Protein AF-0000000074164291 (afdb_homodimer)

Sequence (614 aa):
MLSLIGKTPIIKLKNIINNHNLYAKCEWLNPTGSIKDRVAKYILENLIKNKKIKPQQAIIEASSGNMGTSLAAIGKLYKHPVYITCPEKTGQIKREMIKSFGANLTICKNTSDHTDPDFYVNKAKQLTEDLDGILVNQYDNLLNTECHYKTTGQEIVDYFLTQNVDIDYFITVGGSGGTITGCAKKIKEFFPKTQVIMPDPYGSVYYDIFYYGAPIKENIHSYKVEGPGNPVFCKSMDFAYIDEIIQFSDNQAIQACHELASEQGIYAGHSSGANYFIAKKLLEKLPQHQSYNILIMVLDSGMKYAFMLSLIGKTPIIKLKNIINNHNLYAKCEWLNPTGSIKDRVAKYILENLIKNKKIKPQQAIIEASSGNMGTSLAAIGKLYKHPVYITCPEKTGQIKREMIKSFGANLTICKNTSDHTDPDFYVNKAKQLTEDLDGILVNQYDNLLNTECHYKTTGQEIVDYFLTQNVDIDYFITVGGSGGTITGCAKKIKEFFPKTQVIMPDPYGSVYYDIFYYGAPIKENIHSYKVEGPGNPVFCKSMDFAYIDEIIQFSDNQAIQACHELASEQGIYAGHSSGANYFIAKKLLEKLPQHQSYNILIMVLDSGMKYAF

Organism: Francisella tularensis subsp. tularensis (strain SCHU S4 / Schu 4) (NCBI:txid177416)

Solvent-accessible surface area (backbone atoms only — not comparable to full-atom values): 30270 Å² total; per-residue (Å²): 99,75,84,55,50,57,94,55,55,72,47,72,52,86,54,92,82,57,78,46,44,44,32,35,38,41,26,29,57,20,86,88,26,23,48,36,42,48,40,39,48,46,46,52,50,50,32,53,76,68,64,71,52,59,91,58,38,35,38,24,34,57,34,61,44,61,52,33,34,22,32,15,29,50,30,43,76,71,53,21,52,29,36,32,17,17,40,60,80,40,49,65,60,45,52,50,45,19,47,36,19,62,23,44,77,43,73,20,63,79,59,87,48,77,81,37,67,54,14,26,59,44,39,26,53,50,50,21,61,76,60,68,33,43,66,62,47,64,33,60,26,56,56,34,15,46,36,18,27,70,44,58,12,41,56,52,46,50,51,31,59,74,67,72,46,74,54,45,31,41,32,32,40,32,37,39,14,14,59,42,30,10,24,35,50,40,35,38,75,78,32,66,79,40,40,25,37,28,42,30,40,62,20,29,30,61,56,37,30,72,77,68,73,40,68,51,73,89,55,51,49,88,66,80,56,56,68,43,28,34,86,59,90,35,67,13,42,48,69,88,51,50,72,44,67,45,72,45,50,56,66,55,15,52,52,23,20,38,46,38,9,45,72,55,47,41,65,35,24,41,41,22,5,35,26,48,40,53,49,53,55,46,62,70,67,52,70,81,90,56,68,47,33,34,37,30,45,33,43,26,34,24,64,64,55,88,129,97,76,88,56,50,58,92,56,55,72,47,73,52,87,56,90,83,56,78,46,44,42,32,34,40,40,26,28,56,20,87,87,27,21,49,35,43,48,38,40,48,46,45,51,50,49,32,52,76,68,64,71,53,59,88,57,38,35,37,24,35,57,34,63,43,61,53,33,36,23,34,14,29,49,31,44,78,71,51,21,51,28,37,31,16,17,39,62,78,41,48,66,59,47,53,50,46,21,47,37,20,63,23,45,76,44,75,19,64,80,58,88,48,77,81,38,65,53,16,27,60,45,40,26,53,51,48,21,61,77,59,66,32,42,67,62,48,64,33,62,26,56,56,32,14,48,36,18,27,68,42,58,12,42,55,52,45,50,50,32,60,74,66,73,47,74,52,46,30,41,32,35,40,31,37,38,15,15,60,42,29,10,24,36,50,41,36,37,74,78,33,69,78,41,41,25,35,28,42,30,39,62,20,28,29,61,55,38,29,73,77,68,72,41,69,52,74,89,55,52,49,89,65,79,58,58,69,42,29,34,86,61,88,35,66,13,41,50,70,90,51,50,71,43,68,46,73,43,50,56,66,53,15,51,51,23,20,39,46,39,10,44,73,54,47,41,64,35,24,42,43,22,4,33,25,49,40,52,49,54,56,47,62,71,68,52,69,81,89,57,70,49,32,34,38,30,44,33,41,26,33,25,63,63,56,88,129

Nearest PDB structures (foldseek):
  4l28-assembly2_B  TM=9.194E-01  e=2.357E-31  Homo sapiens
  4l28-assembly1_C  TM=9.137E-01  e=4.966E-31  Homo sapiens
  5i7w-assembly2_B  TM=9.126E-01  e=8.115E-30  Brucella suis 1330
  5jis-assembly2_B  TM=9.090E-01  e=9.776E-30  Brucella abortus S19
  5jjc-assembly2_D  TM=9.017E-01  e=1.107E-29  Brucella abortus S19

Secondary structure (DSSP, 8-state):
-GGGSS---EEEEP--SSS-EEEEEEGGGSTTSBTHHHHHHHHHHHHHHTT-S-TT--EEEE-SSHHHHHHHHHHHHTT--EEEEEETTS-HHHHHHHHHTT-EEEEE---S-TTSTTSHHHHHHHHHHHTT-EE--TTT-HHHHHHIIIIIHHHHHHHHHHHT---SEEE---SSSHHHHHHHHHHHHH-TTPEEEEEEETT-SHHHHHHHSS--GGG----S-SSS--SS--TT--GGG--EEEEE-HHHHHHHHHHHHHHHS--B-HHHHHHHHHHHHHHHHS-TTS--EEEEEE-BBGGG---/-GGGSS---EEEEP--SSS-EEEEEEGGGSTTSBTHHHHHHHHHHHHHHTT-S-TTPPEEEE-SSHHHHHHHHHHHHTT--EEEEEETTS-HHHHHHHHHTT-EEEEE---S-TTSTTSHHHHHHHHHHHTT-EE--TTT-HHHHHHIIIIIHHHHHHHHHHHT---SEEE---SSSHHHHHHHHHHHHH-TTPEEEEEEETT-SHHHHHHHSS--GGG----S-SSS--SS--TT--GGG--EEEEE-HHHHHHHHHHHHHHHS--B-HHHHHHHHHHHHHHHHS-SSS--EEEEEE-BBGGG---

InterPro domains:
  IPR001216 Cysteine synthase/cystathionine beta-synthase, pyridoxal-phosphate attachment site [PS00901] (25-43)
  IPR001926 Tryptophan synthase beta chain-like, PALP domain [PF00291] (4-298)
  IPR036052 Tryptophan synthase beta chain-like, PALP domain superfamily [G3DSA:3.40.50.1100] (5-305)
  IPR036052 Tryptophan synthase beta chain-like, PALP domain superfamily [G3DSA:3.40.50.1100] (33-145)
  IPR036052 Tryptophan synthase beta chain-like, PALP domain superfamily [SSF53686] (2-305)
  IPR050214 Cysteine synthase/Cystathionine beta-synthase [PTHR10314] (2-306)

Foldseek 3Di:
DLVQQAPADKDWFDDPPAQAIEIERLRLSGPLRFNLLLLLQQLVCVCVVVVVFDQQFEEFEEDLDDNLLSNLQVVVVSNHAYEYEYEPPRDPLSVVSSVVSPHHYHYFHDDPDPVDCRPRHNVRVVVCVVRVHDYSPCLAHLSLQVSLQVGVLVSVQVVCVVVVHAAQEEEFADDSANNQNNNLVNNCVRRVNHAYEYEAEFQAQVQCCLPPVGGDPVRHDDADAPHGGDNDHGNSRDCVSHRYYDYDHQCQQVVQLVVCCVRGVANAGSRQSRRSSVVVVVVVVDDRVDYHYYYYYRGGGNVSDDD/DLVQQAPADKDWFDDPPAQAIEIERLRLSGPLRFNLLLLLQQLVVVCVVVVVFDQQFEEFEEDLDDNLLSNLQVVVVSNHAYEYEYEPPRDPLSVVSSVVSPHHYHYFHDDPDPVDCRPRHNVRVVVCVVRVHDYSPCLAHLSLQVSLQVGVLVSVQVVCVVVVHAAQEEEFADDSANNQNNNLVNNCVRRVNHAYEYEAEFQAQVQCCLPPVGGDPVRHDDADAPHHGDNDHGNSRDCVSHRYYDYDHQCQQVVQLVVCCVRGVANAGSRQSRRSSVVVVCVVVDDRVDYHYYYYYRGGGNVSDDD

Radius of gyration: 24.53 Å; Cα contacts (8 Å, |Δi|>4): 1464; chains: 2; bounding box: 60×71×59 Å

Structure (mmCIF, N/CA/C/O backbone):
data_AF-0000000074164291-model_v1
#
loop_
_entity.id
_entity.type
_entity.pdbx_description
1 polymer 'cysteine synthase'
#
loop_
_atom_site.group_PDB
_atom_site.id
_atom_site.type_symbol
_atom_site.label_atom_id
_atom_site.label_alt_id
_atom_site.label_comp_id
_atom_site.label_asym_id
_atom_site.label_entity_id
_atom_site.label_seq_id
_atom_site.pdbx_PDB_ins_code
_atom_site.Cartn_x
_atom_site.Cartn_y
_atom_site.Cartn_z
_atom_site.occupancy
_atom_site.B_iso_or_equiv
_atom_site.auth_seq_id
_atom_site.auth_comp_id
_atom_site.auth_asym_id
_atom_site.auth_atom_id
_atom_site.pdbx_PDB_model_num
ATOM 1 N N . MET A 1 1 ? -10.625 -5.035 8 1 92.75 1 MET A N 1
ATOM 2 C CA . MET A 1 1 ? -9.828 -3.959 7.41 1 92.75 1 MET A CA 1
ATOM 3 C C . MET A 1 1 ? -9.531 -2.879 8.445 1 92.75 1 MET A C 1
ATOM 5 O O . MET A 1 1 ? -8.414 -2.365 8.5 1 92.75 1 MET A O 1
ATOM 9 N N . LEU A 1 2 ? -10.484 -2.615 9.344 1 96.31 2 LEU A N 1
ATOM 10 C CA . LEU A 1 2 ? -10.305 -1.573 10.344 1 96.31 2 LEU A CA 1
ATOM 11 C C . LEU A 1 2 ? -9.164 -1.928 11.297 1 96.31 2 LEU A C 1
ATOM 13 O O . LEU A 1 2 ? -8.43 -1.046 11.75 1 96.31 2 LEU A O 1
ATOM 17 N N . SER A 1 3 ? -9.047 -3.252 11.547 1 95.69 3 SER A N 1
ATOM 18 C CA . SER A 1 3 ? -8.023 -3.711 12.484 1 95.69 3 SER A CA 1
ATOM 19 C C . SER A 1 3 ? -6.621 -3.527 11.906 1 95.69 3 SER A C 1
ATOM 21 O O . SER A 1 3 ? -5.629 -3.609 12.633 1 95.69 3 SER A O 1
ATOM 23 N N . LEU A 1 4 ? -6.504 -3.299 10.617 1 97.44 4 LEU A N 1
ATOM 24 C CA . LEU A 1 4 ? -5.215 -3.176 9.945 1 97.44 4 LEU A CA 1
ATOM 25 C C . LEU A 1 4 ? -4.676 -1.754 10.055 1 97.44 4 LEU A C 1
ATOM 27 O O . LEU A 1 4 ? -3.51 -1.5 9.75 1 97.44 4 LEU A O 1
ATOM 31 N N . ILE A 1 5 ? -5.492 -0.805 10.547 1 98.5 5 ILE A N 1
ATOM 32 C CA . ILE A 1 5 ? -5.145 0.611 10.523 1 98.5 5 ILE A CA 1
ATOM 33 C C . ILE A 1 5 ? -4.258 0.944 11.719 1 98.5 5 ILE A C 1
ATOM 35 O O . ILE A 1 5 ? -4.602 0.629 12.859 1 98.5 5 ILE A O 1
ATOM 39 N N . GLY A 1 6 ? -3.139 1.551 11.484 1 98.31 6 GLY A N 1
ATOM 40 C CA . GLY A 1 6 ? -2.215 1.948 12.531 1 98.31 6 GLY A CA 1
ATOM 41 C C . GLY A 1 6 ? -1.175 0.89 12.844 1 98.31 6 GLY A C 1
ATOM 42 O O . GLY A 1 6 ? -0.89 0.027 12.016 1 98.31 6 GLY A O 1
ATOM 43 N N . LYS A 1 7 ? -0.393 1.043 13.906 1 97.69 7 LYS A N 1
ATOM 44 C CA . LYS A 1 7 ? 0.718 0.184 14.305 1 97.69 7 LYS A CA 1
ATOM 45 C C . LYS A 1 7 ? 1.688 -0.034 13.141 1 97.69 7 LYS A C 1
ATOM 47 O O . LYS A 1 7 ? 2.117 -1.161 12.891 1 97.69 7 LYS A O 1
ATOM 52 N N . THR A 1 8 ? 1.857 1.022 12.43 1 98.56 8 THR A N 1
ATOM 53 C CA . THR A 1 8 ? 2.799 0.949 11.32 1 98.56 8 THR A CA 1
ATOM 54 C C . THR A 1 8 ? 4.238 0.922 11.828 1 98.56 8 THR A C 1
ATOM 56 O O . THR A 1 8 ? 4.531 1.458 12.898 1 98.56 8 THR A O 1
ATOM 59 N N . PRO A 1 9 ? 5.133 0.329 11.109 1 98.38 9 PRO A N 1
ATOM 60 C CA . PRO A 1 9 ? 6.508 0.165 11.586 1 98.38 9 PRO A CA 1
ATOM 61 C C . PRO A 1 9 ? 7.324 1.45 11.484 1 98.38 9 PRO A C 1
ATOM 63 O O . PRO A 1 9 ? 6.926 2.387 10.789 1 98.38 9 PRO A O 1
ATOM 66 N N . ILE A 1 10 ? 8.328 1.509 12.258 1 98.69 10 ILE A N 1
ATOM 67 C CA . ILE A 1 10 ? 9.43 2.453 12.102 1 98.69 10 ILE A CA 1
ATOM 68 C C . ILE A 1 10 ? 10.695 1.705 11.68 1 98.69 10 ILE A C 1
ATOM 70 O O . ILE A 1 10 ? 11.016 0.654 12.234 1 98.69 10 ILE A O 1
ATOM 74 N N . ILE A 1 11 ? 11.359 2.234 10.648 1 98 11 ILE A N 1
ATOM 75 C CA . ILE A 1 11 ? 12.578 1.578 10.195 1 98 11 ILE A CA 1
ATOM 76 C C . ILE A 1 11 ? 13.727 2.582 10.172 1 98 11 ILE A C 1
ATOM 78 O O . ILE A 1 11 ? 13.5 3.793 10.102 1 98 11 ILE A O 1
ATOM 82 N N . LYS A 1 12 ? 14.922 2.084 10.336 1 97.12 12 LYS A N 1
ATOM 83 C CA . LYS A 1 12 ? 16.125 2.891 10.133 1 97.12 12 LYS A CA 1
ATOM 84 C C . LYS A 1 12 ? 16.5 2.951 8.656 1 97.12 12 LYS A C 1
ATOM 86 O O . LYS A 1 12 ? 16.609 1.916 7.992 1 97.12 12 LYS A O 1
ATOM 91 N N . LEU A 1 13 ? 16.594 4.117 8.102 1 97.12 13 LEU A N 1
ATOM 92 C CA . LEU A 1 13 ? 17 4.32 6.711 1 97.12 13 LEU A CA 1
ATOM 93 C C . LEU A 1 13 ? 18.516 4.301 6.582 1 97.12 13 LEU A C 1
ATOM 95 O O . LEU A 1 13 ? 19.234 4.488 7.566 1 97.12 13 LEU A O 1
ATOM 99 N N . LYS A 1 14 ? 18.953 4.07 5.344 1 92.38 14 LYS A N 1
ATOM 100 C CA . LYS A 1 14 ? 20.391 4.086 5.07 1 92.38 14 LYS A CA 1
ATOM 101 C C . LYS A 1 14 ? 20.922 5.512 5.062 1 92.38 14 LYS A C 1
ATOM 103 O O . LYS A 1 14 ? 20.297 6.418 4.508 1 92.38 14 LYS A O 1
ATOM 108 N N . ASN A 1 15 ? 21.906 5.738 5.824 1 86.56 15 ASN A N 1
ATOM 109 C CA . ASN A 1 15 ? 22.672 6.977 5.797 1 86.56 15 ASN A CA 1
ATOM 110 C C . ASN A 1 15 ? 24.156 6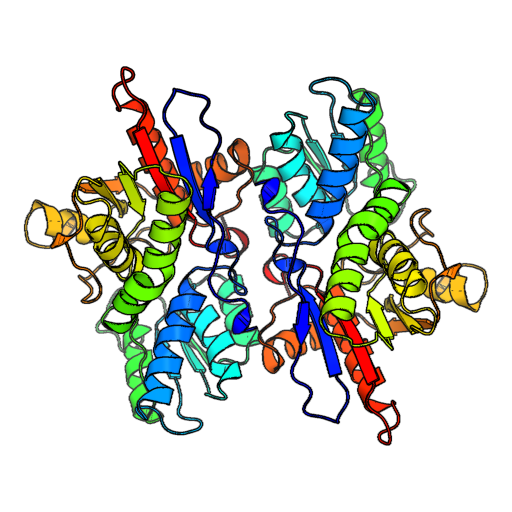.707 5.582 1 86.56 15 ASN A C 1
ATOM 112 O O . ASN A 1 15 ? 24.859 6.262 6.496 1 86.56 15 ASN A O 1
ATOM 116 N N . ILE A 1 16 ? 24.531 7.035 4.293 1 71.06 16 ILE A N 1
ATOM 117 C CA . ILE A 1 16 ? 25.922 6.691 4 1 71.06 16 ILE A CA 1
ATOM 118 C C . ILE A 1 16 ? 26.797 7.949 4.051 1 71.06 16 ILE A C 1
ATOM 120 O O . ILE A 1 16 ? 27.953 7.926 3.635 1 71.06 16 ILE A O 1
ATOM 124 N N . ILE A 1 17 ? 26.203 8.93 4.48 1 74.69 17 ILE A N 1
ATOM 125 C CA . ILE A 1 17 ? 26.875 10.219 4.422 1 74.69 17 ILE A CA 1
ATOM 126 C C . ILE A 1 17 ? 27.609 10.484 5.734 1 74.69 17 ILE A C 1
ATOM 128 O O . ILE A 1 17 ? 28.719 11.031 5.742 1 74.69 17 ILE A O 1
ATOM 132 N N . ASN A 1 18 ? 27 10.117 6.809 1 86.81 18 ASN A N 1
ATOM 133 C CA . ASN A 1 18 ? 27.531 10.461 8.117 1 86.81 18 ASN A CA 1
ATOM 134 C C . ASN A 1 18 ? 27.062 9.477 9.195 1 86.81 18 ASN A C 1
ATOM 136 O O . ASN A 1 18 ? 26.609 8.383 8.875 1 86.81 18 ASN A O 1
ATOM 140 N N . ASN A 1 19 ? 27.312 9.875 10.438 1 90.25 19 ASN A N 1
ATOM 141 C CA . ASN A 1 19 ? 27.078 8.93 11.523 1 90.25 19 ASN A CA 1
ATOM 142 C C . ASN A 1 19 ? 25.719 9.156 12.18 1 90.25 19 ASN A C 1
ATOM 144 O O . ASN A 1 19 ? 25.438 8.602 13.242 1 90.25 19 ASN A O 1
ATOM 148 N N . HIS A 1 20 ? 24.953 9.992 11.609 1 96.19 20 HIS A N 1
ATOM 149 C CA . HIS A 1 20 ? 23.625 10.242 12.164 1 96.19 20 HIS A CA 1
ATOM 150 C C . HIS A 1 20 ? 22.656 9.125 11.789 1 96.19 20 HIS A C 1
ATOM 152 O O . HIS A 1 20 ? 22.938 8.32 10.898 1 96.19 20 HIS A O 1
ATOM 158 N N . ASN A 1 21 ? 21.609 9.008 12.547 1 97.06 21 ASN A N 1
ATOM 159 C CA . ASN A 1 21 ? 20.578 8.008 12.289 1 97.06 21 ASN A CA 1
ATOM 160 C C . ASN A 1 21 ? 19.312 8.648 11.719 1 97.06 21 ASN A C 1
ATOM 162 O O . ASN A 1 21 ? 18.844 9.672 12.219 1 97.06 21 ASN A O 1
ATOM 166 N N . LEU A 1 22 ? 18.875 8.109 10.664 1 97.81 22 LEU A N 1
ATOM 167 C CA . LEU A 1 22 ? 17.625 8.523 10.039 1 97.81 22 LEU A CA 1
ATOM 168 C C . LEU A 1 22 ? 16.578 7.422 10.125 1 97.81 22 LEU A C 1
ATOM 170 O O . LEU A 1 22 ? 16.812 6.293 9.688 1 97.81 22 LEU A O 1
ATOM 174 N N . TYR A 1 23 ? 15.445 7.723 10.758 1 98.5 23 TYR A N 1
ATOM 175 C CA . TYR A 1 23 ? 14.336 6.785 10.914 1 98.5 23 TYR A CA 1
ATOM 176 C C . TYR A 1 23 ? 13.117 7.254 10.133 1 98.5 23 TYR A C 1
ATOM 178 O O . TYR A 1 23 ? 12.953 8.453 9.875 1 98.5 23 TYR A O 1
ATOM 186 N N . ALA A 1 24 ? 12.297 6.316 9.727 1 98.75 24 ALA A N 1
ATOM 187 C CA . ALA A 1 24 ? 11.062 6.625 9.008 1 98.75 24 ALA A CA 1
ATOM 188 C C . ALA A 1 24 ? 9.875 5.887 9.617 1 98.75 24 ALA A C 1
ATOM 190 O O . ALA A 1 24 ? 9.945 4.676 9.852 1 98.75 24 ALA A O 1
ATOM 191 N N . LYS A 1 25 ? 8.828 6.59 10.023 1 98.94 25 LYS A N 1
ATOM 192 C CA . LYS A 1 25 ? 7.535 6.008 10.359 1 98.94 25 LYS A CA 1
ATOM 193 C C . LYS A 1 25 ? 6.738 5.672 9.102 1 98.94 25 LYS A C 1
ATOM 195 O O . LYS A 1 25 ? 6.418 6.562 8.312 1 98.94 25 LYS A O 1
ATOM 200 N N . CYS A 1 26 ? 6.348 4.434 8.828 1 98.75 26 CYS A N 1
ATOM 201 C CA . CYS A 1 26 ? 5.93 3.906 7.531 1 98.75 26 CYS A CA 1
ATOM 202 C C . CYS A 1 26 ? 4.41 3.912 7.406 1 98.75 26 CYS A C 1
ATOM 204 O O . CYS A 1 26 ? 3.795 2.863 7.215 1 98.75 26 CYS A O 1
ATOM 206 N N . GLU A 1 27 ? 3.863 5.031 7.27 1 98.81 27 GLU A N 1
ATOM 207 C CA . GLU A 1 27 ? 2.412 5.195 7.293 1 98.81 27 GLU A CA 1
ATOM 208 C C . GLU A 1 27 ? 1.79 4.816 5.953 1 98.81 27 GLU A C 1
ATOM 210 O O . GLU A 1 27 ? 0.576 4.621 5.859 1 98.81 27 GLU A O 1
ATOM 215 N N . TRP A 1 28 ? 2.588 4.734 4.824 1 98.38 28 TRP A N 1
ATOM 216 C CA . TRP A 1 28 ? 2.033 4.32 3.541 1 98.38 28 TRP A CA 1
ATOM 217 C C . TRP A 1 28 ? 1.555 2.871 3.596 1 98.38 28 TRP A C 1
ATOM 219 O O . TRP A 1 28 ? 0.868 2.402 2.686 1 98.38 28 TRP A O 1
ATOM 229 N N . LEU A 1 29 ? 1.86 2.146 4.711 1 98.31 29 LEU A N 1
ATOM 230 C CA . LEU A 1 29 ? 1.494 0.744 4.867 1 98.31 29 LEU A CA 1
ATOM 231 C C . LEU A 1 29 ? 0.127 0.609 5.527 1 98.31 29 LEU A C 1
ATOM 233 O O . LEU A 1 29 ? -0.31 -0.5 5.84 1 98.31 29 LEU A O 1
ATOM 237 N N . ASN A 1 30 ? -0.579 1.724 5.777 1 98.62 30 ASN A N 1
ATOM 238 C CA . ASN A 1 30 ? -1.999 1.623 6.094 1 98.62 30 ASN A CA 1
ATOM 239 C C . ASN A 1 30 ? -2.801 1.077 4.918 1 98.62 30 ASN A C 1
ATOM 241 O O . ASN A 1 30 ? -2.371 1.179 3.768 1 98.62 30 ASN A O 1
ATOM 245 N N . PRO A 1 31 ? -3.945 0.53 5.117 1 97.62 31 PRO A N 1
ATOM 246 C CA . PRO A 1 31 ? -4.617 -0.306 4.121 1 97.62 31 PRO A CA 1
ATOM 247 C C . PRO A 1 31 ? -4.98 0.464 2.854 1 97.62 31 PRO A C 1
ATOM 249 O O . PRO A 1 31 ? -4.992 -0.11 1.762 1 97.62 31 PRO A O 1
ATOM 252 N N . THR A 1 32 ? -5.301 1.788 2.975 1 97.69 32 THR A N 1
ATOM 253 C CA . THR A 1 32 ? -5.637 2.521 1.759 1 97.69 32 THR A CA 1
ATOM 254 C C . THR A 1 32 ? -4.418 3.264 1.219 1 97.69 32 THR A C 1
ATOM 256 O O . THR A 1 32 ? -4.531 4.059 0.284 1 97.69 32 THR A O 1
ATOM 259 N N . GLY A 1 33 ? -3.27 3.074 1.906 1 97.69 33 GLY A N 1
ATOM 260 C CA . GLY A 1 33 ? -2.014 3.596 1.391 1 97.69 33 GLY A CA 1
ATOM 261 C C . GLY A 1 33 ? -1.647 4.949 1.967 1 97.69 33 GLY A C 1
ATOM 262 O O . GLY A 1 33 ? -0.871 5.695 1.367 1 97.69 33 GLY A O 1
ATOM 263 N N . SER A 1 34 ? -2.266 5.34 3.129 1 97.88 34 SER A N 1
ATOM 264 C CA . SER A 1 34 ? -1.902 6.648 3.666 1 97.88 34 SER A CA 1
ATOM 265 C C . SER A 1 34 ? -2.211 6.738 5.156 1 97.88 34 SER A C 1
ATOM 267 O O . SER A 1 34 ? -2.969 5.922 5.691 1 97.88 34 SER A O 1
ATOM 269 N N . ILE A 1 35 ? -1.701 7.727 5.801 1 98.5 35 ILE A N 1
ATOM 270 C CA . ILE A 1 35 ? -1.852 7.973 7.23 1 98.5 35 ILE A CA 1
ATOM 271 C C . ILE A 1 35 ? -3.289 8.391 7.531 1 98.5 35 ILE A C 1
ATOM 273 O O . ILE A 1 35 ? -3.734 8.312 8.68 1 98.5 35 ILE A O 1
ATOM 277 N N . LYS A 1 36 ? -4.027 8.836 6.492 1 98.44 36 LYS A N 1
ATOM 278 C CA . LYS A 1 36 ? -5.355 9.398 6.727 1 98.44 36 LYS A CA 1
ATOM 279 C C . LYS A 1 36 ? -6.34 8.312 7.152 1 98.44 36 LYS A C 1
ATOM 281 O O . LYS A 1 36 ? -7.406 8.617 7.691 1 98.44 36 LYS A O 1
ATOM 286 N N . ASP A 1 37 ? -5.969 7.051 6.957 1 98.69 37 ASP A N 1
ATOM 287 C CA . ASP A 1 37 ? -6.785 5.965 7.488 1 98.69 37 ASP A CA 1
ATOM 288 C C . ASP A 1 37 ? -6.996 6.125 8.992 1 98.69 37 ASP A C 1
ATOM 290 O O . ASP A 1 37 ? -8.086 5.859 9.5 1 98.69 37 ASP A O 1
ATOM 294 N N . ARG A 1 38 ? -5.949 6.574 9.664 1 98.69 38 ARG A N 1
ATOM 295 C CA . ARG A 1 38 ? -6.016 6.75 11.109 1 98.69 38 ARG A CA 1
ATOM 296 C C . ARG A 1 38 ? -7.062 7.793 11.484 1 98.69 38 ARG A C 1
ATOM 298 O O . ARG A 1 38 ? -7.883 7.559 12.375 1 98.69 38 ARG A O 1
ATOM 305 N N . VAL A 1 39 ? -6.988 8.883 10.789 1 98.5 39 VAL A N 1
ATOM 306 C CA . VAL A 1 39 ? -7.836 10.023 11.125 1 98.5 39 VAL A CA 1
ATOM 307 C C . VAL A 1 39 ? -9.289 9.695 10.812 1 98.5 39 VAL A C 1
ATOM 309 O O . VAL A 1 39 ? -10.18 9.961 11.617 1 98.5 39 VAL A O 1
ATOM 312 N N . ALA A 1 40 ? -9.516 9.164 9.609 1 98.56 40 ALA A N 1
ATOM 313 C CA . ALA A 1 40 ? -10.867 8.773 9.219 1 98.56 40 ALA A CA 1
ATOM 314 C C . ALA A 1 40 ? -11.484 7.824 10.242 1 98.56 40 ALA A C 1
ATOM 316 O O . ALA A 1 40 ? -12.602 8.055 10.719 1 98.56 40 ALA A O 1
ATOM 317 N N . LYS A 1 41 ? -10.75 6.809 10.633 1 98.75 41 LYS A N 1
ATOM 318 C CA . LYS A 1 41 ? -11.234 5.836 11.609 1 98.75 41 LYS A CA 1
ATOM 319 C C . LYS A 1 41 ? -11.492 6.496 12.961 1 98.75 41 LYS A C 1
ATOM 321 O O . LYS A 1 41 ? -12.547 6.293 13.562 1 98.75 41 LYS A O 1
ATOM 326 N N . TYR A 1 42 ? -10.539 7.273 13.414 1 98.81 42 TYR A N 1
ATOM 327 C CA . TYR A 1 42 ? -10.617 7.887 14.734 1 98.81 42 TYR A CA 1
ATOM 328 C C . TYR A 1 42 ? -11.82 8.812 14.836 1 98.81 42 TYR A C 1
ATOM 330 O O . TYR A 1 42 ? -12.578 8.742 15.812 1 98.81 42 TYR A O 1
ATOM 338 N N . ILE A 1 43 ? -12.008 9.672 13.852 1 98.62 43 ILE A N 1
ATOM 339 C CA . ILE A 1 43 ? -13.102 10.625 13.867 1 98.62 43 ILE A CA 1
ATOM 340 C C . ILE A 1 43 ? -14.438 9.883 13.844 1 98.62 43 ILE A C 1
ATOM 342 O O . ILE A 1 43 ? -15.328 10.172 14.641 1 98.62 43 ILE A O 1
ATOM 346 N N . LEU A 1 44 ? -14.602 8.922 12.953 1 98.44 44 LEU A N 1
ATOM 347 C CA . LEU A 1 44 ? -15.867 8.203 12.828 1 98.44 44 LEU A CA 1
ATOM 348 C C . LEU A 1 44 ? -16.172 7.418 14.102 1 98.44 44 LEU A C 1
ATOM 350 O O . LEU A 1 44 ? -17.312 7.418 14.57 1 98.44 44 LEU A O 1
ATOM 354 N N . GLU A 1 45 ? -15.156 6.762 14.68 1 98.56 45 GLU A N 1
ATOM 355 C CA . GLU A 1 45 ? -15.367 6.027 15.922 1 98.56 45 GLU A CA 1
ATOM 356 C C . GLU A 1 45 ? -15.781 6.961 17.047 1 98.56 45 GLU A C 1
ATOM 358 O O . GLU A 1 45 ? -16.625 6.605 17.875 1 98.56 45 GLU A O 1
ATOM 363 N N . ASN A 1 46 ? -15.133 8.102 17.125 1 98.5 46 ASN A N 1
ATOM 364 C CA . ASN A 1 46 ? -15.492 9.086 18.141 1 98.5 46 ASN A CA 1
ATOM 365 C C . ASN A 1 46 ? -16.938 9.539 17.984 1 98.5 46 ASN A C 1
ATOM 367 O O . ASN A 1 46 ? -17.688 9.594 18.969 1 98.5 46 ASN A O 1
ATOM 371 N N . LEU A 1 47 ? -17.328 9.898 16.734 1 98 47 LEU A N 1
ATOM 372 C CA . LEU A 1 47 ? -18.688 10.336 16.469 1 98 47 LEU A CA 1
ATOM 373 C C . LEU A 1 47 ? -19.703 9.258 16.859 1 98 47 LEU A C 1
ATOM 375 O O . LEU A 1 47 ? -20.719 9.555 17.469 1 98 47 LEU A O 1
ATOM 379 N N . ILE A 1 48 ? -19.406 8.039 16.562 1 97.88 48 ILE A N 1
ATOM 380 C CA . ILE A 1 48 ? -20.297 6.918 16.844 1 97.88 48 ILE A CA 1
ATOM 381 C C . ILE A 1 48 ? -20.375 6.672 18.344 1 97.88 48 ILE A C 1
ATOM 383 O O . ILE A 1 48 ? -21.469 6.602 18.922 1 97.88 48 ILE A O 1
ATOM 387 N N . LYS A 1 49 ? -19.234 6.598 18.984 1 97.81 49 LYS A N 1
ATOM 388 C CA . LYS A 1 49 ? -19.156 6.309 20.406 1 97.81 49 LYS A CA 1
ATOM 389 C C . LYS A 1 49 ? -19.875 7.375 21.219 1 97.81 49 LYS A C 1
ATOM 391 O O . LYS A 1 49 ? -20.516 7.062 22.234 1 97.81 49 LYS A O 1
ATOM 396 N N . ASN A 1 50 ? -19.781 8.602 20.781 1 97.94 50 ASN A N 1
ATOM 397 C CA . ASN A 1 50 ? -20.359 9.719 21.531 1 97.94 50 ASN A CA 1
ATOM 398 C C . ASN A 1 50 ? -21.75 10.086 21.031 1 97.94 50 ASN A C 1
ATOM 400 O O . ASN A 1 50 ? -22.297 11.117 21.422 1 97.94 50 ASN A O 1
ATOM 404 N N . LYS A 1 51 ? -22.281 9.273 20.094 1 97.62 51 LYS A N 1
ATOM 405 C CA . LYS A 1 51 ? -23.641 9.43 19.562 1 97.62 51 LYS A CA 1
ATOM 406 C C . LYS A 1 51 ? -23.812 10.789 18.891 1 97.62 51 LYS A C 1
ATOM 408 O O . LYS A 1 51 ? -24.828 11.453 19.094 1 97.62 51 LYS A O 1
ATOM 413 N N . LYS A 1 52 ? -22.828 11.211 18.219 1 97.69 52 LYS A N 1
ATOM 414 C CA . LYS A 1 52 ? -22.844 12.492 17.516 1 97.69 52 LYS A CA 1
ATOM 415 C C . LYS A 1 52 ? -23.141 12.289 16.031 1 97.69 52 LYS A C 1
ATOM 417 O O . LYS A 1 52 ? -23.062 13.234 15.25 1 97.69 52 LYS A O 1
ATOM 422 N N . ILE A 1 53 ? -23.453 11.055 15.664 1 97.62 53 ILE A N 1
ATOM 423 C CA . ILE A 1 53 ? -23.859 10.711 14.297 1 97.62 53 ILE A CA 1
ATOM 424 C C . ILE A 1 53 ? -24.984 9.68 14.328 1 97.62 53 ILE A C 1
ATOM 426 O O . ILE A 1 53 ? -24.938 8.727 15.109 1 97.62 53 ILE A O 1
ATOM 430 N N . LYS A 1 54 ? -25.984 9.93 13.562 1 97.5 54 LYS A N 1
ATOM 431 C CA . LYS A 1 54 ? -27.109 9.008 13.469 1 97.5 54 LYS A CA 1
ATOM 432 C C . LYS A 1 54 ? -26.766 7.816 12.578 1 97.5 54 LYS A C 1
ATOM 434 O O . LYS A 1 54 ? -25.859 7.895 11.742 1 97.5 54 LYS A O 1
ATOM 439 N N . PRO A 1 55 ? -27.484 6.707 12.875 1 96.12 55 PRO A 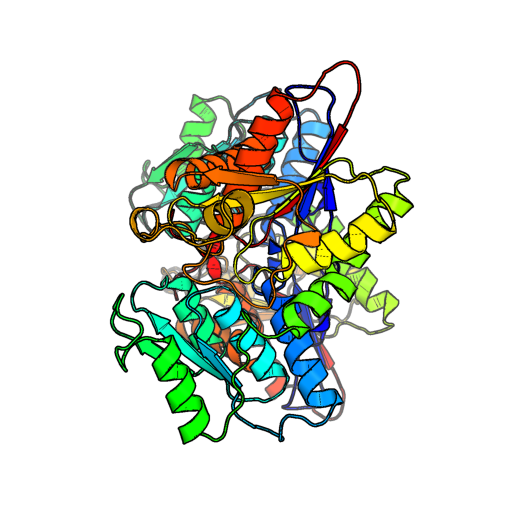N 1
ATOM 440 C CA . PRO A 1 55 ? -27.281 5.57 11.977 1 96.12 55 PRO A CA 1
ATOM 441 C C . PRO A 1 55 ? -27.5 5.934 10.508 1 96.12 55 PRO A C 1
ATOM 443 O O . PRO A 1 55 ? -28.469 6.609 10.172 1 96.12 55 PRO A O 1
ATOM 446 N N . GLN A 1 56 ? -26.531 5.625 9.672 1 96.94 56 GLN A N 1
ATOM 447 C CA . GLN A 1 56 ? -26.609 5.789 8.227 1 96.94 56 GLN A CA 1
ATOM 448 C C . GLN A 1 56 ? -26.609 7.266 7.836 1 96.94 56 GLN A C 1
ATOM 450 O O . GLN A 1 56 ? -26.984 7.617 6.719 1 96.94 56 GLN A O 1
ATOM 455 N N . GLN A 1 57 ? -26.234 8.086 8.797 1 98.25 57 GLN A N 1
ATOM 456 C CA . GLN A 1 57 ? -26.109 9.5 8.445 1 98.25 57 GLN A CA 1
ATOM 457 C C . GLN A 1 57 ? -24.953 9.734 7.492 1 98.25 57 GLN A C 1
ATOM 459 O O . GLN A 1 57 ? -23.891 9.133 7.648 1 98.25 57 GLN A O 1
ATOM 464 N N . ALA A 1 58 ? -25.125 10.656 6.582 1 98.44 58 ALA A N 1
ATOM 465 C CA . ALA A 1 58 ? -24.125 10.922 5.547 1 98.44 58 ALA A CA 1
ATOM 466 C C . ALA A 1 58 ? -22.891 11.602 6.141 1 98.44 58 ALA A C 1
ATOM 468 O O . ALA A 1 58 ? -23 12.469 7.008 1 98.44 58 ALA A O 1
ATOM 469 N N . ILE A 1 59 ? -21.75 11.141 5.699 1 98.44 59 ILE A N 1
ATOM 470 C CA . ILE A 1 59 ? -20.469 11.758 6.008 1 98.44 59 ILE A CA 1
ATOM 471 C C . ILE A 1 59 ? -19.969 12.531 4.793 1 98.44 59 ILE A C 1
ATOM 473 O O . ILE A 1 59 ? -19.906 11.992 3.686 1 98.44 59 ILE A O 1
ATOM 477 N N . ILE A 1 60 ? -19.609 13.797 4.957 1 98.38 60 ILE A N 1
ATOM 478 C CA . ILE A 1 60 ? -19.219 14.664 3.848 1 98.38 60 ILE A CA 1
ATOM 479 C C . ILE A 1 60 ? -17.828 15.219 4.094 1 98.38 60 ILE A C 1
ATOM 481 O O . ILE A 1 60 ? -17.469 15.555 5.23 1 98.38 60 ILE A O 1
ATOM 485 N N . GLU A 1 61 ? -17.062 15.281 3.107 1 97.88 61 GLU A N 1
ATOM 486 C CA . GLU A 1 61 ? -15.734 15.891 3.189 1 97.88 61 GLU A CA 1
ATOM 487 C C . GLU A 1 61 ? -15.32 16.5 1.852 1 97.88 61 GLU A C 1
ATOM 489 O O . GLU A 1 61 ? -15.602 15.93 0.794 1 97.88 61 GLU A O 1
ATOM 494 N N . ALA A 1 62 ? -14.758 17.688 1.918 1 92.94 62 ALA A N 1
ATOM 495 C CA . ALA A 1 62 ? -14.039 18.25 0.771 1 92.94 62 ALA A CA 1
ATOM 496 C C . ALA A 1 62 ? -12.586 17.797 0.767 1 92.94 62 ALA A C 1
ATOM 498 O O . ALA A 1 62 ? -11.812 18.172 1.65 1 92.94 62 ALA A O 1
ATOM 499 N N . SER A 1 63 ? -12.258 16.922 -0.166 1 85.69 63 SER A N 1
ATOM 500 C CA . SER A 1 63 ? -10.891 16.422 -0.177 1 85.69 63 SER A CA 1
ATOM 501 C C . SER A 1 63 ? -10.484 15.953 -1.567 1 85.69 63 SER A C 1
ATOM 503 O O . SER A 1 63 ? -11.211 15.172 -2.197 1 85.69 63 SER A O 1
ATOM 505 N N . SER A 1 64 ? -9.43 16.422 -1.967 1 70.31 64 SER A N 1
ATOM 506 C CA . SER A 1 64 ? -8.859 15.969 -3.229 1 70.31 64 SER A CA 1
ATOM 507 C C . SER A 1 64 ? -7.828 14.867 -3.004 1 70.31 64 SER A C 1
ATOM 509 O O . SER A 1 64 ? -7.09 14.5 -3.92 1 70.31 64 SER A O 1
ATOM 511 N N . GLY A 1 65 ? -7.902 14.336 -1.807 1 83.62 65 GLY A N 1
ATOM 512 C CA . GLY A 1 65 ? -6.719 13.516 -1.599 1 83.62 65 GLY A CA 1
ATOM 513 C C . GLY A 1 65 ? -6.984 12.289 -0.749 1 83.62 65 GLY A C 1
ATOM 514 O O . GLY A 1 65 ? -7.977 11.586 -0.96 1 83.62 65 GLY A O 1
ATOM 515 N N . ASN A 1 66 ? -5.984 12 0.157 1 92.62 66 ASN A N 1
ATOM 516 C CA . ASN A 1 66 ? -5.906 10.789 0.973 1 92.62 66 ASN A CA 1
ATOM 517 C C . ASN A 1 66 ? -7.078 10.695 1.945 1 92.62 66 ASN A C 1
ATOM 519 O O . ASN A 1 66 ? -7.59 9.609 2.207 1 92.62 66 ASN A O 1
ATOM 523 N N . MET A 1 67 ? -7.598 11.82 2.363 1 96.06 67 MET A N 1
ATOM 524 C CA . MET A 1 67 ? -8.711 11.789 3.301 1 96.06 67 MET A CA 1
ATOM 525 C C . MET A 1 67 ? -9.984 11.281 2.623 1 96.06 67 MET A C 1
ATOM 527 O O . MET A 1 67 ? -10.742 10.516 3.219 1 96.06 67 MET A O 1
ATOM 531 N N . GLY A 1 68 ? -10.195 11.75 1.424 1 96.5 68 GLY A N 1
ATOM 532 C CA . GLY A 1 68 ? -11.352 11.281 0.678 1 96.5 68 GLY A CA 1
ATOM 533 C C . GLY A 1 68 ? -11.367 9.773 0.485 1 96.5 68 GLY A C 1
ATOM 534 O O . GLY A 1 68 ? -12.391 9.125 0.707 1 96.5 68 GLY A O 1
ATOM 535 N N . THR A 1 69 ? -10.266 9.227 0.13 1 96.75 69 THR A N 1
ATOM 536 C CA . THR A 1 69 ? -10.164 7.789 -0.101 1 96.75 69 THR A CA 1
ATOM 537 C C . THR A 1 69 ? -10.344 7.02 1.204 1 96.75 69 THR A C 1
ATOM 539 O O . THR A 1 69 ? -11.031 6 1.24 1 96.75 69 THR A O 1
ATOM 542 N N . SER A 1 70 ? -9.719 7.527 2.25 1 98.38 70 SER A N 1
ATOM 543 C CA . SER A 1 70 ? -9.812 6.867 3.549 1 98.38 70 SER A CA 1
ATOM 544 C C . SER A 1 70 ? -11.242 6.875 4.074 1 98.38 70 SER A C 1
ATOM 546 O O . SER A 1 70 ? -11.742 5.852 4.543 1 98.38 70 SER A O 1
ATOM 548 N N . LEU A 1 71 ? -11.898 8.023 3.953 1 98.5 71 LEU A N 1
ATOM 549 C CA . LEU A 1 71 ? -13.273 8.125 4.43 1 98.5 71 LEU A CA 1
ATOM 550 C C . LEU A 1 71 ? -14.203 7.227 3.613 1 98.5 71 LEU A C 1
ATOM 552 O O . LEU A 1 71 ? -15.125 6.621 4.16 1 98.5 71 LEU A O 1
ATOM 556 N N . ALA A 1 72 ? -13.969 7.215 2.314 1 98.12 72 ALA A N 1
ATOM 557 C CA . ALA A 1 72 ? -14.766 6.348 1.455 1 98.12 72 ALA A CA 1
ATOM 558 C C . ALA A 1 72 ? -14.68 4.891 1.907 1 98.12 72 ALA A C 1
ATOM 560 O O . ALA A 1 72 ? -15.703 4.211 2.031 1 98.12 72 ALA A O 1
ATOM 561 N N . ALA A 1 73 ? -13.5 4.445 2.197 1 98 73 ALA A N 1
ATOM 562 C CA . ALA A 1 73 ? -13.273 3.059 2.592 1 98 73 ALA A CA 1
ATOM 563 C C . ALA A 1 73 ? -13.844 2.783 3.98 1 98 73 ALA A C 1
ATOM 565 O O . ALA A 1 73 ? -14.562 1.802 4.18 1 98 73 ALA A O 1
ATOM 566 N N . ILE A 1 74 ? -13.578 3.67 4.918 1 98.06 74 ILE A N 1
ATOM 567 C CA . ILE A 1 74 ? -13.859 3.41 6.324 1 98.06 74 ILE A CA 1
ATOM 568 C C . ILE A 1 74 ? -15.32 3.715 6.629 1 98.06 74 ILE A C 1
ATOM 570 O O . ILE A 1 74 ? -15.961 3.006 7.406 1 98.06 74 ILE A O 1
ATOM 574 N N . GLY A 1 75 ? -15.82 4.801 5.996 1 97.69 75 GLY A N 1
ATOM 575 C CA . GLY A 1 75 ? -17.219 5.121 6.203 1 97.69 75 GLY A CA 1
ATOM 576 C C . GLY A 1 75 ? -18.156 3.98 5.836 1 97.69 75 GLY A C 1
ATOM 577 O O . GLY A 1 75 ? -19.109 3.701 6.555 1 97.69 75 GLY A O 1
ATOM 578 N N . LYS A 1 76 ? -17.812 3.322 4.781 1 93.62 76 LYS A N 1
ATOM 579 C CA . LYS A 1 76 ? -18.609 2.182 4.324 1 93.62 76 LYS A CA 1
ATOM 580 C C . LYS A 1 76 ? -18.625 1.069 5.367 1 93.62 76 LYS A C 1
ATOM 582 O O . LYS A 1 76 ? -19.641 0.414 5.57 1 93.62 76 LYS A O 1
ATOM 587 N N . LEU A 1 77 ? -17.547 0.84 6.004 1 95.31 77 LEU A N 1
ATOM 588 C CA . LEU A 1 77 ? -17.422 -0.226 6.992 1 95.31 77 LEU A CA 1
ATOM 589 C C . LEU A 1 77 ? -18.281 0.068 8.219 1 95.31 77 LEU A C 1
ATOM 591 O O . LEU A 1 77 ? -18.703 -0.853 8.922 1 95.31 77 LEU A O 1
ATOM 595 N N . TYR A 1 78 ? -18.5 1.334 8.43 1 96.31 78 TYR A N 1
ATOM 596 C CA . TYR A 1 78 ? -19.375 1.731 9.531 1 96.31 78 TYR A CA 1
ATOM 597 C C . TYR A 1 78 ? -20.797 1.963 9.039 1 96.31 78 TYR A C 1
ATOM 599 O O . TYR A 1 78 ? -21.656 2.42 9.797 1 96.31 78 TYR A O 1
ATOM 607 N N . LYS A 1 79 ? -21.047 1.72 7.766 1 95.5 79 LYS A N 1
ATOM 608 C CA . LYS A 1 79 ? -22.375 1.76 7.145 1 95.5 79 LYS A CA 1
ATOM 609 C C . LYS A 1 79 ? -22.891 3.191 7.043 1 95.5 79 LYS A C 1
ATOM 611 O O . LYS A 1 79 ? -24.062 3.449 7.301 1 95.5 79 LYS A O 1
ATOM 616 N N . HIS A 1 80 ? -22.031 4.09 6.797 1 98.06 80 HIS A N 1
ATOM 617 C CA . HIS A 1 80 ? -22.406 5.473 6.512 1 98.06 80 HIS A CA 1
ATOM 618 C C . HIS A 1 80 ? -22.156 5.82 5.047 1 98.06 80 HIS A C 1
ATOM 620 O O . HIS A 1 80 ? -21.078 5.535 4.516 1 98.06 80 HIS A O 1
ATOM 626 N N . PRO A 1 81 ? -23.141 6.414 4.379 1 98.19 81 PRO A N 1
ATOM 627 C CA . PRO A 1 81 ? -22.844 6.938 3.045 1 98.19 81 PRO A CA 1
ATOM 628 C C . PRO A 1 81 ? -21.812 8.062 3.074 1 98.19 81 PRO A C 1
ATOM 630 O O . PRO A 1 81 ? -21.828 8.898 3.984 1 98.19 81 PRO A O 1
ATOM 633 N N . VAL A 1 82 ? -20.922 8.039 2.162 1 98.5 82 VAL A N 1
ATOM 634 C CA . VAL A 1 82 ? -19.844 9.023 2.129 1 98.5 82 VAL A CA 1
ATOM 635 C C . VAL A 1 82 ? -19.953 9.867 0.86 1 98.5 82 VAL A C 1
ATOM 637 O O . VAL A 1 82 ? -20.172 9.336 -0.232 1 98.5 82 VAL A O 1
ATOM 640 N N . TYR A 1 83 ? -19.859 11.141 1.035 1 98.31 83 TYR A N 1
ATOM 641 C CA . TYR A 1 83 ? -19.859 12.109 -0.051 1 98.31 83 TYR A CA 1
ATOM 642 C C . TYR A 1 83 ? -18.578 12.922 -0.056 1 98.31 83 TYR A C 1
ATOM 644 O O . TYR A 1 83 ? -18.266 13.602 0.923 1 98.31 83 TYR A O 1
ATOM 652 N N . ILE A 1 84 ? -17.906 12.828 -1.168 1 98 84 ILE A N 1
ATOM 653 C CA . ILE A 1 84 ? -16.641 13.547 -1.313 1 98 84 ILE A CA 1
ATOM 654 C C . ILE A 1 84 ? -16.766 14.562 -2.447 1 98 84 ILE A C 1
ATOM 656 O O . ILE A 1 84 ? -17.25 14.242 -3.533 1 98 84 ILE A O 1
ATOM 660 N N . THR A 1 85 ? -16.375 15.797 -2.188 1 95.88 85 THR A N 1
ATOM 661 C CA . THR A 1 85 ? -16.203 16.797 -3.232 1 95.88 85 THR A CA 1
ATOM 662 C C . THR A 1 85 ? -14.727 17.078 -3.48 1 95.88 85 THR A C 1
ATOM 664 O O . THR A 1 85 ? -13.93 17.109 -2.543 1 95.88 85 THR A O 1
ATOM 667 N N . CYS A 1 86 ? -14.359 17.125 -4.684 1 91.88 86 CYS A N 1
ATOM 668 C CA . CYS A 1 86 ? -12.969 17.406 -5.008 1 91.88 86 CYS A CA 1
ATOM 669 C C . CYS A 1 86 ? -12.859 18.234 -6.281 1 91.88 86 CYS A C 1
ATOM 671 O O . CYS A 1 86 ? -13.797 18.266 -7.082 1 91.88 86 CYS A O 1
ATOM 673 N N . PRO A 1 87 ? -11.781 18.969 -6.406 1 85.38 87 PRO A N 1
ATOM 674 C CA . PRO A 1 87 ? -11.586 19.688 -7.676 1 85.38 87 PRO A CA 1
ATOM 675 C C . PRO A 1 87 ? -11.297 18.734 -8.836 1 85.38 87 PRO A C 1
ATOM 677 O O . PRO A 1 87 ? -10.867 17.594 -8.617 1 85.38 87 PRO A O 1
ATOM 680 N N . GLU A 1 88 ? -11.453 19.156 -9.984 1 85.56 88 GLU A N 1
ATOM 681 C CA . GLU A 1 88 ? -11.289 18.328 -11.18 1 85.56 88 GLU A CA 1
ATOM 682 C C . GLU A 1 88 ? -9.828 17.938 -11.383 1 85.56 88 GLU A C 1
ATOM 684 O O . GLU A 1 88 ? -9.531 16.969 -12.086 1 85.56 88 GLU A O 1
ATOM 689 N N . LYS A 1 89 ? -8.953 18.625 -10.727 1 79.5 89 LYS A N 1
ATOM 690 C CA . LYS A 1 89 ? -7.531 18.344 -10.883 1 79.5 89 LYS A CA 1
ATOM 691 C C . LYS A 1 89 ? -7.113 17.141 -10.047 1 79.5 89 LYS A C 1
ATOM 693 O O . LYS A 1 89 ? -5.996 16.641 -10.18 1 79.5 89 LYS A O 1
ATOM 698 N N . THR A 1 90 ? -7.992 16.672 -9.219 1 81.94 90 THR A N 1
ATOM 699 C CA . THR A 1 90 ? -7.672 15.523 -8.391 1 81.94 90 THR A CA 1
ATOM 700 C C . THR A 1 90 ? -7.277 14.32 -9.25 1 81.94 90 THR A C 1
ATOM 702 O O . THR A 1 90 ? -7.914 14.047 -10.266 1 81.94 90 THR A O 1
ATOM 705 N N . GLY A 1 91 ? -6.227 13.641 -8.812 1 81.19 91 GLY A N 1
ATOM 706 C CA . GLY A 1 91 ? -5.691 12.516 -9.57 1 81.19 91 GLY A CA 1
ATOM 707 C C . GLY A 1 91 ? -6.711 11.414 -9.805 1 81.19 91 GLY A C 1
ATOM 708 O O . GLY A 1 91 ? -7.586 11.18 -8.977 1 81.19 91 GLY A O 1
ATOM 709 N N . GLN A 1 92 ? -6.535 10.758 -10.906 1 85.81 92 GLN A N 1
ATOM 710 C CA . GLN A 1 92 ? -7.469 9.734 -11.359 1 85.81 92 GLN A CA 1
ATOM 711 C C . GLN A 1 92 ? -7.539 8.578 -10.367 1 85.81 92 GLN A C 1
ATOM 713 O O . GLN A 1 92 ? -8.625 8.086 -10.062 1 85.81 92 GLN A O 1
ATOM 718 N N . ILE A 1 93 ? -6.398 8.172 -9.844 1 90.5 93 ILE A N 1
ATOM 719 C CA . ILE A 1 93 ? -6.355 7.008 -8.969 1 90.5 93 ILE A CA 1
ATOM 720 C C . ILE A 1 93 ? -7.188 7.266 -7.715 1 90.5 93 ILE A C 1
ATOM 722 O O . ILE A 1 93 ? -7.945 6.402 -7.277 1 90.5 93 ILE A O 1
ATOM 726 N N . LYS A 1 94 ? -7.09 8.422 -7.125 1 92.12 94 LYS A N 1
ATOM 727 C CA . LYS A 1 94 ? -7.832 8.75 -5.91 1 92.12 94 LYS A CA 1
ATOM 728 C C . LYS A 1 94 ? -9.336 8.789 -6.176 1 92.12 94 LYS A C 1
ATOM 730 O O . LYS A 1 94 ? -10.125 8.289 -5.379 1 92.12 94 LYS A O 1
ATOM 735 N N . ARG A 1 95 ? -9.664 9.336 -7.355 1 93.25 95 ARG A N 1
ATOM 736 C CA . ARG A 1 95 ? -11.078 9.375 -7.73 1 93.25 95 ARG A CA 1
ATOM 737 C C . ARG A 1 95 ? -11.633 7.969 -7.91 1 93.25 95 ARG A C 1
ATOM 739 O O . ARG A 1 95 ? -12.727 7.664 -7.438 1 93.25 95 ARG A O 1
ATOM 746 N N . GLU A 1 96 ? -10.859 7.156 -8.586 1 93.62 96 GLU A N 1
ATOM 747 C CA . GLU A 1 96 ? -11.281 5.777 -8.82 1 93.62 96 GLU A CA 1
ATOM 748 C C . GLU A 1 96 ? -11.43 5.016 -7.504 1 93.62 96 GLU A C 1
ATOM 750 O O . GLU A 1 96 ? -12.375 4.242 -7.336 1 93.62 96 GLU A O 1
ATOM 755 N N . MET A 1 97 ? -10.523 5.23 -6.629 1 96 97 MET A N 1
ATOM 756 C CA . MET A 1 97 ? -10.602 4.582 -5.32 1 96 97 MET A CA 1
ATOM 757 C C . MET A 1 97 ? -11.875 4.996 -4.59 1 96 97 MET A C 1
ATOM 759 O O . MET A 1 97 ? -12.609 4.145 -4.086 1 96 97 MET A O 1
ATOM 763 N N . ILE A 1 98 ? -12.117 6.312 -4.57 1 96.75 98 ILE A N 1
ATOM 764 C CA . ILE A 1 98 ? -13.281 6.84 -3.875 1 96.75 98 ILE A CA 1
ATOM 765 C C . ILE A 1 98 ? -14.555 6.199 -4.434 1 96.75 98 ILE A C 1
ATOM 767 O O . ILE A 1 98 ? -15.391 5.707 -3.68 1 96.75 98 ILE A O 1
ATOM 771 N N . LYS A 1 99 ? -14.648 6.102 -5.73 1 95.88 99 LYS A N 1
ATOM 772 C CA . LYS A 1 99 ? -15.812 5.516 -6.387 1 95.88 99 LYS A CA 1
ATOM 773 C C . LYS A 1 99 ? -15.898 4.016 -6.117 1 95.88 99 LYS A C 1
ATOM 775 O O . LYS A 1 99 ? -16.984 3.484 -5.859 1 95.88 99 LYS A O 1
ATOM 780 N N . SER A 1 100 ? -14.773 3.391 -6.184 1 96.44 100 SER A N 1
ATOM 781 C CA . SER A 1 100 ? -14.734 1.942 -6.004 1 96.44 100 SER A CA 1
ATOM 782 C C . SER A 1 100 ? -15.188 1.547 -4.602 1 96.44 100 SER A C 1
ATOM 784 O O . SER A 1 100 ? -15.797 0.491 -4.414 1 96.44 100 SER A O 1
ATOM 786 N N . PHE A 1 101 ? -14.922 2.371 -3.658 1 97.19 101 PHE A N 1
ATOM 787 C CA . PHE A 1 101 ? -15.328 2.102 -2.283 1 97.19 101 PHE A CA 1
ATOM 788 C C . PHE A 1 101 ? -16.812 2.369 -2.096 1 97.19 101 PHE A C 1
ATOM 790 O O . PHE A 1 101 ? -17.375 2.09 -1.031 1 97.19 101 PHE A O 1
ATOM 797 N N . GLY A 1 102 ? -17.438 2.957 -3.119 1 96.5 102 GLY A N 1
ATOM 798 C CA . GLY A 1 102 ? -18.875 3.154 -3.096 1 96.5 102 GLY A CA 1
ATOM 799 C C . GLY A 1 102 ? -19.281 4.539 -2.623 1 96.5 102 GLY A C 1
ATOM 800 O O . GLY A 1 102 ? -20.453 4.777 -2.312 1 96.5 102 GLY A O 1
ATOM 801 N N . ALA A 1 103 ? -18.328 5.434 -2.514 1 97.69 103 ALA A N 1
ATOM 802 C CA . ALA A 1 103 ? -18.641 6.793 -2.082 1 97.69 103 ALA A CA 1
ATOM 803 C C . ALA A 1 103 ? -19.188 7.625 -3.242 1 97.69 103 ALA A C 1
ATOM 805 O O . ALA A 1 103 ? -18.969 7.289 -4.41 1 97.69 103 ALA A O 1
ATOM 806 N N . ASN A 1 104 ? -19.922 8.641 -2.869 1 97.56 104 ASN A N 1
ATOM 807 C CA . ASN A 1 104 ? -20.422 9.617 -3.84 1 97.56 104 ASN A CA 1
ATOM 808 C C . ASN A 1 104 ? -19.391 10.711 -4.102 1 97.56 104 ASN A C 1
ATOM 810 O O . ASN A 1 104 ? -19.031 11.461 -3.189 1 97.56 104 ASN A O 1
ATOM 814 N N . LEU A 1 105 ? -18.984 10.773 -5.312 1 96.94 105 LEU A N 1
ATOM 815 C CA . LEU A 1 105 ? -17.953 11.742 -5.66 1 96.94 105 LEU A CA 1
ATOM 816 C C . LEU A 1 105 ? -18.516 12.852 -6.535 1 96.94 105 LEU A C 1
ATOM 818 O O . LEU A 1 105 ? -19.172 12.578 -7.551 1 96.94 105 LEU A O 1
ATOM 822 N N . THR A 1 106 ? -18.344 14.078 -6.109 1 95.31 106 THR A N 1
ATOM 823 C CA . THR A 1 106 ? -18.656 15.258 -6.902 1 95.31 106 THR A CA 1
ATOM 824 C C . THR A 1 106 ? -17.391 15.992 -7.32 1 95.31 106 THR A C 1
ATOM 826 O O . THR A 1 106 ? -16.625 16.453 -6.473 1 95.31 106 THR A O 1
ATOM 829 N N . ILE A 1 107 ? -17.203 16.047 -8.547 1 92.69 107 ILE A N 1
ATOM 830 C CA . ILE A 1 107 ? -16.062 16.75 -9.094 1 92.69 107 ILE A CA 1
ATOM 831 C C . ILE A 1 107 ? -16.438 18.203 -9.391 1 92.69 107 ILE A C 1
ATOM 833 O O . ILE A 1 107 ? -17.375 18.453 -10.148 1 92.69 107 ILE A O 1
ATOM 837 N N . CYS A 1 108 ? -15.734 19.094 -8.797 1 89.81 108 CYS A N 1
ATOM 838 C CA . CYS A 1 108 ? -16.031 20.5 -8.938 1 89.81 108 CYS A CA 1
ATOM 839 C C . CYS A 1 108 ? -15.023 21.188 -9.859 1 89.81 108 CYS A C 1
ATOM 841 O O . CYS A 1 108 ? -13.891 20.719 -10 1 89.81 108 CYS A O 1
ATOM 843 N N . LYS A 1 109 ? -15.53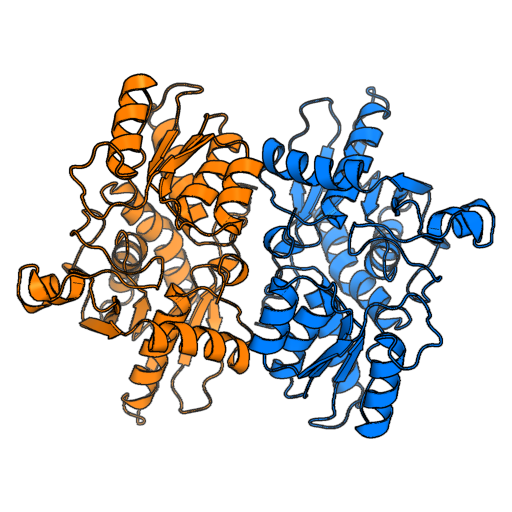1 22.281 -10.57 1 84.81 109 LYS A N 1
ATOM 844 C CA . LYS A 1 109 ? -14.641 23.062 -11.422 1 84.81 109 LYS A CA 1
ATOM 845 C C . LYS A 1 109 ? -13.461 23.609 -10.617 1 84.81 109 LYS A C 1
ATOM 847 O O . LYS A 1 109 ? -13.617 24 -9.461 1 84.81 109 LYS A O 1
ATOM 852 N N . ASN A 1 110 ? -12.328 23.531 -11.273 1 74.5 110 ASN A N 1
ATOM 853 C CA . ASN A 1 110 ? -11.148 24.094 -10.617 1 74.5 110 ASN A CA 1
ATOM 854 C C . ASN A 1 110 ? -11.258 25.609 -10.484 1 74.5 110 ASN A C 1
ATOM 856 O O . ASN A 1 110 ? -11.406 26.312 -11.484 1 74.5 110 ASN A O 1
ATOM 860 N N . THR A 1 111 ? -11.539 26.125 -9.375 1 68.56 111 THR A N 1
ATOM 861 C CA . THR A 1 111 ? -11.57 27.562 -9.141 1 68.56 111 THR A CA 1
ATOM 862 C C . THR A 1 111 ? -10.773 27.922 -7.895 1 68.56 111 THR A C 1
ATOM 864 O O . THR A 1 111 ? -10.719 27.156 -6.934 1 68.56 111 THR A O 1
ATOM 867 N N . SER A 1 112 ? -10.055 29 -8.039 1 61.78 112 SER A N 1
ATOM 868 C CA . SER A 1 112 ? -9.312 29.531 -6.902 1 61.78 112 SER A CA 1
ATOM 869 C C . SER A 1 112 ? -10.188 30.438 -6.035 1 61.78 112 SER A C 1
ATOM 871 O O . SER A 1 112 ? -9.82 30.766 -4.906 1 61.78 112 SER A O 1
ATOM 873 N N . ASP A 1 113 ? -11.266 30.703 -6.527 1 68.25 113 ASP A N 1
ATOM 874 C CA . ASP A 1 113 ? -12.164 31.594 -5.801 1 68.25 113 ASP A CA 1
ATOM 875 C C . ASP A 1 113 ? -12.984 30.844 -4.762 1 68.25 113 ASP A C 1
ATOM 877 O O . ASP A 1 113 ? -13.961 30.172 -5.102 1 68.25 113 ASP A O 1
ATOM 881 N N . HIS A 1 114 ? -12.617 31 -3.541 1 71.25 114 HIS A N 1
ATOM 882 C CA . HIS A 1 114 ? -13.234 30.281 -2.436 1 71.25 114 HIS A CA 1
ATOM 883 C C . HIS A 1 114 ? -14.672 30.719 -2.221 1 71.25 114 HIS A C 1
ATOM 885 O O . HIS A 1 114 ? -15.438 30.031 -1.526 1 71.25 114 HIS A O 1
ATOM 891 N N . THR A 1 115 ? -15.016 31.844 -2.832 1 76.62 115 THR A N 1
ATOM 892 C CA . THR A 1 115 ? -16.375 32.312 -2.66 1 76.62 115 THR A CA 1
ATOM 893 C C . THR A 1 115 ? -17.312 31.703 -3.701 1 76.62 115 THR A C 1
ATOM 895 O O . THR A 1 115 ? -18.531 31.781 -3.574 1 76.62 115 THR A O 1
ATOM 898 N N . ASP A 1 116 ? -16.656 31.109 -4.652 1 78.94 116 ASP A N 1
ATOM 899 C CA . ASP A 1 116 ? -17.422 30.438 -5.699 1 78.94 116 ASP A CA 1
ATOM 900 C C . ASP A 1 116 ? -18.203 29.25 -5.141 1 78.94 116 ASP A C 1
ATOM 902 O O . ASP A 1 116 ? -17.625 28.406 -4.441 1 78.94 116 ASP A O 1
ATOM 906 N N . PRO A 1 117 ? -19.453 29.312 -5.383 1 78.31 117 PRO A N 1
ATOM 907 C CA . PRO A 1 117 ? -20.25 28.172 -4.906 1 78.31 117 PRO A CA 1
ATOM 908 C C . PRO A 1 117 ? -19.734 26.844 -5.426 1 78.31 117 PRO A C 1
ATOM 910 O O . PRO A 1 117 ? -20 25.797 -4.812 1 78.31 117 PRO A O 1
ATOM 913 N N . ASP A 1 118 ? -19.031 26.875 -6.434 1 80.31 118 ASP A N 1
ATOM 914 C CA . ASP A 1 118 ? -18.562 25.641 -7.039 1 80.31 118 ASP A CA 1
ATOM 915 C C . ASP A 1 118 ? -17.203 25.234 -6.469 1 80.31 118 ASP A C 1
ATOM 917 O O . ASP A 1 118 ? -16.641 24.203 -6.848 1 80.31 118 ASP A O 1
ATOM 921 N N . PHE A 1 119 ? -16.797 26.062 -5.594 1 84.94 119 PHE A N 1
ATOM 922 C CA . PHE A 1 119 ? -15.617 25.656 -4.855 1 84.94 119 PHE A CA 1
ATOM 923 C C . PHE A 1 119 ? -15.883 24.391 -4.043 1 84.94 119 PHE A C 1
ATOM 925 O O . PHE A 1 119 ? -16.906 24.297 -3.363 1 84.94 119 PHE A O 1
ATOM 932 N N . TYR A 1 120 ? -15.039 23.422 -4.168 1 87.44 120 TYR A N 1
ATOM 933 C CA . TYR A 1 120 ? -15.336 22.078 -3.668 1 87.44 120 TYR A CA 1
ATOM 934 C C . TYR A 1 120 ? -15.617 22.109 -2.17 1 87.44 120 TYR A C 1
ATOM 936 O O . TYR A 1 120 ? -16.391 21.297 -1.663 1 87.44 120 TYR A O 1
ATOM 944 N N . VAL A 1 121 ? -15.094 23.062 -1.455 1 87.75 121 VAL A N 1
ATOM 945 C CA . VAL A 1 121 ? -15.352 23.203 -0.026 1 87.75 121 VAL A CA 1
ATOM 946 C C . VAL A 1 121 ? -16.781 23.688 0.197 1 87.75 121 VAL A C 1
ATOM 948 O O . VAL A 1 121 ? -17.484 23.203 1.095 1 87.75 121 VAL A O 1
ATOM 951 N N . ASN A 1 122 ? -17.172 24.656 -0.581 1 90.81 122 ASN A N 1
ATOM 952 C CA . ASN A 1 122 ? -18.531 25.172 -0.487 1 90.81 122 ASN A CA 1
ATOM 953 C C . ASN A 1 122 ? -19.547 24.109 -0.884 1 90.81 122 ASN A C 1
ATOM 955 O O . ASN A 1 122 ? -20.625 24.031 -0.285 1 90.81 122 ASN A O 1
ATOM 959 N N . LYS A 1 123 ? -19.172 23.406 -1.866 1 92.62 123 LYS A N 1
ATOM 960 C CA . LYS A 1 123 ? -20.062 22.328 -2.295 1 92.62 123 LYS A CA 1
ATOM 961 C C . LYS A 1 123 ? -20.266 21.297 -1.18 1 92.62 123 LYS A C 1
ATOM 963 O O . LYS A 1 123 ? -21.359 20.797 -0.988 1 92.62 123 LYS A O 1
ATOM 968 N N . ALA A 1 124 ? -19.25 20.953 -0.502 1 95.06 124 ALA A N 1
ATOM 969 C CA . ALA A 1 124 ? -19.344 20.016 0.619 1 95.06 124 ALA A CA 1
ATOM 970 C C . ALA A 1 124 ? -20.266 20.562 1.704 1 95.06 124 ALA A C 1
ATOM 972 O O . ALA A 1 124 ? -21.062 19.828 2.283 1 95.06 124 ALA A O 1
ATOM 973 N N . LYS A 1 125 ? -20.172 21.859 1.954 1 94.81 125 LYS A N 1
ATOM 974 C CA . LYS A 1 125 ? -21.047 22.484 2.945 1 94.81 125 LYS A CA 1
ATOM 975 C C . LYS A 1 125 ? -22.5 22.422 2.518 1 94.81 125 LYS A C 1
ATOM 977 O O . LYS A 1 125 ? -23.375 22.125 3.33 1 94.81 125 LYS A O 1
ATOM 982 N N . GLN A 1 126 ? -22.672 22.719 1.282 1 95.19 126 GLN A N 1
ATOM 983 C CA . GLN A 1 126 ? -24.031 22.641 0.736 1 95.19 126 GLN A CA 1
ATOM 984 C C . GLN A 1 126 ? -24.594 21.234 0.855 1 95.19 126 GLN A C 1
ATOM 986 O O . GLN A 1 126 ? -25.75 21.062 1.263 1 95.19 126 GLN A O 1
ATOM 991 N N . LEU A 1 127 ? -23.812 20.266 0.499 1 95.88 127 LEU A N 1
ATOM 992 C CA . LEU A 1 127 ? -24.234 18.859 0.573 1 95.88 127 LEU A CA 1
ATOM 993 C C . LEU A 1 127 ? -24.547 18.469 2.01 1 95.88 127 LEU A C 1
ATOM 995 O O . LEU A 1 127 ? -25.469 17.688 2.254 1 95.88 127 LEU A O 1
ATOM 999 N N . THR A 1 128 ? -23.75 18.953 2.896 1 97.44 128 THR A N 1
ATOM 1000 C CA . THR A 1 128 ? -23.969 18.672 4.312 1 97.44 128 THR A CA 1
ATOM 1001 C C . THR A 1 128 ? -25.359 19.141 4.742 1 97.44 128 THR A C 1
ATOM 1003 O O . THR A 1 128 ? -26.078 18.406 5.426 1 97.44 128 THR A O 1
ATOM 1006 N N . GLU A 1 129 ? -25.703 20.297 4.309 1 97.06 129 GLU A N 1
ATOM 1007 C CA . GLU A 1 129 ? -27.016 20.844 4.625 1 97.06 129 GLU A CA 1
ATOM 1008 C C . GLU A 1 129 ? -28.125 20.078 3.914 1 97.06 129 GLU A C 1
ATOM 1010 O O . GLU A 1 129 ? -29.125 19.688 4.535 1 97.06 129 GLU A O 1
ATOM 1015 N N . ASP A 1 130 ? -27.938 19.859 2.656 1 97.44 130 ASP A N 1
ATOM 1016 C CA . ASP A 1 130 ? -28.953 19.203 1.83 1 97.44 130 ASP A CA 1
ATOM 1017 C C . ASP A 1 130 ? -29.266 17.812 2.354 1 97.44 130 ASP A C 1
ATOM 1019 O O . ASP A 1 130 ? -30.406 17.359 2.279 1 97.44 130 ASP A O 1
ATOM 1023 N N . LEU A 1 131 ? -28.281 17.156 2.955 1 97.88 131 LEU A N 1
ATOM 1024 C CA . LEU A 1 131 ? -28.438 15.75 3.316 1 97.88 131 LEU A CA 1
ATOM 1025 C C . LEU A 1 131 ? -28.562 15.586 4.828 1 97.88 131 LEU A C 1
ATOM 1027 O O . LEU A 1 131 ? -28.656 14.469 5.332 1 97.88 131 LEU A O 1
ATOM 1031 N N . ASP A 1 132 ? -28.5 16.75 5.477 1 97.5 132 ASP A N 1
ATOM 1032 C CA . ASP A 1 132 ? -28.438 16.703 6.938 1 97.5 132 ASP A CA 1
ATOM 1033 C C . ASP A 1 132 ? -27.312 15.773 7.41 1 97.5 132 ASP A C 1
ATOM 1035 O O . ASP A 1 132 ? -27.547 14.859 8.203 1 97.5 132 ASP A O 1
ATOM 1039 N N . GLY A 1 133 ? -26.172 15.984 6.762 1 98.19 133 GLY A N 1
ATOM 1040 C CA . GLY A 1 133 ? -25.031 15.133 7.039 1 98.19 133 GLY A CA 1
ATOM 1041 C C . GLY A 1 133 ? -24.031 15.773 7.98 1 98.19 133 GLY A C 1
ATOM 1042 O O . GLY A 1 133 ? -24.312 16.812 8.578 1 98.19 133 GLY A O 1
ATOM 1043 N N . ILE A 1 134 ? -22.922 15.055 8.164 1 98 134 ILE A N 1
ATOM 1044 C CA . ILE A 1 134 ? -21.844 15.531 9.016 1 98 134 ILE A CA 1
ATOM 1045 C C . ILE A 1 134 ? -20.625 15.867 8.156 1 98 134 ILE A C 1
ATOM 1047 O O . ILE A 1 134 ? -20.125 15.016 7.41 1 98 134 ILE A O 1
ATOM 1051 N N . LEU A 1 135 ? -20.203 17.094 8.289 1 97.94 135 LEU A N 1
ATOM 1052 C CA . LEU A 1 135 ? -18.938 17.484 7.672 1 97.94 135 LEU A CA 1
ATOM 1053 C C . LEU A 1 135 ? -17.766 17.125 8.57 1 97.94 135 LEU A C 1
ATOM 1055 O O . LEU A 1 135 ? -17.672 17.609 9.695 1 97.94 135 LEU A O 1
ATOM 1059 N N . VAL A 1 136 ? -16.891 16.281 8.078 1 97.19 136 VAL A N 1
ATOM 1060 C CA . VAL A 1 136 ? -15.758 15.805 8.867 1 97.19 136 VAL A CA 1
ATOM 1061 C C . VAL A 1 136 ? -14.805 16.969 9.156 1 97.19 136 VAL A C 1
ATOM 1063 O O . VAL A 1 136 ? -14.406 17.172 10.305 1 97.19 136 VAL A O 1
ATOM 1066 N N . ASN A 1 137 ? -14.453 17.766 8.078 1 95.81 137 ASN A N 1
ATOM 1067 C CA . ASN A 1 137 ? -13.625 18.969 8.219 1 95.81 137 ASN A CA 1
ATOM 1068 C C . ASN A 1 137 ? -12.297 18.656 8.898 1 95.81 137 ASN A C 1
ATOM 1070 O O . ASN A 1 137 ? -11.984 19.203 9.953 1 95.81 137 ASN A O 1
ATOM 1074 N N . GLN A 1 138 ? -11.469 17.906 8.242 1 94.25 138 GLN A N 1
ATOM 1075 C CA . GLN A 1 138 ? -10.211 17.453 8.836 1 94.25 138 GLN A CA 1
ATOM 1076 C C . GLN A 1 138 ? -9.336 18.641 9.227 1 94.25 138 GLN A C 1
ATOM 1078 O O . GLN A 1 138 ? -8.453 18.5 10.078 1 94.25 138 GLN A O 1
ATOM 1083 N N . TYR A 1 139 ? -9.531 19.781 8.664 1 94.62 139 TYR A N 1
ATOM 1084 C CA . TYR A 1 139 ? -8.664 20.938 8.828 1 94.62 139 TYR A CA 1
ATOM 1085 C C . TYR A 1 139 ? -8.891 21.609 10.18 1 94.62 139 TYR A C 1
ATOM 1087 O O . TYR A 1 139 ? -7.941 22 10.852 1 94.62 139 TYR A O 1
ATOM 1095 N N . ASP A 1 140 ? -10.156 21.641 10.555 1 96.31 140 ASP A N 1
ATOM 1096 C CA . ASP A 1 140 ? -10.469 22.359 11.781 1 96.31 140 ASP A CA 1
ATOM 1097 C C . ASP A 1 140 ? -10.992 21.406 12.859 1 96.31 140 ASP A C 1
ATOM 1099 O O . ASP A 1 140 ? -11.328 21.844 13.961 1 96.31 140 ASP A O 1
ATOM 1103 N N . ASN A 1 141 ? -11.031 20.125 12.57 1 97.19 141 ASN A N 1
ATOM 1104 C CA . ASN A 1 141 ? -11.492 19.109 13.508 1 97.19 141 ASN A CA 1
ATOM 1105 C C . ASN A 1 141 ? -10.375 18.688 14.461 1 97.19 141 ASN A C 1
ATOM 1107 O O . ASN A 1 141 ? -9.422 18.016 14.055 1 97.19 141 ASN A O 1
ATOM 1111 N N . LEU A 1 142 ? -10.508 18.969 15.719 1 97.88 142 LEU A N 1
ATOM 1112 C CA . LEU A 1 142 ? -9.445 18.734 16.688 1 97.88 142 LEU A CA 1
ATOM 1113 C C . LEU A 1 142 ? -9.227 17.25 16.922 1 97.88 142 LEU A C 1
ATOM 1115 O O . LEU A 1 142 ? -8.195 16.844 17.469 1 97.88 142 LEU A O 1
ATOM 1119 N N . LEU A 1 143 ? -10.211 16.422 16.531 1 98.62 143 LEU A N 1
ATOM 1120 C CA . LEU A 1 143 ? -10.023 14.984 16.609 1 98.62 143 LEU A CA 1
ATOM 1121 C C . LEU A 1 143 ? -8.898 14.531 15.688 1 98.62 143 LEU A C 1
ATOM 1123 O O . LEU A 1 143 ? -8.297 13.477 15.914 1 98.62 143 LEU A O 1
ATOM 1127 N N . ASN A 1 144 ? -8.68 15.336 14.656 1 98.5 144 ASN A N 1
ATOM 1128 C CA . ASN A 1 144 ? -7.535 15.086 13.781 1 98.5 144 ASN A CA 1
ATOM 1129 C C . ASN A 1 144 ? -6.223 15.117 14.555 1 98.5 144 ASN A C 1
ATOM 1131 O O . ASN A 1 144 ? -5.441 14.164 14.5 1 98.5 144 ASN A O 1
ATOM 1135 N N . THR A 1 145 ? -6.016 16.156 15.336 1 98.81 145 THR A N 1
ATOM 1136 C CA . THR A 1 145 ? -4.82 16.297 16.156 1 98.81 145 THR A CA 1
ATOM 1137 C C . THR A 1 145 ? -4.785 15.258 17.266 1 98.81 145 THR A C 1
ATOM 1139 O O . THR A 1 145 ? -3.746 14.648 17.516 1 98.81 145 THR A O 1
ATOM 1142 N N . GLU A 1 146 ? -5.91 15.055 17.859 1 98.88 146 GLU A N 1
ATOM 1143 C CA . GLU A 1 146 ? -6 14.094 18.953 1 98.88 146 GLU A CA 1
ATOM 1144 C C . GLU A 1 146 ? -5.652 12.688 18.484 1 98.88 146 GLU A C 1
ATOM 1146 O O . GLU A 1 146 ? -4.988 11.938 19.203 1 98.88 146 GLU A O 1
ATOM 1151 N N . CYS A 1 147 ? -6.117 12.312 17.312 1 98.88 147 CYS A N 1
ATOM 1152 C CA . CYS A 1 147 ? -5.812 11.016 16.719 1 98.88 147 CYS A CA 1
ATOM 1153 C C . CYS A 1 147 ? -4.312 10.758 16.719 1 98.88 147 CYS A C 1
ATOM 1155 O O . CYS A 1 147 ? -3.855 9.711 17.188 1 98.88 147 CYS A O 1
ATOM 1157 N N . HIS A 1 148 ? -3.549 11.727 16.25 1 98.94 148 HIS A N 1
ATOM 1158 C CA . HIS A 1 148 ? -2.113 11.539 16.094 1 98.94 148 HIS A CA 1
ATOM 1159 C C . HIS A 1 148 ? -1.384 11.648 17.422 1 98.94 148 HIS A C 1
ATOM 1161 O O . HIS A 1 148 ? -0.36 10.992 17.625 1 98.94 148 HIS A O 1
ATOM 1167 N N . TYR A 1 149 ? -1.966 12.398 18.344 1 98.94 149 TYR A N 1
ATOM 1168 C CA . TYR A 1 149 ? -1.432 12.43 19.703 1 98.94 149 TYR A CA 1
ATOM 1169 C C . TYR A 1 149 ? -1.575 11.062 20.375 1 98.94 149 TYR A C 1
ATOM 1171 O O . TYR A 1 149 ? -0.614 10.539 20.938 1 98.94 149 TYR A O 1
ATOM 1179 N N . LYS A 1 150 ? -2.703 10.445 20.234 1 98.88 150 LYS A N 1
ATOM 1180 C CA . LYS A 1 150 ? -3.055 9.266 21.016 1 98.88 150 LYS A CA 1
ATOM 1181 C C . LYS A 1 150 ? -2.562 7.992 20.328 1 98.88 150 LYS A C 1
ATOM 1183 O O . LYS A 1 150 ? -2.379 6.965 20.984 1 98.88 150 LYS A O 1
ATOM 1188 N N . THR A 1 151 ? -2.369 8.062 19 1 98.81 151 THR A N 1
ATOM 1189 C CA . THR A 1 151 ? -2.039 6.824 18.297 1 98.81 151 THR A CA 1
ATOM 1190 C C . THR A 1 151 ? -0.67 6.922 17.641 1 98.81 151 THR A C 1
ATOM 1192 O O . THR A 1 151 ? 0.327 6.445 18.188 1 98.81 151 THR A O 1
ATOM 1195 N N . THR A 1 152 ? -0.58 7.816 16.609 1 98.88 152 THR A N 1
ATOM 1196 C CA . THR A 1 152 ? 0.661 7.93 15.844 1 98.88 152 THR A CA 1
ATOM 1197 C C . THR A 1 152 ? 1.816 8.336 16.75 1 98.88 152 THR A C 1
ATOM 1199 O O . THR A 1 152 ? 2.881 7.719 16.734 1 98.88 152 THR A O 1
ATOM 1202 N N . GLY A 1 153 ? 1.566 9.43 17.516 1 98.94 153 GLY A N 1
ATOM 1203 C CA . GLY A 1 153 ? 2.582 9.898 18.438 1 98.94 153 GLY A CA 1
ATOM 1204 C C . GLY A 1 153 ? 2.947 8.875 19.5 1 98.94 153 GLY A C 1
ATOM 1205 O O . GLY A 1 153 ? 4.121 8.703 19.828 1 98.94 153 GLY A O 1
ATOM 1206 N N . GLN A 1 154 ? 1.985 8.148 19.984 1 98.88 154 GLN A N 1
ATOM 1207 C CA . GLN A 1 154 ? 2.236 7.129 21 1 98.88 154 GLN A CA 1
ATOM 1208 C C . GLN A 1 154 ? 3.07 5.984 20.438 1 98.88 154 GLN A C 1
ATOM 1210 O O . GLN A 1 154 ? 3.986 5.488 21.094 1 98.88 154 GLN A O 1
ATOM 1215 N N . GLU A 1 155 ? 2.709 5.547 19.219 1 98.94 155 GLU A N 1
ATOM 1216 C CA . GLU A 1 155 ? 3.488 4.492 18.578 1 98.94 155 GLU A CA 1
ATOM 1217 C C . GLU A 1 155 ? 4.953 4.902 18.438 1 98.94 155 GLU A C 1
ATOM 1219 O O . GLU A 1 155 ? 5.852 4.086 18.641 1 98.94 155 GLU A O 1
ATOM 1224 N N . ILE A 1 156 ? 5.141 6.16 18.031 1 98.94 156 ILE A N 1
ATOM 1225 C CA . ILE A 1 156 ? 6.488 6.68 17.844 1 98.94 156 ILE A CA 1
ATOM 1226 C C . ILE A 1 156 ? 7.25 6.641 19.172 1 98.94 156 ILE A C 1
ATOM 1228 O O . ILE A 1 156 ? 8.359 6.098 19.234 1 98.94 156 ILE A O 1
ATOM 1232 N N . VAL A 1 157 ? 6.625 7.152 20.203 1 98.88 157 VAL A N 1
ATOM 1233 C CA . VAL A 1 157 ? 7.262 7.223 21.516 1 98.88 157 VAL A CA 1
ATOM 1234 C C . VAL A 1 157 ? 7.57 5.812 22.016 1 98.88 157 VAL A C 1
ATOM 1236 O O . VAL A 1 157 ? 8.664 5.555 22.516 1 98.88 157 VAL A O 1
ATOM 1239 N N . ASP A 1 158 ? 6.621 4.883 21.875 1 98.81 158 ASP A N 1
ATOM 1240 C CA . ASP A 1 158 ? 6.816 3.502 22.312 1 98.81 158 ASP A CA 1
ATOM 1241 C C . ASP A 1 158 ? 8.031 2.875 21.625 1 98.81 158 ASP A C 1
ATOM 1243 O O . ASP A 1 158 ? 8.828 2.188 22.266 1 98.81 158 ASP A O 1
ATOM 1247 N N . TYR A 1 159 ? 8.172 3.111 20.391 1 98.75 159 TYR A N 1
ATOM 1248 C CA . TYR A 1 159 ? 9.281 2.539 19.641 1 98.75 159 TYR A CA 1
ATOM 1249 C C . TYR A 1 159 ? 10.617 3.039 20.172 1 98.75 159 TYR A C 1
ATOM 1251 O O . TYR A 1 159 ? 11.516 2.242 20.453 1 98.75 159 TYR A O 1
ATOM 1259 N N . PHE A 1 160 ? 10.695 4.301 20.281 1 98.75 160 PHE A N 1
ATOM 1260 C CA . PHE A 1 160 ? 11.984 4.875 20.641 1 98.75 160 PHE A CA 1
ATOM 1261 C C . PHE A 1 160 ? 12.32 4.594 22.094 1 98.75 160 PHE A C 1
ATOM 1263 O O . PHE A 1 160 ? 13.484 4.398 22.453 1 98.75 160 PHE A O 1
ATOM 1270 N N . LEU A 1 161 ? 11.32 4.527 22.984 1 98.56 161 LEU A N 1
ATOM 1271 C CA . LEU A 1 161 ? 11.555 4.125 24.359 1 98.56 161 LEU A CA 1
ATOM 1272 C C . LEU A 1 161 ? 12.039 2.684 24.438 1 98.56 161 LEU A C 1
ATOM 1274 O O . LEU A 1 161 ? 12.969 2.375 25.188 1 98.56 161 LEU A O 1
ATOM 1278 N N . THR A 1 162 ? 11.406 1.813 23.672 1 98.19 162 THR A N 1
ATOM 1279 C CA . THR A 1 162 ? 11.781 0.403 23.656 1 98.19 162 THR A CA 1
ATOM 1280 C C . THR A 1 162 ? 13.219 0.228 23.172 1 98.19 162 THR A C 1
ATOM 1282 O O . THR A 1 162 ? 13.953 -0.63 23.672 1 98.19 162 THR A O 1
ATOM 1285 N N . GLN A 1 163 ? 13.617 1.058 22.234 1 97.19 163 GLN A N 1
ATOM 1286 C CA . GLN A 1 163 ? 14.961 0.979 21.672 1 97.19 163 GLN A CA 1
ATOM 1287 C C . GLN A 1 163 ? 15.977 1.719 22.547 1 97.19 163 GLN A C 1
ATOM 1289 O O . GLN A 1 163 ? 17.188 1.631 22.312 1 97.19 163 GLN A O 1
ATOM 1294 N N . ASN A 1 164 ? 15.531 2.438 23.516 1 97.44 164 ASN A N 1
ATOM 1295 C CA . ASN A 1 164 ? 16.359 3.271 24.375 1 97.44 164 ASN A CA 1
ATOM 1296 C C . ASN A 1 164 ? 17.172 4.277 23.562 1 97.44 164 ASN A C 1
ATOM 1298 O O . ASN A 1 164 ? 18.391 4.371 23.734 1 97.44 164 ASN A O 1
ATOM 1302 N N . VAL A 1 165 ? 16.5 4.891 22.609 1 96.56 165 VAL A N 1
ATOM 1303 C CA . VAL A 1 165 ? 17.062 5.918 21.75 1 96.56 165 VAL A CA 1
ATOM 1304 C C . VAL A 1 165 ? 16.234 7.191 21.828 1 96.56 165 VAL A C 1
ATOM 1306 O O . VAL A 1 165 ? 15 7.133 21.891 1 96.56 165 VAL A O 1
ATOM 1309 N N . ASP A 1 166 ? 16.844 8.32 21.875 1 97.56 166 ASP A N 1
ATOM 1310 C CA . ASP A 1 166 ? 16.141 9.602 21.891 1 97.56 166 ASP A CA 1
ATOM 1311 C C . ASP A 1 166 ? 15.773 10.047 20.469 1 97.56 166 ASP A C 1
ATOM 1313 O O . ASP A 1 166 ? 16.312 9.523 19.5 1 97.56 166 ASP A O 1
ATOM 1317 N N . ILE A 1 167 ? 14.875 10.945 20.391 1 98.75 167 ILE A N 1
ATOM 1318 C CA . ILE A 1 167 ? 14.562 11.633 19.141 1 98.75 167 ILE A CA 1
ATOM 1319 C C . ILE A 1 167 ? 15.109 13.062 19.188 1 98.75 167 ILE A C 1
ATOM 1321 O O . ILE A 1 167 ? 14.617 13.898 19.953 1 98.75 167 ILE A O 1
ATOM 1325 N N . ASP A 1 168 ? 16.094 13.289 18.391 1 98.62 168 ASP A N 1
ATOM 1326 C CA . ASP A 1 168 ? 16.672 14.633 18.359 1 98.62 168 ASP A CA 1
ATOM 1327 C C . ASP A 1 168 ? 15.867 15.555 17.438 1 98.62 168 ASP A C 1
ATOM 1329 O O . ASP A 1 168 ? 15.656 16.719 17.75 1 98.62 168 ASP A O 1
ATOM 1333 N N . TYR A 1 169 ? 15.43 15.008 16.312 1 98.88 169 TYR A N 1
ATOM 1334 C CA . TYR A 1 169 ? 14.664 15.773 15.336 1 98.88 169 TYR A CA 1
ATOM 1335 C C . TYR A 1 169 ? 13.445 14.984 14.859 1 98.88 169 TYR A C 1
ATOM 1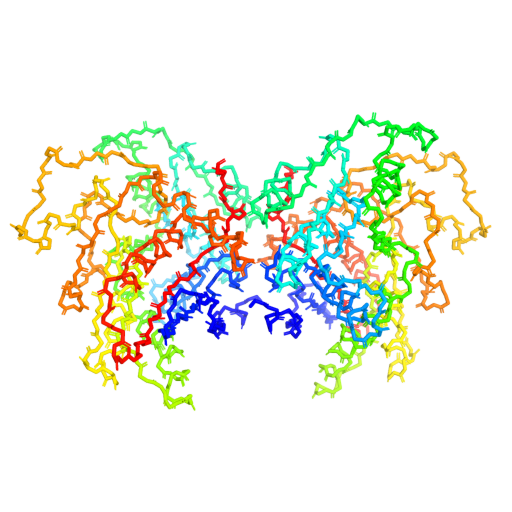337 O O . TYR A 1 169 ? 13.531 13.773 14.641 1 98.88 169 TYR A O 1
ATOM 1345 N N . PHE A 1 170 ? 12.359 15.609 14.836 1 98.94 170 PHE A N 1
ATOM 1346 C CA . PHE A 1 170 ? 11.148 15.102 14.211 1 98.94 170 PHE A CA 1
ATOM 1347 C C . PHE A 1 170 ? 10.727 15.984 13.047 1 98.94 170 PHE A C 1
ATOM 1349 O O . PHE A 1 170 ? 10.531 17.188 13.211 1 98.94 170 PHE A O 1
ATOM 1356 N N . ILE A 1 171 ? 10.609 15.367 11.805 1 98.94 171 ILE A N 1
ATOM 1357 C CA . ILE A 1 171 ? 10.344 16.141 10.594 1 98.94 171 ILE A CA 1
ATOM 1358 C C . ILE A 1 171 ? 9.102 15.602 9.898 1 98.94 171 ILE A C 1
ATOM 1360 O O . ILE A 1 171 ? 9.055 14.438 9.5 1 98.94 171 ILE A O 1
ATOM 1364 N N . THR A 1 172 ? 8.148 16.469 9.75 1 98.94 172 THR A N 1
ATOM 1365 C CA . THR A 1 172 ? 7.023 16.125 8.883 1 98.94 172 THR A CA 1
ATOM 1366 C C . THR A 1 172 ? 6.297 17.391 8.406 1 98.94 172 THR A C 1
ATOM 1368 O O . THR A 1 172 ? 6.227 18.375 9.141 1 98.94 172 THR A O 1
ATOM 1371 N N . VAL A 1 173 ? 5.754 17.281 7.258 1 98.75 173 VAL A N 1
ATOM 1372 C CA . VAL A 1 173 ? 5 18.391 6.68 1 98.75 173 VAL A CA 1
ATOM 1373 C C . VAL A 1 173 ? 3.711 18.609 7.473 1 98.75 173 VAL A C 1
ATOM 1375 O O . VAL A 1 173 ? 3.287 17.734 8.227 1 98.75 173 VAL A O 1
ATOM 1378 N N . GLY A 1 174 ? 3.166 19.812 7.258 1 97.56 174 GLY A N 1
ATOM 1379 C CA . GLY A 1 174 ? 1.836 20.141 7.75 1 97.56 174 GLY A CA 1
ATOM 1380 C C . GLY A 1 174 ? 0.854 20.469 6.641 1 97.56 174 GLY A C 1
ATOM 1381 O O . GLY A 1 174 ? 1.176 21.234 5.727 1 97.56 174 GLY A O 1
ATOM 1382 N N . GLY A 1 175 ? -0.154 19.844 6.621 1 94.25 175 GLY A N 1
ATOM 1383 C CA . GLY A 1 175 ? -1.336 20.188 5.848 1 94.25 175 GLY A CA 1
ATOM 1384 C C . GLY A 1 175 ? -2.475 20.719 6.699 1 94.25 175 GLY A C 1
ATOM 1385 O O . GLY A 1 175 ? -2.461 21.875 7.113 1 94.25 175 GLY A O 1
ATOM 1386 N N . SER A 1 176 ? -3.262 19.75 7.125 1 94.38 176 SER A N 1
ATOM 1387 C CA . SER A 1 176 ? -4.242 20.125 8.141 1 94.38 176 SER A CA 1
ATOM 1388 C C . SER A 1 176 ? -3.568 20.438 9.477 1 94.38 176 SER A C 1
ATOM 1390 O O . SER A 1 176 ? -4.145 21.109 10.328 1 94.38 176 SER A O 1
ATOM 1392 N N . GLY A 1 177 ? -2.402 19.938 9.672 1 97.5 177 GLY A N 1
ATOM 1393 C CA . GLY A 1 177 ? -1.615 20.219 10.867 1 97.5 177 GLY A CA 1
ATOM 1394 C C . GLY A 1 177 ? -1.797 19.172 11.953 1 97.5 177 GLY A C 1
ATOM 1395 O O . GLY A 1 177 ? -1.083 19.188 12.961 1 97.5 177 GLY A O 1
ATOM 1396 N N . GLY A 1 178 ? -2.682 18.203 11.711 1 98.31 178 GLY A N 1
ATOM 1397 C CA . GLY A 1 178 ? -2.98 17.203 12.727 1 98.31 178 GLY A CA 1
ATOM 1398 C C . GLY A 1 178 ? -1.804 16.312 13.039 1 98.31 178 GLY A C 1
ATOM 1399 O O . GLY A 1 178 ? -1.484 16.078 14.211 1 98.31 178 GLY A O 1
ATOM 1400 N N . THR A 1 179 ? -1.151 15.82 12.023 1 98.75 179 THR A N 1
ATOM 1401 C CA . THR A 1 179 ? -0.05 14.875 12.203 1 98.75 179 THR A CA 1
ATOM 1402 C C . THR A 1 179 ? 1.104 15.531 12.953 1 98.75 179 THR A C 1
ATOM 1404 O O . THR A 1 179 ? 1.543 15.031 13.992 1 98.75 179 THR A O 1
ATOM 1407 N N . ILE A 1 180 ? 1.545 16.703 12.477 1 98.88 180 ILE A N 1
ATOM 1408 C CA . ILE A 1 180 ? 2.742 17.297 13.055 1 98.88 180 ILE A CA 1
ATOM 1409 C C . ILE A 1 180 ? 2.445 17.766 14.477 1 98.88 180 ILE A C 1
ATOM 1411 O O . ILE A 1 180 ? 3.254 17.562 15.391 1 98.88 180 ILE A O 1
ATOM 1415 N N . THR A 1 181 ? 1.263 18.359 14.672 1 98.88 181 THR A N 1
ATOM 1416 C CA . THR A 1 181 ? 0.918 18.875 15.992 1 98.88 181 THR A CA 1
ATOM 1417 C C . THR A 1 181 ? 0.74 17.734 16.984 1 98.88 181 THR A C 1
ATOM 1419 O O . THR A 1 181 ? 1.323 17.75 18.078 1 98.88 181 THR A O 1
ATOM 1422 N N . GLY A 1 182 ? -0.051 16.719 16.594 1 98.94 182 GLY A N 1
ATOM 1423 C CA . GLY A 1 182 ? -0.325 15.609 17.5 1 98.94 182 GLY A CA 1
ATOM 1424 C C . GLY A 1 182 ? 0.915 14.812 17.859 1 98.94 182 GLY A C 1
ATOM 1425 O O . GLY A 1 182 ? 1.146 14.516 19.031 1 98.94 182 GLY A O 1
ATOM 1426 N N . CYS A 1 183 ? 1.686 14.469 16.875 1 98.94 183 CYS A N 1
ATOM 1427 C CA . CYS A 1 183 ? 2.898 13.695 17.109 1 98.94 183 CYS A CA 1
ATOM 1428 C C . CYS A 1 183 ? 3.91 14.5 17.922 1 98.94 183 CYS A C 1
ATOM 1430 O O . CYS A 1 183 ? 4.508 13.984 18.875 1 98.94 183 CYS A O 1
ATOM 1432 N N . ALA A 1 184 ? 4.094 15.766 17.531 1 98.94 184 ALA A N 1
ATOM 1433 C CA . ALA A 1 184 ? 5.07 16.594 18.234 1 98.94 184 ALA A CA 1
ATOM 1434 C C . ALA A 1 184 ? 4.723 16.734 19.703 1 98.94 184 ALA A C 1
ATOM 1436 O O . ALA A 1 184 ? 5.598 16.656 20.562 1 98.94 184 ALA A O 1
ATOM 1437 N N . LYS A 1 185 ? 3.465 17 19.922 1 98.88 185 LYS A N 1
ATOM 1438 C CA . LYS A 1 185 ? 3.016 17.141 21.312 1 98.88 185 LYS A CA 1
ATOM 1439 C C . LYS A 1 185 ? 3.359 15.891 22.125 1 98.88 185 LYS A C 1
ATOM 1441 O O . LYS A 1 185 ? 3.93 15.984 23.203 1 98.88 185 LYS A O 1
ATOM 1446 N N . LYS A 1 186 ? 3.045 14.703 21.625 1 98.94 186 LYS A N 1
ATOM 1447 C CA . LYS A 1 186 ? 3.32 13.453 22.312 1 98.94 186 LYS A CA 1
ATOM 1448 C C . LYS A 1 186 ? 4.82 13.227 22.469 1 98.94 186 LYS A C 1
ATOM 1450 O O . LYS A 1 186 ? 5.297 12.859 23.547 1 98.94 186 LYS A O 1
ATOM 1455 N N . ILE A 1 187 ? 5.562 13.438 21.406 1 98.94 187 ILE A N 1
ATOM 1456 C CA . ILE A 1 187 ? 7.004 13.211 21.406 1 98.94 187 ILE A CA 1
ATOM 1457 C C . ILE A 1 187 ? 7.672 14.086 22.453 1 98.94 187 ILE A C 1
ATOM 1459 O O . ILE A 1 187 ? 8.5 13.609 23.234 1 98.94 187 ILE A O 1
ATOM 1463 N N . LYS A 1 188 ? 7.301 15.336 22.578 1 98.81 188 LYS A N 1
ATOM 1464 C CA . LYS A 1 188 ? 7.953 16.281 23.469 1 98.81 188 LYS A CA 1
ATOM 1465 C C . LYS A 1 188 ? 7.645 15.953 24.938 1 98.81 188 LYS A C 1
ATOM 1467 O O . LYS A 1 188 ? 8.375 16.375 25.828 1 98.81 188 LYS A O 1
ATOM 1472 N N . GLU A 1 189 ? 6.559 15.258 25.172 1 98.81 189 GLU A N 1
ATOM 1473 C CA . GLU A 1 189 ? 6.254 14.812 26.516 1 98.81 189 GLU A CA 1
ATOM 1474 C C . GLU A 1 189 ? 7.312 13.836 27.031 1 98.81 189 GLU A C 1
ATOM 1476 O O . GLU A 1 189 ? 7.578 13.781 28.234 1 98.81 189 GLU A O 1
ATOM 1481 N N . PHE A 1 190 ? 7.941 13.102 26.188 1 98.69 190 PHE A N 1
ATOM 1482 C CA . PHE A 1 190 ? 8.883 12.062 26.578 1 98.69 190 PHE A CA 1
ATOM 1483 C C . PHE A 1 190 ? 10.305 12.438 26.188 1 98.69 190 PHE A C 1
ATOM 1485 O O . PHE A 1 190 ? 11.273 12.008 26.812 1 98.69 190 PHE A O 1
ATOM 1492 N N . PHE A 1 191 ? 10.367 13.219 25.141 1 98.62 191 PHE A N 1
ATOM 1493 C CA . PHE A 1 191 ? 11.633 13.727 24.625 1 98.62 191 PHE A CA 1
ATOM 1494 C C . PHE A 1 191 ? 11.578 15.242 24.469 1 98.62 191 PHE A C 1
ATOM 1496 O O . PHE A 1 191 ? 11.594 15.758 23.344 1 98.62 191 PHE A O 1
ATOM 1503 N N . PRO A 1 192 ? 11.648 15.938 25.516 1 98.44 192 PRO A N 1
ATOM 1504 C CA . PRO A 1 192 ? 11.352 17.375 25.531 1 98.44 192 PRO A CA 1
ATOM 1505 C C . PRO A 1 192 ? 12.352 18.188 24.703 1 98.44 192 PRO A C 1
ATOM 1507 O O . PRO A 1 192 ? 12.055 19.312 24.312 1 98.44 192 PRO A O 1
ATOM 1510 N N . LYS A 1 193 ? 13.523 17.719 24.406 1 98.31 193 LYS A N 1
ATOM 1511 C CA . LYS A 1 193 ? 14.547 18.453 23.672 1 98.31 193 LYS A CA 1
ATOM 1512 C C . LYS A 1 193 ? 14.414 18.25 22.172 1 98.31 193 LYS A C 1
ATOM 1514 O O . LYS A 1 193 ? 15.156 18.859 21.391 1 98.31 193 LYS A O 1
ATOM 1519 N N . THR A 1 194 ? 13.469 17.406 21.781 1 98.88 194 THR A N 1
ATOM 1520 C CA . THR A 1 194 ? 13.281 17.141 20.359 1 98.88 194 THR A CA 1
ATOM 1521 C C . THR A 1 194 ? 13 18.438 19.594 1 98.88 194 THR A C 1
ATOM 1523 O O . THR A 1 194 ? 12.148 19.234 20.016 1 98.88 194 THR A O 1
ATOM 1526 N N . GLN A 1 195 ? 13.727 18.656 18.547 1 98.88 195 GLN A N 1
ATOM 1527 C CA . GLN A 1 195 ? 13.453 19.75 17.625 1 98.88 195 GLN A CA 1
ATOM 1528 C C . GLN A 1 195 ? 12.492 19.312 16.531 1 98.88 195 GLN A C 1
ATOM 1530 O O . GLN A 1 195 ? 12.781 18.375 15.789 1 98.88 195 GLN A O 1
ATOM 1535 N N . VAL A 1 196 ? 11.398 20 16.406 1 98.94 196 VAL A N 1
ATOM 1536 C CA . VAL A 1 196 ? 10.383 19.688 15.406 1 98.94 196 VAL A CA 1
ATOM 1537 C C . VAL A 1 196 ? 10.516 20.641 14.219 1 98.94 196 VAL A C 1
ATOM 1539 O O . VAL A 1 196 ? 10.43 21.859 14.375 1 98.94 196 VAL A O 1
ATOM 1542 N N . ILE A 1 197 ? 10.734 20.078 13.047 1 98.94 197 ILE A N 1
ATOM 1543 C CA . ILE A 1 197 ? 10.898 20.859 11.82 1 98.94 197 ILE A CA 1
ATOM 1544 C C . ILE A 1 197 ? 9.75 20.547 10.859 1 98.94 197 ILE A C 1
ATOM 1546 O O . ILE A 1 197 ? 9.477 19.375 10.57 1 98.94 197 ILE A O 1
ATOM 1550 N N . MET A 1 198 ? 9.117 21.594 10.352 1 98.94 198 MET A N 1
ATOM 1551 C CA . MET A 1 198 ? 8.008 21.422 9.414 1 98.94 198 MET A CA 1
ATOM 1552 C C . MET A 1 198 ? 8.383 21.922 8.023 1 98.94 198 MET A C 1
ATOM 1554 O O . MET A 1 198 ? 8.516 23.125 7.816 1 98.94 198 MET A O 1
ATOM 1558 N N . PRO A 1 199 ? 8.547 21.016 7.098 1 98.94 199 PRO A N 1
ATOM 1559 C CA . PRO A 1 199 ? 8.625 21.469 5.711 1 98.94 199 PRO A CA 1
ATOM 1560 C C . PRO A 1 199 ? 7.336 22.125 5.23 1 98.94 199 PRO A C 1
ATOM 1562 O O . PRO A 1 199 ? 6.242 21.625 5.523 1 98.94 199 PRO A O 1
ATOM 1565 N N . ASP A 1 200 ? 7.441 23.203 4.535 1 98.81 200 ASP A N 1
ATOM 1566 C CA . ASP A 1 200 ? 6.297 23.938 4.016 1 98.81 200 ASP A CA 1
ATOM 1567 C C . ASP A 1 200 ? 6.547 24.406 2.58 1 98.81 200 ASP A C 1
ATOM 1569 O O . ASP A 1 200 ? 7.578 25.016 2.287 1 98.81 200 ASP A O 1
ATOM 1573 N N . PRO A 1 201 ? 5.598 24.094 1.688 1 98.5 201 PRO A N 1
ATOM 1574 C CA . PRO A 1 201 ? 5.844 24.516 0.308 1 98.5 201 PRO A CA 1
ATOM 1575 C C . PRO A 1 201 ? 5.754 26.031 0.131 1 98.5 201 PRO A C 1
ATOM 1577 O O . PRO A 1 201 ? 4.961 26.688 0.807 1 98.5 201 PRO A O 1
ATOM 1580 N N . TYR A 1 202 ? 6.609 26.531 -0.803 1 98.12 202 TYR A N 1
ATOM 1581 C CA . TYR A 1 202 ? 6.352 27.891 -1.231 1 98.12 202 TYR A CA 1
ATOM 1582 C C . TYR A 1 202 ? 4.914 28.062 -1.703 1 98.12 202 TYR A C 1
ATOM 1584 O O . TYR A 1 202 ? 4.41 27.25 -2.48 1 98.12 202 TYR A O 1
ATOM 1592 N N . GLY A 1 203 ? 4.246 29.078 -1.224 1 96.94 203 GLY A N 1
ATOM 1593 C CA . GLY A 1 203 ? 2.846 29.297 -1.547 1 96.94 203 GLY A CA 1
ATOM 1594 C C . GLY A 1 203 ? 1.92 29.078 -0.367 1 96.94 203 GLY A C 1
ATOM 1595 O O . GLY A 1 203 ? 0.788 29.562 -0.357 1 96.94 203 GLY A O 1
ATOM 1596 N N . SER A 1 204 ? 2.375 28.266 0.581 1 96.44 204 SER A N 1
ATOM 1597 C CA . SER A 1 204 ? 1.622 28 1.8 1 96.44 204 SER A CA 1
ATOM 1598 C C . SER A 1 204 ? 1.732 29.156 2.789 1 96.44 204 SER A C 1
ATOM 1600 O O . SER A 1 204 ? 2.732 29.875 2.801 1 96.44 204 SER A O 1
ATOM 1602 N N . VAL A 1 205 ? 0.816 29.281 3.711 1 97.25 205 VAL A N 1
ATOM 1603 C CA . VAL A 1 205 ? 0.772 30.438 4.609 1 97.25 205 VAL A CA 1
ATOM 1604 C C . VAL A 1 205 ? 1.555 30.125 5.883 1 97.25 205 VAL A C 1
ATOM 1606 O O . VAL A 1 205 ? 1.845 31.031 6.676 1 97.25 205 VAL A O 1
ATOM 1609 N N . TYR A 1 206 ? 1.878 28.859 6.113 1 98.31 206 TYR A N 1
ATOM 1610 C CA . TYR A 1 206 ? 2.389 28.453 7.418 1 98.31 206 TYR A CA 1
ATOM 1611 C C . TYR A 1 206 ? 3.73 29.109 7.711 1 98.31 206 TYR A C 1
ATOM 1613 O O . TYR A 1 206 ? 3.965 29.594 8.82 1 98.31 206 TYR A O 1
ATOM 1621 N N . TYR A 1 207 ? 4.582 29.172 6.75 1 98.69 207 TYR A N 1
ATOM 1622 C CA . TYR A 1 207 ? 5.895 29.781 6.938 1 98.69 207 TYR A CA 1
ATOM 1623 C C . TYR A 1 207 ? 5.766 31.234 7.359 1 98.69 207 TYR A C 1
ATOM 1625 O O . TYR A 1 207 ? 6.348 31.656 8.367 1 98.69 207 TYR A O 1
ATOM 1633 N N . ASP A 1 208 ? 4.973 32 6.625 1 98.5 208 ASP A N 1
ATOM 1634 C CA . ASP A 1 208 ? 4.801 33.438 6.887 1 98.5 208 ASP A CA 1
ATOM 1635 C C . ASP A 1 208 ? 4.172 33.656 8.258 1 98.5 208 ASP A C 1
ATOM 1637 O O . ASP A 1 208 ? 4.586 34.562 8.992 1 98.5 208 ASP A O 1
ATOM 1641 N N . ILE A 1 209 ? 3.162 32.875 8.562 1 98.56 209 ILE A N 1
ATOM 1642 C CA . ILE A 1 209 ? 2.496 33.031 9.852 1 98.56 209 ILE A CA 1
ATOM 1643 C C . ILE A 1 209 ? 3.471 32.75 10.984 1 98.56 209 ILE A C 1
ATOM 1645 O O . ILE A 1 209 ? 3.516 33.469 11.984 1 98.56 209 ILE A O 1
ATOM 1649 N N . PHE A 1 210 ? 4.215 31.703 10.828 1 98.69 210 PHE A N 1
ATOM 1650 C CA . PHE A 1 210 ? 5.137 31.25 11.867 1 98.69 210 PHE A CA 1
ATOM 1651 C C . PHE A 1 210 ? 6.215 32.312 12.117 1 98.69 210 PHE A C 1
ATOM 1653 O O . PHE A 1 210 ? 6.539 32.594 13.266 1 98.69 210 PHE A O 1
ATOM 1660 N N . TYR A 1 211 ? 6.73 32.938 11.141 1 98.5 211 TYR A N 1
ATOM 1661 C CA . TYR A 1 211 ? 7.898 33.812 11.305 1 98.5 211 TYR A CA 1
ATOM 1662 C C . TYR A 1 211 ? 7.488 35.281 11.344 1 98.5 211 TYR A C 1
ATOM 1664 O O . TYR A 1 211 ? 8.18 36.094 11.945 1 98.5 211 TYR A O 1
ATOM 1672 N N . TYR A 1 212 ? 6.359 35.594 10.711 1 98.06 212 TYR A N 1
ATOM 1673 C CA . TYR A 1 212 ? 6.023 37 10.594 1 98.06 212 TYR A CA 1
ATOM 1674 C C . TYR A 1 212 ? 4.68 37.312 11.25 1 98.06 212 TYR A C 1
ATOM 1676 O O . TYR A 1 212 ? 4.23 38.438 11.258 1 98.06 212 TYR A O 1
ATOM 1684 N N . GLY A 1 213 ? 3.945 36.281 11.742 1 97.5 213 GLY A N 1
ATOM 1685 C CA . GLY A 1 213 ? 2.746 36.469 12.539 1 97.5 213 GLY A CA 1
ATOM 1686 C C . GLY A 1 213 ? 1.48 36.562 11.711 1 97.5 213 GLY A C 1
ATOM 1687 O O . GLY A 1 213 ? 0.374 36.594 12.25 1 97.5 213 GLY A O 1
ATOM 1688 N N . ALA A 1 214 ? 1.639 36.688 10.352 1 97.12 214 ALA A N 1
ATOM 1689 C CA . ALA A 1 214 ? 0.492 36.781 9.453 1 97.12 214 ALA A CA 1
ATOM 1690 C C . ALA A 1 214 ? 0.841 36.281 8.055 1 97.12 214 ALA A C 1
ATOM 1692 O O . ALA A 1 214 ? 2.016 36.219 7.688 1 97.12 214 ALA A O 1
ATOM 1693 N N . PRO A 1 215 ? -0.243 35.875 7.312 1 96.38 215 PRO A N 1
ATOM 1694 C CA . PRO A 1 215 ? 0.036 35.531 5.914 1 96.38 215 PRO A CA 1
ATOM 1695 C C . PRO A 1 215 ? 0.507 36.75 5.098 1 96.38 215 PRO A C 1
ATOM 1697 O O . PRO A 1 215 ? 0.121 37.875 5.391 1 96.38 215 PRO A O 1
ATOM 1700 N N . ILE A 1 216 ? 1.319 36.5 4.141 1 96.81 216 ILE A N 1
ATOM 1701 C CA . ILE A 1 216 ? 1.724 37.5 3.166 1 96.81 216 ILE A CA 1
ATOM 1702 C C . ILE A 1 216 ? 1.102 37.188 1.807 1 96.81 216 ILE A C 1
ATOM 1704 O O . ILE A 1 216 ? 1.471 36.188 1.162 1 96.81 216 ILE A O 1
ATOM 1708 N N . LYS A 1 217 ? 0.181 38.031 1.35 1 95.06 217 LYS A N 1
ATOM 1709 C CA . LYS A 1 217 ? -0.672 37.781 0.19 1 95.06 217 LYS A CA 1
ATOM 1710 C C . LYS A 1 217 ? 0.161 37.5 -1.057 1 95.06 217 LYS A C 1
ATOM 1712 O O . LYS A 1 217 ? -0.167 36.594 -1.837 1 95.06 217 LYS A O 1
ATOM 1717 N N . GLU A 1 218 ? 1.219 38.188 -1.202 1 95.69 218 GLU A N 1
ATOM 1718 C CA . GLU A 1 218 ? 2.061 38.062 -2.391 1 95.69 218 GLU A CA 1
ATOM 1719 C C . GLU A 1 218 ? 2.736 36.719 -2.459 1 95.69 218 GLU A C 1
ATOM 1721 O O . GLU A 1 218 ? 3.168 36.281 -3.529 1 95.69 218 GLU A O 1
ATOM 1726 N N . ASN A 1 219 ? 2.873 36.031 -1.286 1 96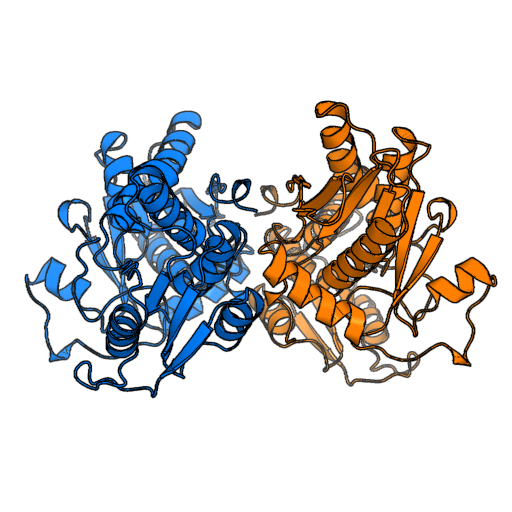.69 219 ASN A N 1
ATOM 1727 C CA . ASN A 1 219 ? 3.561 34.75 -1.212 1 96.69 219 ASN A CA 1
ATOM 1728 C C . ASN A 1 219 ? 2.602 33.594 -1.448 1 96.69 219 ASN A C 1
ATOM 1730 O O . ASN A 1 219 ? 3.033 32.438 -1.615 1 96.69 219 ASN A O 1
ATOM 1734 N N . ILE A 1 220 ? 1.354 33.938 -1.432 1 94.88 220 ILE A N 1
ATOM 1735 C CA . ILE A 1 220 ? 0.354 32.875 -1.536 1 94.88 220 ILE A CA 1
ATOM 1736 C C . ILE A 1 220 ? 0.099 32.531 -3.006 1 94.88 220 ILE A C 1
ATOM 1738 O O . ILE A 1 220 ? -0.267 33.438 -3.789 1 94.88 220 ILE A O 1
ATOM 1742 N N . HIS A 1 221 ? 0.367 31.344 -3.391 1 91.94 221 HIS A N 1
ATOM 1743 C CA . HIS A 1 221 ? 0.113 30.875 -4.746 1 91.94 221 HIS A CA 1
ATOM 1744 C C . HIS A 1 221 ? -0.033 29.359 -4.785 1 91.94 221 HIS A C 1
ATOM 1746 O O . HIS A 1 221 ? 0.282 28.672 -3.809 1 91.94 221 HIS A O 1
ATOM 1752 N N . SER A 1 222 ? -0.531 28.828 -5.859 1 88.62 222 SER A N 1
ATOM 1753 C CA . SER A 1 222 ? -0.723 27.391 -6.02 1 88.62 222 SER A CA 1
ATOM 1754 C C . SER A 1 222 ? 0.609 26.672 -6.199 1 88.62 222 SER A C 1
ATOM 1756 O O . SER A 1 222 ? 1.562 27.25 -6.73 1 88.62 222 SER A O 1
ATOM 1758 N N . TYR A 1 223 ? 0.739 25.516 -5.73 1 91.19 223 TYR A N 1
ATOM 1759 C CA . TYR A 1 223 ? 1.877 24.625 -5.922 1 91.19 223 TYR A CA 1
ATOM 1760 C C . TYR A 1 223 ? 1.413 23.219 -6.289 1 91.19 223 TYR A C 1
ATOM 1762 O O . TYR A 1 223 ? 0.224 22.906 -6.191 1 91.19 223 TYR A O 1
ATOM 1770 N N . LYS A 1 224 ? 2.344 22.375 -6.695 1 89.19 224 LYS A N 1
ATOM 1771 C CA . LYS A 1 224 ? 2.004 21.094 -7.309 1 89.19 224 LYS A CA 1
ATOM 1772 C C . LYS A 1 224 ? 1.916 19.984 -6.262 1 89.19 224 LYS A C 1
ATOM 1774 O O . LYS A 1 224 ? 1.139 19.047 -6.41 1 89.19 224 LYS A O 1
ATOM 1779 N N . VAL A 1 225 ? 2.736 20.078 -5.211 1 92.69 225 VAL A N 1
ATOM 1780 C CA . VAL A 1 225 ? 2.777 19.016 -4.219 1 92.69 225 VAL A CA 1
ATOM 1781 C C . VAL A 1 225 ? 1.431 18.922 -3.504 1 92.69 225 VAL A C 1
ATOM 1783 O O . VAL A 1 225 ? 0.792 19.938 -3.236 1 92.69 225 VAL A O 1
ATOM 1786 N N . GLU A 1 226 ? 1.034 17.766 -3.229 1 88.12 226 GLU A N 1
ATOM 1787 C CA . GLU A 1 226 ? -0.229 17.5 -2.543 1 88.12 226 GLU A CA 1
ATOM 1788 C C . GLU A 1 226 ? 0.003 17.094 -1.092 1 88.12 226 GLU A C 1
ATOM 1790 O O . GLU A 1 226 ? 0.937 16.344 -0.794 1 88.12 226 GLU A O 1
ATOM 1795 N N . GLY A 1 227 ? -0.825 17.562 -0.184 1 88.12 227 GLY A N 1
ATOM 1796 C CA . GLY A 1 227 ? -0.736 17.188 1.215 1 88.12 227 GLY A CA 1
ATOM 1797 C C . GLY A 1 227 ? -0.17 18.266 2.102 1 88.12 227 GLY A C 1
ATOM 1798 O O . GLY A 1 227 ? -0.813 18.688 3.066 1 88.12 227 GLY A O 1
ATOM 1799 N N . PRO A 1 228 ? 1.021 18.734 1.676 1 94.25 228 PRO A N 1
ATOM 1800 C CA . PRO A 1 228 ? 1.634 19.781 2.498 1 94.25 228 PRO A CA 1
ATOM 1801 C C . PRO A 1 228 ? 1.051 21.172 2.225 1 94.25 228 PRO A C 1
ATOM 1803 O O . PRO A 1 228 ? 0.659 21.469 1.092 1 94.25 228 PRO A O 1
ATOM 1806 N N . GLY A 1 229 ? 1.104 21.984 3.238 1 93.69 229 GLY A N 1
ATOM 1807 C CA . GLY A 1 229 ? 0.761 23.391 3.074 1 93.69 229 GLY A CA 1
ATOM 1808 C C . GLY A 1 229 ? -0.735 23.625 3.025 1 93.69 229 GLY A C 1
ATOM 1809 O O . GLY A 1 229 ? -1.524 22.688 2.971 1 93.69 229 GLY A O 1
ATOM 1810 N N . ASN A 1 230 ? -1.063 24.859 3.105 1 92.06 230 ASN A N 1
ATOM 1811 C CA . ASN A 1 230 ? -2.443 25.328 3.07 1 92.06 230 ASN A CA 1
ATOM 1812 C C . ASN A 1 230 ? -2.514 26.828 2.803 1 92.06 230 ASN A C 1
ATOM 1814 O O . ASN A 1 230 ? -1.608 27.578 3.182 1 92.06 230 ASN A O 1
ATOM 1818 N N . PRO A 1 231 ? -3.582 27.234 2.137 1 89.5 231 PRO A N 1
ATOM 1819 C CA . PRO A 1 231 ? -3.746 28.672 1.926 1 89.5 231 PRO A CA 1
ATOM 1820 C C . PRO A 1 231 ? -4.324 29.391 3.148 1 89.5 231 PRO A C 1
ATOM 1822 O O . PRO A 1 231 ? -4.375 30.625 3.18 1 89.5 231 PRO A O 1
ATOM 1825 N N . VAL A 1 232 ? -4.797 28.656 4.102 1 91.06 232 VAL A N 1
ATOM 1826 C CA . VAL A 1 232 ? -5.348 29.203 5.336 1 91.06 232 VAL A CA 1
ATOM 1827 C C . VAL A 1 232 ? -4.785 28.453 6.535 1 91.06 232 VAL A C 1
ATOM 1829 O O . VAL A 1 232 ? -4.285 27.328 6.395 1 91.06 232 VAL A O 1
ATOM 1832 N N . PHE A 1 233 ? -4.801 29.094 7.672 1 95.69 233 PHE A N 1
ATOM 1833 C CA . PHE A 1 233 ? -4.363 28.438 8.898 1 95.69 233 PHE A CA 1
ATOM 1834 C C . PHE A 1 233 ? -5.445 27.484 9.414 1 95.69 233 PHE A C 1
ATOM 1836 O O . PHE A 1 233 ? -6.594 27.906 9.602 1 95.69 233 PHE A O 1
ATOM 1843 N N . CYS A 1 234 ? -5.105 26.281 9.664 1 95.81 234 CYS A N 1
ATOM 1844 C CA . CYS A 1 234 ? -6.051 25.281 10.117 1 95.81 234 CYS A CA 1
ATOM 1845 C C . CYS A 1 234 ? -6.047 25.172 11.641 1 95.81 234 CYS A C 1
ATOM 1847 O O . CYS A 1 234 ? -4.984 25.234 12.266 1 95.81 234 CYS A O 1
ATOM 1849 N N . LYS A 1 235 ? -7.16 24.875 12.227 1 97.25 235 LYS A N 1
ATOM 1850 C CA . LYS A 1 235 ? -7.277 24.812 13.68 1 97.25 235 LYS A CA 1
ATOM 1851 C C . LYS A 1 235 ? -6.586 23.562 14.227 1 97.25 235 LYS A C 1
ATOM 1853 O O . LYS A 1 235 ? -6.266 23.5 15.414 1 97.25 235 LYS A O 1
ATOM 1858 N N . SER A 1 236 ? -6.332 22.609 13.383 1 97.81 236 SER A N 1
ATOM 1859 C CA . SER A 1 236 ? -5.656 21.391 13.805 1 97.81 236 SER A CA 1
ATOM 1860 C C . SER A 1 236 ? -4.16 21.625 13.984 1 97.81 236 SER A C 1
ATOM 1862 O O . SER A 1 236 ? -3.463 20.781 14.547 1 97.81 236 SER A O 1
ATOM 1864 N N . MET A 1 237 ? -3.686 22.781 13.602 1 98.12 237 MET A N 1
ATOM 1865 C CA . MET A 1 237 ? -2.279 23.156 13.695 1 98.12 237 MET A CA 1
ATOM 1866 C C . MET A 1 237 ? -2.014 23.938 14.977 1 98.12 237 MET A C 1
ATOM 1868 O O . MET A 1 237 ? -2.811 24.797 15.359 1 98.12 237 MET A O 1
ATOM 1872 N N . ASP A 1 238 ? -0.948 23.578 15.672 1 98.56 238 ASP A N 1
ATOM 1873 C CA . ASP A 1 238 ? -0.482 24.359 16.812 1 98.56 238 ASP A CA 1
ATOM 1874 C C . ASP A 1 238 ? 1.021 24.609 16.734 1 98.56 238 ASP A C 1
ATOM 1876 O O . ASP A 1 238 ? 1.822 23.703 17 1 98.56 238 ASP A O 1
ATOM 1880 N N . PHE A 1 239 ? 1.425 25.844 16.469 1 98.5 239 PHE A N 1
ATOM 1881 C CA . PHE A 1 239 ? 2.812 26.219 16.234 1 98.5 239 PHE A CA 1
ATOM 1882 C C . PHE A 1 239 ? 3.627 26.125 17.516 1 98.5 239 PHE A C 1
ATOM 1884 O O . PHE A 1 239 ? 4.859 26.172 17.484 1 98.5 239 PHE A O 1
ATOM 1891 N N . ALA A 1 240 ? 2.936 25.984 18.656 1 98.44 240 ALA A N 1
ATOM 1892 C CA . ALA A 1 240 ? 3.646 25.906 19.922 1 98.44 240 ALA A CA 1
ATOM 1893 C C . ALA A 1 240 ? 4.555 24.688 19.984 1 98.44 240 ALA A C 1
ATOM 1895 O O . ALA A 1 240 ? 5.516 24.656 20.75 1 98.44 240 ALA A O 1
ATOM 1896 N N . TYR A 1 241 ? 4.27 23.719 19.094 1 98.62 241 TYR A N 1
ATOM 1897 C CA . TYR A 1 241 ? 5.023 22.484 19.141 1 98.62 241 TYR A CA 1
ATOM 1898 C C . TYR A 1 241 ? 6.027 22.406 18 1 98.62 241 TYR A C 1
ATOM 1900 O O . TYR A 1 241 ? 6.707 21.391 17.828 1 98.62 241 TYR A O 1
ATOM 1908 N N . ILE A 1 242 ? 6.109 23.422 17.219 1 98.81 242 ILE A N 1
ATOM 1909 C CA . ILE A 1 242 ? 6.996 23.469 16.062 1 98.81 242 ILE A CA 1
ATOM 1910 C C . ILE A 1 242 ? 8.188 24.375 16.359 1 98.81 242 ILE A C 1
ATOM 1912 O O . ILE A 1 242 ? 8.016 25.484 16.875 1 98.81 242 ILE A O 1
ATOM 1916 N N . ASP A 1 243 ? 9.367 23.922 16.031 1 98.88 243 ASP A N 1
ATOM 1917 C CA . ASP A 1 243 ? 10.562 24.703 16.344 1 98.88 243 ASP A CA 1
ATOM 1918 C C . ASP A 1 243 ? 11.055 25.453 15.117 1 98.88 243 ASP A C 1
ATOM 1920 O O . ASP A 1 243 ? 11.68 26.516 15.242 1 98.88 243 ASP A O 1
ATOM 1924 N N . GLU A 1 244 ? 10.828 24.922 13.977 1 98.81 244 GLU A N 1
ATOM 1925 C CA . GLU A 1 244 ? 11.312 25.531 12.742 1 98.81 244 GLU A CA 1
ATOM 1926 C C . GLU A 1 244 ? 10.438 25.141 11.555 1 98.81 244 GLU A C 1
ATOM 1928 O O . GLU A 1 244 ? 9.93 24.031 11.484 1 98.81 244 GLU A O 1
ATOM 1933 N N . ILE A 1 245 ? 10.195 26.062 10.672 1 98.88 245 ILE A N 1
ATOM 1934 C CA . ILE A 1 245 ? 9.539 25.812 9.391 1 98.88 245 ILE A CA 1
ATOM 1935 C C . ILE A 1 245 ? 10.508 26.125 8.25 1 98.88 245 ILE A C 1
ATOM 1937 O O . ILE A 1 245 ? 11.109 27.203 8.211 1 98.88 245 ILE A O 1
ATOM 1941 N N . ILE A 1 246 ? 10.75 25.188 7.379 1 98.81 246 ILE A N 1
ATOM 1942 C CA . ILE A 1 246 ? 11.641 25.344 6.234 1 98.81 246 ILE A CA 1
ATOM 1943 C C . ILE A 1 246 ? 10.852 25.172 4.938 1 98.81 246 ILE A C 1
ATOM 1945 O O . ILE A 1 246 ? 10.109 24.203 4.781 1 98.81 246 ILE A O 1
ATOM 1949 N N . GLN A 1 247 ? 11 26.078 4.012 1 98.69 247 GLN A N 1
ATOM 1950 C CA . GLN A 1 247 ? 10.234 26.031 2.77 1 98.69 247 GLN A CA 1
ATOM 1951 C C . GLN A 1 247 ? 10.945 25.172 1.718 1 98.69 247 GLN A C 1
ATOM 1953 O O . GLN A 1 247 ? 12.164 25.016 1.765 1 98.69 247 GLN A O 1
ATOM 1958 N N . PHE A 1 248 ? 10.188 24.625 0.833 1 98.75 248 PHE A N 1
ATOM 1959 C CA . PHE A 1 248 ? 10.711 23.844 -0.281 1 98.75 248 PHE A CA 1
ATOM 1960 C C . PHE A 1 248 ? 9.906 24.109 -1.55 1 98.75 248 PHE A C 1
ATOM 1962 O O . PHE A 1 248 ? 8.781 24.609 -1.485 1 98.75 248 PHE A O 1
ATOM 1969 N N . SER A 1 249 ? 10.445 23.812 -2.711 1 98.5 249 SER A N 1
ATOM 1970 C CA . SER A 1 249 ? 9.773 23.922 -4.004 1 98.5 249 SER A CA 1
ATOM 1971 C C . SER A 1 249 ? 9.195 22.578 -4.434 1 98.5 249 SER A C 1
ATOM 1973 O O . SER A 1 249 ? 9.586 21.531 -3.908 1 98.5 249 SER A O 1
ATOM 1975 N N . ASP A 1 250 ? 8.297 22.672 -5.406 1 97.25 250 ASP A N 1
ATOM 1976 C CA . ASP A 1 250 ? 7.73 21.453 -5.992 1 97.25 250 ASP A CA 1
ATOM 1977 C C . ASP A 1 250 ? 8.828 20.531 -6.504 1 97.25 250 ASP A C 1
ATOM 1979 O O . ASP A 1 250 ? 8.812 19.328 -6.223 1 97.25 250 ASP A O 1
ATOM 1983 N N . ASN A 1 251 ? 9.789 21.078 -7.184 1 97.94 251 ASN A N 1
ATOM 1984 C CA . ASN A 1 251 ? 10.867 20.297 -7.781 1 97.94 251 ASN A CA 1
ATOM 1985 C C . ASN A 1 251 ? 11.703 19.594 -6.715 1 97.94 251 ASN A C 1
ATOM 1987 O O . ASN A 1 251 ? 12.102 18.438 -6.895 1 97.94 251 ASN A O 1
ATOM 1991 N N . GLN A 1 252 ? 11.953 20.281 -5.633 1 98.56 252 GLN A N 1
ATOM 1992 C CA . GLN A 1 252 ? 12.75 19.719 -4.547 1 98.56 252 GLN A CA 1
ATOM 1993 C C . GLN A 1 252 ? 12.039 18.516 -3.926 1 98.56 252 GLN A C 1
ATOM 1995 O O . GLN A 1 252 ? 12.664 17.469 -3.686 1 98.56 252 GLN A O 1
ATOM 2000 N N . ALA A 1 253 ? 10.773 18.641 -3.684 1 98.25 253 ALA A N 1
ATOM 2001 C CA . ALA A 1 253 ? 10 17.547 -3.092 1 98.25 253 ALA A CA 1
ATOM 2002 C C . ALA A 1 253 ? 9.906 16.359 -4.047 1 98.25 253 ALA A C 1
ATOM 2004 O O . ALA A 1 253 ? 10.094 15.219 -3.637 1 98.25 253 ALA A O 1
ATOM 2005 N N . ILE A 1 254 ? 9.602 16.625 -5.32 1 97.19 254 ILE A N 1
ATOM 2006 C CA . ILE A 1 254 ? 9.414 15.57 -6.312 1 97.19 254 ILE A CA 1
ATOM 2007 C C . ILE A 1 254 ? 10.742 14.844 -6.551 1 97.19 254 ILE A C 1
ATOM 2009 O O . ILE A 1 254 ? 10.773 13.617 -6.605 1 97.19 254 ILE A O 1
ATOM 2013 N N . GLN A 1 255 ? 11.797 15.602 -6.656 1 97.69 255 GLN A N 1
ATOM 2014 C CA . GLN A 1 255 ? 13.117 14.992 -6.797 1 97.69 255 GLN A CA 1
ATOM 2015 C C . GLN A 1 255 ? 13.445 14.117 -5.594 1 97.69 255 GLN A C 1
ATOM 2017 O O . GLN A 1 255 ? 14.023 13.039 -5.746 1 97.69 255 GLN A O 1
ATOM 2022 N N . ALA A 1 256 ? 13.07 14.562 -4.469 1 98.25 256 ALA A N 1
ATOM 2023 C CA . ALA A 1 256 ? 13.367 13.805 -3.256 1 98.25 256 ALA A CA 1
ATOM 2024 C C . ALA A 1 256 ? 12.516 12.539 -3.172 1 98.25 256 ALA A C 1
ATOM 2026 O O . ALA A 1 256 ? 12.906 11.555 -2.545 1 98.25 256 ALA A O 1
ATOM 2027 N N . CYS A 1 257 ? 11.328 12.562 -3.783 1 97.88 257 CYS A N 1
ATOM 2028 C CA . CYS A 1 257 ? 10.578 11.312 -3.916 1 97.88 257 CYS A CA 1
ATOM 2029 C C . CYS A 1 257 ? 11.383 10.273 -4.68 1 97.88 257 CYS A C 1
ATOM 2031 O O . CYS A 1 257 ? 11.461 9.117 -4.262 1 97.88 257 CYS A O 1
ATOM 2033 N N . HIS A 1 258 ? 11.977 10.703 -5.75 1 96.94 258 HIS A N 1
ATOM 2034 C CA . HIS A 1 258 ? 12.797 9.805 -6.562 1 96.94 258 HIS A CA 1
ATOM 2035 C C . HIS A 1 258 ? 14.023 9.336 -5.797 1 96.94 258 HIS A C 1
ATOM 2037 O O . HIS A 1 258 ? 14.422 8.172 -5.902 1 96.94 258 HIS A O 1
ATOM 2043 N N . GLU A 1 259 ? 14.586 10.219 -5.062 1 97 259 GLU A N 1
ATOM 2044 C CA . GLU A 1 259 ? 15.75 9.859 -4.262 1 97 259 GLU A CA 1
ATOM 2045 C C . GLU A 1 259 ? 15.383 8.852 -3.176 1 97 259 GLU A C 1
ATOM 2047 O O . GLU A 1 259 ? 16.109 7.891 -2.936 1 97 259 GLU A O 1
ATOM 2052 N N . LEU A 1 260 ? 14.266 9.117 -2.521 1 97.62 260 LEU A N 1
ATOM 2053 C CA . LEU A 1 260 ? 13.773 8.188 -1.508 1 97.62 260 LEU A CA 1
ATOM 2054 C C . LEU A 1 260 ? 13.57 6.797 -2.098 1 97.62 260 LEU A C 1
ATOM 2056 O O . LEU A 1 260 ? 13.922 5.797 -1.471 1 97.62 260 LEU A O 1
ATOM 2060 N N . ALA A 1 261 ? 13.062 6.727 -3.289 1 97.31 261 ALA A N 1
ATOM 2061 C CA . ALA A 1 261 ? 12.859 5.457 -3.982 1 97.31 261 ALA A CA 1
ATOM 2062 C C . ALA A 1 261 ? 14.188 4.812 -4.359 1 97.31 261 ALA A C 1
ATOM 2064 O O . ALA A 1 261 ? 14.445 3.654 -4.016 1 97.31 261 ALA A O 1
ATOM 2065 N N . SER A 1 262 ? 15.07 5.566 -4.965 1 95.81 262 SER A N 1
ATOM 2066 C CA . SER A 1 262 ? 16.297 5.02 -5.516 1 95.81 262 SER A CA 1
ATOM 2067 C C . SER A 1 262 ? 17.312 4.703 -4.414 1 95.81 262 SER A C 1
ATOM 2069 O O . SER A 1 262 ? 18.109 3.775 -4.547 1 95.81 262 SER A O 1
ATOM 2071 N N . GLU A 1 263 ? 17.203 5.422 -3.318 1 95.75 263 GLU A N 1
ATOM 2072 C CA . GLU A 1 263 ? 18.219 5.254 -2.279 1 95.75 263 GLU A CA 1
ATOM 2073 C C . GLU A 1 263 ? 17.75 4.289 -1.195 1 95.75 263 GLU A C 1
ATOM 2075 O O . GLU A 1 263 ? 18.547 3.576 -0.593 1 95.75 263 GLU A O 1
ATOM 2080 N N . GLN A 1 264 ? 16.422 4.324 -0.918 1 96.81 264 GLN A N 1
ATOM 2081 C CA . GLN A 1 264 ? 15.93 3.615 0.258 1 96.81 264 GLN A CA 1
ATOM 2082 C C . GLN A 1 264 ? 14.953 2.508 -0.135 1 96.81 264 GLN A C 1
ATOM 2084 O O . GLN A 1 264 ? 14.547 1.704 0.707 1 96.81 264 GLN A O 1
ATOM 2089 N N . GLY A 1 265 ? 14.555 2.445 -1.467 1 96.81 265 GLY A N 1
ATOM 2090 C CA . GLY A 1 265 ? 13.57 1.464 -1.898 1 96.81 265 GLY A CA 1
ATOM 2091 C C . GLY A 1 265 ? 12.156 1.794 -1.447 1 96.81 265 GLY A C 1
ATOM 2092 O O . GLY A 1 265 ? 11.328 0.896 -1.277 1 96.81 265 GLY A O 1
ATOM 2093 N N . ILE A 1 266 ? 11.906 3.064 -1.206 1 97.88 266 ILE A N 1
ATOM 2094 C CA . ILE A 1 266 ? 10.594 3.48 -0.722 1 97.88 266 ILE A CA 1
ATOM 2095 C C . ILE A 1 266 ? 9.922 4.379 -1.758 1 97.88 266 ILE A C 1
ATOM 2097 O O . ILE A 1 266 ? 10.391 5.488 -2.025 1 97.88 266 ILE A O 1
ATOM 2101 N N . TYR A 1 267 ? 8.891 3.914 -2.408 1 97.75 267 TYR A N 1
ATOM 2102 C CA . TYR A 1 267 ? 8.086 4.672 -3.363 1 97.75 267 TYR A CA 1
ATOM 2103 C C . TYR A 1 267 ? 6.957 5.414 -2.66 1 97.75 267 TYR A C 1
ATOM 2105 O O . TYR A 1 267 ? 5.883 4.852 -2.434 1 97.75 267 TYR A O 1
ATOM 2113 N N . ALA A 1 268 ? 7.176 6.695 -2.359 1 97.75 268 ALA A N 1
ATOM 2114 C CA . ALA A 1 268 ? 6.27 7.445 -1.497 1 97.75 268 ALA A CA 1
ATOM 2115 C C . ALA A 1 268 ? 5.812 8.734 -2.172 1 97.75 268 ALA A C 1
ATOM 2117 O O . ALA A 1 268 ? 6.285 9.078 -3.26 1 97.75 268 ALA A O 1
ATOM 2118 N N . GLY A 1 269 ? 4.84 9.398 -1.556 1 96.75 269 GLY A N 1
ATOM 2119 C CA . GLY A 1 269 ? 4.223 10.586 -2.117 1 96.75 269 GLY A CA 1
ATOM 2120 C C . GLY A 1 269 ? 5.012 11.852 -1.849 1 96.75 269 GLY A C 1
ATOM 2121 O O . GLY A 1 269 ? 6.082 11.812 -1.233 1 96.75 269 GLY A O 1
ATOM 2122 N N . HIS A 1 270 ? 4.426 12.969 -2.26 1 96.06 270 HIS A N 1
ATOM 2123 C CA . HIS A 1 270 ? 5.098 14.266 -2.275 1 96.06 270 HIS A CA 1
ATOM 2124 C C . HIS A 1 270 ? 5.465 14.711 -0.866 1 96.06 270 HIS A C 1
ATOM 2126 O O . HIS A 1 270 ? 6.543 15.273 -0.646 1 96.06 270 HIS A O 1
ATOM 2132 N N . SER A 1 271 ? 4.535 14.484 0.051 1 97.12 271 SER A N 1
ATOM 2133 C CA . SER A 1 271 ? 4.789 14.883 1.433 1 97.12 271 SER A CA 1
ATOM 2134 C C . SER A 1 271 ? 6.02 14.172 1.994 1 97.12 271 SER A C 1
ATOM 2136 O O . SER A 1 271 ? 6.824 14.789 2.695 1 97.12 271 SER A O 1
ATOM 2138 N N . SER A 1 272 ? 6.156 12.938 1.66 1 98.62 272 SER A N 1
ATOM 2139 C CA . SER A 1 272 ? 7.289 12.141 2.119 1 98.62 272 SER A CA 1
ATOM 2140 C C . SER A 1 272 ? 8.586 12.602 1.466 1 98.62 272 SER A C 1
ATOM 2142 O O . SER A 1 272 ? 9.641 12.625 2.109 1 98.62 272 SER A O 1
ATOM 2144 N N . GLY A 1 273 ? 8.461 12.953 0.143 1 98.44 273 GLY A N 1
ATOM 2145 C CA . GLY A 1 273 ? 9.609 13.547 -0.526 1 98.44 273 GLY A CA 1
ATOM 2146 C C . GLY A 1 273 ? 10.102 14.82 0.132 1 98.44 273 GLY A C 1
ATOM 2147 O O . GLY A 1 273 ? 11.305 15.008 0.33 1 98.44 273 GLY A O 1
ATOM 2148 N N . ALA A 1 274 ? 9.164 15.656 0.494 1 98.81 274 ALA A N 1
ATOM 2149 C CA . ALA A 1 274 ? 9.508 16.906 1.17 1 98.81 274 ALA A CA 1
ATOM 2150 C C . ALA A 1 274 ? 10.211 16.641 2.498 1 98.81 274 ALA A C 1
ATOM 2152 O O . ALA A 1 274 ? 11.211 17.281 2.822 1 98.81 274 ALA A O 1
ATOM 2153 N N . ASN A 1 275 ? 9.68 15.68 3.26 1 98.88 275 ASN A N 1
ATOM 2154 C CA . ASN A 1 275 ? 10.305 15.312 4.527 1 98.88 275 ASN A CA 1
ATOM 2155 C C . ASN A 1 275 ? 11.734 14.805 4.324 1 98.88 275 ASN A C 1
ATOM 2157 O O . ASN A 1 275 ? 12.641 15.195 5.062 1 98.88 275 ASN A O 1
ATOM 2161 N N . TYR A 1 276 ? 11.914 13.961 3.324 1 98.75 276 TYR A N 1
ATOM 2162 C CA . TYR A 1 276 ? 13.227 13.391 3.037 1 98.75 276 TYR A CA 1
ATOM 2163 C C . TYR A 1 276 ? 14.203 14.469 2.57 1 98.75 276 TYR A C 1
ATOM 2165 O O . TYR A 1 276 ? 15.375 14.453 2.936 1 98.75 276 TYR A O 1
ATOM 2173 N N . PHE A 1 277 ? 13.703 15.406 1.754 1 98.75 277 PHE A N 1
ATOM 2174 C CA . PHE A 1 277 ? 14.516 16.516 1.276 1 98.75 277 PHE A CA 1
ATOM 2175 C C . PHE A 1 277 ? 15.078 17.328 2.445 1 98.75 277 PHE A C 1
ATOM 2177 O O . PHE A 1 277 ? 16.281 17.562 2.512 1 98.75 277 PHE A O 1
ATOM 2184 N N . ILE A 1 278 ? 14.227 17.688 3.354 1 98.69 278 ILE A N 1
ATOM 2185 C CA . ILE A 1 278 ? 14.633 18.5 4.492 1 98.69 278 ILE A CA 1
ATOM 2186 C C . ILE A 1 278 ? 15.547 17.688 5.406 1 98.69 278 ILE A C 1
ATOM 2188 O O . ILE A 1 278 ? 16.516 18.219 5.961 1 98.69 278 ILE A O 1
ATOM 2192 N N . ALA A 1 279 ? 15.25 16.391 5.582 1 98.31 279 ALA A N 1
ATOM 2193 C CA . ALA A 1 279 ? 16.109 15.539 6.395 1 98.31 279 ALA A CA 1
ATOM 2194 C C . ALA A 1 279 ? 17.516 15.477 5.832 1 98.31 279 ALA A C 1
ATOM 2196 O O . ALA A 1 279 ? 18.5 15.562 6.582 1 98.31 279 ALA A O 1
ATOM 2197 N N . LYS A 1 280 ? 17.656 15.336 4.543 1 96.75 280 LYS A N 1
ATOM 2198 C CA . LYS A 1 280 ? 18.969 15.273 3.912 1 96.75 280 LYS A CA 1
ATOM 2199 C C . LYS A 1 280 ? 19.734 16.578 4.109 1 96.75 280 LYS A C 1
ATOM 2201 O O . LYS A 1 280 ? 20.938 16.562 4.391 1 96.75 280 LYS A O 1
ATOM 2206 N N . LYS A 1 281 ? 19.031 17.688 3.932 1 96.44 281 LYS A N 1
ATOM 2207 C CA . LYS A 1 281 ? 19.656 18.984 4.164 1 96.44 281 LYS A CA 1
ATOM 2208 C C . LYS A 1 281 ? 20.141 19.109 5.605 1 96.44 281 LYS A C 1
ATOM 2210 O O . LYS A 1 281 ? 21.234 19.609 5.852 1 96.44 281 LYS A O 1
ATOM 2215 N N . LEU A 1 282 ? 19.312 18.688 6.5 1 96.44 282 LEU A N 1
ATOM 2216 C CA . LEU A 1 282 ? 19.672 18.719 7.918 1 96.44 282 LEU A CA 1
ATOM 2217 C C . LEU A 1 282 ? 20.875 17.844 8.203 1 96.44 282 LEU A C 1
ATOM 2219 O O . LEU A 1 282 ? 21.797 18.266 8.922 1 96.44 282 LEU A O 1
ATOM 2223 N N . LEU A 1 283 ? 20.922 16.656 7.66 1 95.06 283 LEU A N 1
ATOM 2224 C CA . LEU A 1 283 ? 22 15.703 7.859 1 95.06 283 LEU A CA 1
ATOM 2225 C C . LEU A 1 283 ? 23.344 16.312 7.434 1 95.06 283 LEU A C 1
ATOM 2227 O O . LEU A 1 283 ? 24.375 16.062 8.07 1 95.06 283 LEU A O 1
ATOM 2231 N N . GLU A 1 284 ? 23.266 17.109 6.398 1 92.19 284 GLU A N 1
ATOM 2232 C CA . GLU A 1 284 ? 24.469 17.734 5.867 1 92.19 284 GLU A CA 1
ATOM 2233 C C . GLU A 1 284 ? 24.969 18.828 6.793 1 92.19 284 GLU A C 1
ATOM 2235 O O . GLU A 1 284 ? 26.172 19.125 6.836 1 92.19 284 GLU A O 1
ATOM 2240 N N . LYS A 1 285 ? 24.109 19.406 7.551 1 93.5 285 LYS A N 1
ATOM 2241 C CA . LYS A 1 285 ? 24.453 20.594 8.328 1 93.5 285 LYS A CA 1
ATOM 2242 C C . LYS A 1 285 ? 24.797 20.234 9.773 1 93.5 285 LYS A C 1
ATOM 2244 O O . LYS A 1 285 ? 25.469 20.984 10.469 1 93.5 285 LYS A O 1
ATOM 2249 N N . LEU A 1 286 ? 24.375 19.078 10.203 1 95 286 LEU A N 1
ATOM 2250 C CA . LEU A 1 286 ? 24.547 18.688 11.594 1 95 286 LEU A CA 1
ATOM 2251 C C . LEU A 1 286 ? 26.016 18.422 11.922 1 95 286 LEU A C 1
ATOM 2253 O O . LEU A 1 286 ? 26.75 17.906 11.078 1 95 286 LEU A O 1
ATOM 2257 N N . PRO A 1 287 ? 26.406 18.766 13.188 1 92.19 287 PRO A N 1
ATOM 2258 C CA . PRO A 1 287 ? 27.781 18.484 13.594 1 92.19 287 PRO A CA 1
ATOM 2259 C C . PRO A 1 287 ? 28.109 16.984 13.562 1 92.19 287 PRO A C 1
ATOM 2261 O O . PRO A 1 287 ? 27.25 16.156 13.891 1 92.19 287 PRO A O 1
ATOM 2264 N N . GLN A 1 288 ? 29.344 16.703 13.352 1 90.56 288 GLN A N 1
ATOM 2265 C CA . GLN A 1 288 ? 29.734 15.312 13.141 1 90.56 288 GLN A CA 1
ATOM 2266 C C . GLN A 1 288 ? 30.375 14.727 14.391 1 90.56 288 GLN A C 1
ATOM 2268 O O . GLN A 1 288 ? 30.641 13.523 14.453 1 90.56 288 GLN A O 1
ATOM 2273 N N . HIS A 1 289 ? 30.484 15.562 15.344 1 89.19 289 HIS A N 1
ATOM 2274 C CA . HIS A 1 289 ? 31.156 15.086 16.547 1 89.19 289 HIS A CA 1
ATOM 2275 C C . HIS A 1 289 ? 30.203 14.297 17.438 1 89.19 289 HIS A C 1
ATOM 2277 O O . HIS A 1 289 ? 30.625 13.719 18.438 1 89.19 289 HIS A O 1
ATOM 2283 N N . GLN A 1 290 ? 28.938 14.328 17.141 1 90.88 290 GLN A N 1
ATOM 2284 C CA . GLN A 1 290 ? 27.938 13.508 17.828 1 90.88 290 GLN A CA 1
ATOM 2285 C C . GLN A 1 290 ? 26.922 12.938 16.828 1 90.88 290 GLN A C 1
ATOM 2287 O O . GLN A 1 290 ? 26.844 13.398 15.688 1 90.88 290 GLN A O 1
ATOM 2292 N N . SER A 1 291 ? 26.219 11.906 17.266 1 94.56 291 SER A N 1
ATOM 2293 C CA . SER A 1 291 ? 25.203 11.281 16.422 1 94.56 291 SER A CA 1
ATOM 2294 C C . SER A 1 291 ? 23.797 11.734 16.812 1 94.56 291 SER A C 1
ATOM 2296 O O . SER A 1 291 ? 23.438 11.719 18 1 94.56 291 SER A O 1
ATOM 2298 N N . TYR A 1 292 ? 23.141 12.172 15.844 1 96.94 292 TYR A N 1
ATOM 2299 C CA . TYR A 1 292 ? 21.766 12.609 16.062 1 96.94 292 TYR A CA 1
ATOM 2300 C C . TYR A 1 292 ? 20.766 11.609 15.477 1 96.94 292 TYR A C 1
ATOM 2302 O O . TYR A 1 292 ? 21.062 10.945 14.484 1 96.94 292 TYR A O 1
ATOM 2310 N N . ASN A 1 293 ? 19.609 11.445 16.156 1 98.12 293 ASN A N 1
ATOM 2311 C CA . ASN A 1 293 ? 18.5 10.625 15.68 1 98.12 293 ASN A CA 1
ATOM 2312 C C . ASN A 1 293 ? 17.406 11.484 15.07 1 98.12 293 ASN A C 1
ATOM 2314 O O . ASN A 1 293 ? 16.797 12.305 15.766 1 98.12 293 ASN A O 1
ATOM 2318 N N . ILE A 1 294 ? 17.188 11.273 13.789 1 98.5 294 ILE A N 1
ATOM 2319 C CA . ILE A 1 294 ? 16.188 12.031 13.039 1 98.5 294 ILE A CA 1
ATOM 2320 C C . ILE A 1 294 ? 15.039 11.102 12.625 1 98.5 294 ILE A C 1
ATOM 2322 O O . ILE A 1 294 ? 15.273 10.039 12.047 1 98.5 294 ILE A O 1
ATOM 2326 N N . LEU A 1 295 ? 13.828 11.469 12.945 1 98.94 295 LEU A N 1
ATOM 2327 C CA . LEU A 1 295 ? 12.648 10.727 12.516 1 98.94 295 LEU A CA 1
ATOM 2328 C C . LEU A 1 295 ? 11.852 11.523 11.484 1 98.94 295 LEU A C 1
ATOM 2330 O O . LEU A 1 295 ? 11.523 12.688 11.719 1 98.94 295 LEU A O 1
ATOM 2334 N N . ILE A 1 296 ? 11.578 10.883 10.336 1 98.94 296 ILE A N 1
ATOM 2335 C CA . ILE A 1 296 ? 10.672 11.492 9.367 1 98.94 296 ILE A CA 1
ATOM 2336 C C . ILE A 1 296 ? 9.43 10.609 9.203 1 98.94 296 ILE A C 1
ATOM 2338 O O . ILE A 1 296 ? 9.453 9.43 9.555 1 98.94 296 ILE A O 1
ATOM 2342 N N . MET A 1 297 ? 8.406 11.219 8.703 1 98.94 297 MET A N 1
ATOM 2343 C CA . MET A 1 297 ? 7.191 10.477 8.375 1 98.94 297 MET A CA 1
ATOM 2344 C C . MET A 1 297 ? 7.152 10.133 6.891 1 98.94 297 MET A C 1
ATOM 2346 O O . MET A 1 297 ? 7.41 10.992 6.043 1 98.94 297 MET A O 1
ATOM 2350 N N . VAL A 1 298 ? 6.871 8.922 6.52 1 98.81 298 VAL A N 1
ATOM 2351 C CA . VAL A 1 298 ? 6.484 8.523 5.176 1 98.81 298 VAL A CA 1
ATOM 2352 C C . VAL A 1 298 ? 4.973 8.312 5.109 1 98.81 298 VAL A C 1
ATOM 2354 O O . VAL A 1 298 ? 4.457 7.289 5.566 1 98.81 298 VAL A O 1
ATOM 2357 N N . LEU A 1 299 ? 4.316 9.195 4.562 1 98.5 299 LEU A N 1
ATOM 2358 C CA . LEU A 1 299 ? 2.924 9.445 4.918 1 98.5 299 LEU A CA 1
ATOM 2359 C C . LEU A 1 299 ? 1.979 8.656 4.023 1 98.5 299 LEU A C 1
ATOM 2361 O O . LEU A 1 299 ? 0.854 8.344 4.418 1 98.5 299 LEU A O 1
ATOM 2365 N N . ASP A 1 300 ? 2.371 8.453 2.73 1 97.62 300 ASP A N 1
ATOM 2366 C CA . ASP A 1 300 ? 1.487 7.77 1.79 1 97.62 300 ASP A CA 1
ATOM 2367 C C . ASP A 1 300 ? 2.283 7.141 0.647 1 97.62 300 ASP A C 1
ATOM 2369 O O . ASP A 1 300 ? 3.48 7.395 0.507 1 97.62 300 ASP A O 1
ATOM 2373 N N . SER A 1 301 ? 1.603 6.328 -0.075 1 97.5 301 SER A N 1
ATOM 2374 C CA . SER A 1 301 ? 2.219 5.621 -1.193 1 97.5 301 SER A CA 1
ATOM 2375 C C . SER A 1 301 ? 2.35 6.527 -2.414 1 97.5 301 SER A C 1
ATOM 2377 O O . SER A 1 301 ? 1.438 7.297 -2.723 1 97.5 301 SER A O 1
ATOM 2379 N N . GLY A 1 302 ? 3.451 6.387 -3.096 1 96.75 302 GLY A N 1
ATOM 2380 C CA . GLY A 1 302 ? 3.633 7.094 -4.352 1 96.75 302 GLY A CA 1
ATOM 2381 C C . GLY A 1 302 ? 2.697 6.617 -5.445 1 96.75 302 GLY A C 1
ATOM 2382 O O . GLY A 1 302 ? 2.508 7.301 -6.453 1 96.75 302 GLY A O 1
ATOM 2383 N N . MET A 1 303 ? 2.088 5.484 -5.289 1 95.5 303 MET A N 1
ATOM 2384 C CA . MET A 1 303 ? 1.2 4.898 -6.289 1 95.5 303 MET A CA 1
ATOM 2385 C C . MET A 1 303 ? -0.055 5.75 -6.465 1 95.5 303 MET A C 1
ATOM 2387 O O . MET A 1 303 ? -0.787 5.59 -7.441 1 95.5 303 MET A O 1
ATOM 2391 N N . LYS A 1 304 ? -0.25 6.621 -5.543 1 93.94 304 LYS A N 1
ATOM 2392 C CA . LYS A 1 304 ? -1.442 7.465 -5.574 1 93.94 304 LYS A CA 1
ATOM 2393 C C . LYS A 1 304 ? -1.191 8.742 -6.371 1 93.94 304 LYS A C 1
ATOM 2395 O O . LYS A 1 304 ? -2.066 9.609 -6.461 1 93.94 304 LYS A O 1
ATOM 2400 N N . TYR A 1 305 ? 0.058 8.805 -6.949 1 89.56 305 TYR A N 1
ATOM 2401 C CA . TYR A 1 305 ? 0.449 10.039 -7.617 1 89.56 305 TYR A CA 1
ATOM 2402 C C . TYR A 1 305 ? 0.99 9.75 -9.016 1 89.56 305 TYR A C 1
ATOM 2404 O O . TYR A 1 305 ? 1.412 8.633 -9.305 1 89.56 305 TYR A O 1
ATOM 2412 N N . ALA A 1 306 ? 0.783 10.82 -9.898 1 73.81 306 ALA A N 1
ATOM 2413 C CA . ALA A 1 306 ? 1.492 10.82 -11.172 1 73.81 306 ALA A CA 1
ATOM 2414 C C . ALA A 1 306 ? 2.695 11.758 -11.125 1 73.81 306 ALA A C 1
ATOM 2416 O O . ALA A 1 306 ? 2.539 12.977 -11 1 73.81 306 ALA A O 1
ATOM 2417 N N . PHE A 1 307 ? 3.834 11.203 -11 1 68.75 307 PHE A N 1
ATOM 2418 C CA . PHE A 1 307 ? 5.035 12.031 -10.906 1 68.75 307 PHE A CA 1
ATOM 2419 C C . PHE A 1 307 ? 5.461 12.523 -12.289 1 68.75 307 PHE A C 1
ATOM 2421 O O . PHE A 1 307 ? 5.227 11.852 -13.297 1 68.75 307 PHE A O 1
ATOM 2428 N N . MET B 1 1 ? 13.82 -1.385 4.746 1 92.75 1 MET B N 1
ATOM 2429 C CA . MET B 1 1 ? 12.719 -1.752 3.861 1 92.75 1 MET B CA 1
ATOM 2430 C C . MET B 1 1 ? 12.602 -3.268 3.74 1 92.75 1 MET B C 1
ATOM 2432 O O . MET B 1 1 ? 11.492 -3.812 3.75 1 92.75 1 MET B O 1
ATOM 2436 N N . LEU B 1 2 ? 13.734 -3.963 3.74 1 96.25 2 LEU B N 1
ATOM 2437 C CA . LEU B 1 2 ? 13.734 -5.414 3.59 1 96.25 2 LEU B CA 1
ATOM 2438 C C . LEU B 1 2 ? 13.031 -6.078 4.77 1 96.25 2 LEU B C 1
ATOM 2440 O O . LEU B 1 2 ? 12.352 -7.094 4.598 1 96.25 2 LEU B O 1
ATOM 2444 N N . SER B 1 3 ? 13.211 -5.449 5.949 1 95.62 3 SER B N 1
ATOM 2445 C CA . SER B 1 3 ? 12.625 -6.02 7.16 1 95.62 3 SER B CA 1
ATOM 2446 C C . SER B 1 3 ? 11.102 -5.918 7.141 1 95.62 3 SER B C 1
ATOM 2448 O O . SER B 1 3 ? 10.422 -6.566 7.941 1 95.62 3 SER B O 1
ATOM 2450 N N . LEU B 1 4 ? 10.531 -5.113 6.266 1 97.44 4 LEU B N 1
ATOM 2451 C CA . LEU B 1 4 ? 9.094 -4.883 6.203 1 97.44 4 LEU B CA 1
ATOM 2452 C C . LEU B 1 4 ? 8.406 -5.957 5.367 1 97.44 4 LEU B C 1
ATOM 2454 O O . LEU B 1 4 ? 7.18 -6.062 5.371 1 97.44 4 LEU B O 1
ATOM 2458 N N . ILE B 1 5 ? 9.18 -6.797 4.672 1 98.5 5 ILE B N 1
ATOM 2459 C CA . ILE B 1 5 ? 8.625 -7.734 3.699 1 98.5 5 ILE B CA 1
ATOM 2460 C C . ILE B 1 5 ? 8.125 -8.992 4.418 1 98.5 5 ILE B C 1
ATOM 2462 O O . ILE B 1 5 ? 8.867 -9.602 5.195 1 98.5 5 ILE B O 1
ATOM 2466 N N . GLY B 1 6 ? 6.914 -9.367 4.18 1 98.25 6 GLY B N 1
ATOM 2467 C CA . GLY B 1 6 ? 6.324 -10.555 4.77 1 98.25 6 GLY B CA 1
ATOM 2468 C C . GLY B 1 6 ? 5.617 -10.281 6.086 1 98.25 6 GLY B C 1
ATOM 2469 O O . GLY B 1 6 ? 5.223 -9.148 6.359 1 98.25 6 GLY B O 1
ATOM 2470 N N . LYS B 1 7 ? 5.199 -11.305 6.824 1 97.69 7 LYS B N 1
ATOM 2471 C CA . LYS B 1 7 ? 4.422 -11.234 8.055 1 97.69 7 LYS B CA 1
ATOM 2472 C C . LYS B 1 7 ? 3.176 -10.367 7.875 1 97.69 7 LYS B C 1
ATOM 2474 O O . LYS B 1 7 ? 2.867 -9.531 8.727 1 97.69 7 LYS B O 1
ATOM 2479 N N . THR B 1 8 ? 2.625 -10.531 6.723 1 98.56 8 THR B N 1
ATOM 2480 C CA . THR B 1 8 ? 1.4 -9.789 6.449 1 98.56 8 THR B CA 1
ATOM 2481 C C . THR B 1 8 ? 0.225 -10.383 7.223 1 98.56 8 THR B C 1
ATOM 2483 O O . THR B 1 8 ? 0.212 -11.578 7.527 1 98.56 8 THR B O 1
ATOM 2486 N N . PRO B 1 9 ? -0.754 -9.594 7.547 1 98.38 9 PRO B N 1
ATOM 2487 C CA . PRO B 1 9 ? -1.859 -10.062 8.383 1 98.38 9 PRO B CA 1
ATOM 2488 C C . PRO B 1 9 ? -2.855 -10.93 7.621 1 98.38 9 PRO B C 1
ATOM 2490 O O . PRO B 1 9 ? -2.848 -10.938 6.387 1 98.38 9 PRO B O 1
ATOM 2493 N N . ILE B 1 10 ? -3.561 -11.711 8.344 1 98.69 10 ILE B N 1
ATOM 2494 C CA . ILE B 1 10 ? -4.785 -12.367 7.895 1 98.69 10 ILE B CA 1
ATOM 2495 C C . ILE B 1 10 ? -5.988 -11.766 8.625 1 98.69 10 ILE B C 1
ATOM 2497 O O . ILE B 1 10 ? -5.949 -11.57 9.836 1 98.69 10 ILE B O 1
ATOM 2501 N N . ILE B 1 11 ? -7.02 -11.422 7.836 1 98.06 11 ILE B N 1
ATOM 2502 C CA . ILE B 1 11 ? -8.203 -10.852 8.469 1 98.06 11 ILE B CA 1
ATOM 2503 C C . ILE B 1 11 ? -9.438 -11.656 8.062 1 98.06 11 ILE B C 1
ATOM 2505 O O . ILE B 1 11 ? -9.438 -12.336 7.039 1 98.06 11 ILE B O 1
ATOM 2509 N N . LYS B 1 12 ? -10.43 -11.641 8.922 1 97.25 12 LYS B N 1
ATOM 2510 C CA . LYS B 1 12 ? -11.742 -12.188 8.578 1 97.25 12 LYS B CA 1
ATOM 2511 C C . LYS B 1 12 ? -12.57 -11.172 7.809 1 97.25 12 LYS B C 1
ATOM 2513 O O . LYS B 1 12 ? -12.719 -10.023 8.234 1 97.25 12 LYS B O 1
ATOM 2518 N N . LEU B 1 13 ? -13.016 -11.516 6.641 1 97.31 13 LEU B N 1
ATOM 2519 C CA . LEU B 1 13 ? -13.867 -10.656 5.82 1 97.31 13 LEU B CA 1
ATOM 2520 C C . LEU B 1 13 ? -15.328 -10.781 6.238 1 97.31 13 LEU B C 1
ATOM 2522 O O . LEU B 1 13 ? -15.711 -11.758 6.887 1 97.31 13 LEU B O 1
ATOM 2526 N N . LYS B 1 14 ? -16.094 -9.766 5.844 1 93.06 14 LYS B N 1
ATOM 2527 C CA . LYS B 1 14 ? -17.531 -9.797 6.117 1 93.06 14 LYS B CA 1
ATOM 2528 C C . LYS B 1 14 ? -18.234 -10.789 5.203 1 93.06 14 LYS B C 1
ATOM 2530 O O . LYS B 1 14 ? -17.953 -10.852 4.004 1 93.06 14 LYS B O 1
ATOM 2535 N N . ASN B 1 15 ? -18.969 -11.664 5.773 1 88 15 ASN B N 1
ATOM 2536 C CA . ASN B 1 15 ? -19.859 -12.555 5.051 1 88 15 ASN B CA 1
ATOM 2537 C C . ASN B 1 15 ? -21.297 -12.43 5.547 1 88 15 ASN B C 1
ATOM 2539 O O . ASN B 1 15 ? -21.641 -12.914 6.629 1 88 15 ASN B O 1
ATOM 2543 N N . ILE B 1 16 ? -22.078 -11.75 4.633 1 74 16 ILE B N 1
ATOM 2544 C CA . ILE B 1 16 ? -23.438 -11.508 5.102 1 74 16 ILE B CA 1
ATOM 2545 C C . ILE B 1 16 ? -24.391 -12.5 4.445 1 74 16 ILE B C 1
ATOM 2547 O O . ILE B 1 16 ? -25.609 -12.359 4.543 1 74 16 ILE B O 1
ATOM 2551 N N . ILE B 1 17 ? -23.844 -13.383 3.801 1 76.62 17 ILE B N 1
ATOM 2552 C CA . ILE B 1 17 ? -24.656 -14.297 3.004 1 76.62 17 ILE B CA 1
ATOM 2553 C C . ILE B 1 17 ? -25 -15.531 3.828 1 76.62 17 ILE B C 1
ATOM 2555 O O . ILE B 1 17 ? -26.109 -16.047 3.746 1 76.62 17 ILE B O 1
ATOM 2559 N N . ASN B 1 18 ? -24.047 -16 4.578 1 88.06 18 ASN B N 1
ATOM 2560 C CA . ASN B 1 18 ? -24.219 -17.266 5.289 1 88.06 18 ASN B CA 1
ATOM 2561 C C . ASN B 1 18 ? -23.297 -17.359 6.504 1 88.06 18 ASN B C 1
ATOM 2563 O O . ASN B 1 18 ? -22.797 -16.328 6.988 1 88.06 18 ASN B O 1
ATOM 2567 N N . ASN B 1 19 ? -23.188 -18.594 7.023 1 90.88 19 ASN B N 1
ATOM 2568 C CA . ASN B 1 19 ? -22.469 -18.75 8.289 1 90.88 19 ASN B CA 1
ATOM 2569 C C . ASN B 1 19 ? -21.031 -19.188 8.078 1 90.88 19 ASN B C 1
ATOM 2571 O O . ASN B 1 19 ? -20.344 -19.562 9.031 1 90.88 19 ASN B O 1
ATOM 2575 N N . HIS B 1 20 ? -20.609 -19.203 6.883 1 96.5 20 HIS B N 1
ATOM 2576 C CA . HIS B 1 20 ? -19.234 -19.578 6.598 1 96.5 20 HIS B CA 1
ATOM 2577 C C . HIS B 1 20 ? -18.281 -18.422 6.914 1 96.5 20 HIS B C 1
ATOM 2579 O O . HIS B 1 20 ? -18.703 -17.281 7.098 1 96.5 20 HIS B O 1
ATOM 2585 N N . ASN B 1 21 ? -17.031 -18.766 7.105 1 97.25 21 ASN B N 1
ATOM 2586 C CA . ASN B 1 21 ? -16 -17.781 7.383 1 97.25 21 ASN B CA 1
ATOM 2587 C C . ASN B 1 21 ? -15.102 -17.547 6.172 1 97.25 21 ASN B C 1
ATOM 2589 O O . ASN B 1 21 ? -14.656 -18.516 5.535 1 97.25 21 ASN B O 1
ATOM 2593 N N . LEU B 1 22 ? -14.938 -16.344 5.832 1 98 22 LEU B N 1
ATOM 2594 C CA . LEU B 1 22 ? -14.039 -15.945 4.758 1 98 22 LEU B CA 1
ATOM 2595 C C . LEU B 1 22 ? -12.859 -15.148 5.305 1 98 22 LEU B C 1
ATOM 2597 O O . LEU B 1 22 ? -13.055 -14.141 5.992 1 98 22 LEU B O 1
ATOM 2601 N N . TYR B 1 23 ? -11.648 -15.633 5.074 1 98.56 23 TYR B N 1
ATOM 2602 C CA . TYR B 1 23 ? -10.422 -14.984 5.512 1 98.56 23 TYR B CA 1
ATOM 2603 C C . TYR B 1 23 ? -9.602 -14.5 4.32 1 98.56 23 TYR B C 1
ATOM 2605 O O . TYR B 1 23 ? -9.719 -15.047 3.219 1 98.56 23 TYR B O 1
ATOM 2613 N N . ALA B 1 24 ? -8.812 -13.477 4.531 1 98.81 24 ALA B N 1
ATOM 2614 C CA . ALA B 1 24 ? -7.938 -12.945 3.494 1 98.81 24 ALA B CA 1
ATOM 2615 C C . ALA B 1 24 ? -6.52 -12.75 4.02 1 98.81 24 ALA B C 1
ATOM 2617 O O . ALA B 1 24 ? -6.32 -12.164 5.09 1 98.81 24 ALA B O 1
ATOM 2618 N N . LYS B 1 25 ? -5.516 -13.344 3.389 1 98.94 25 LYS B N 1
ATOM 2619 C CA . LYS B 1 25 ? -4.105 -13.023 3.604 1 98.94 25 LYS B CA 1
ATOM 2620 C C . LYS B 1 25 ? -3.719 -11.742 2.881 1 98.94 25 LYS B C 1
ATOM 2622 O O . LYS B 1 25 ? -3.805 -11.664 1.652 1 98.94 25 LYS B O 1
ATOM 2627 N N . CYS B 1 26 ? -3.256 -10.672 3.533 1 98.75 26 CYS B N 1
ATOM 2628 C CA . CYS B 1 26 ? -3.201 -9.297 3.055 1 98.75 26 CYS B CA 1
ATOM 2629 C C . CYS B 1 26 ? -1.824 -8.969 2.49 1 98.75 26 CYS B C 1
ATOM 2631 O O . CYS B 1 26 ? -1.148 -8.062 2.979 1 98.75 26 CYS B O 1
ATOM 2633 N N . GLU B 1 27 ? -1.523 -9.492 1.397 1 98.81 27 GLU B N 1
ATOM 2634 C CA . GLU B 1 27 ? -0.185 -9.391 0.823 1 98.81 27 GLU B CA 1
ATOM 2635 C C . GLU B 1 27 ? 0.024 -8.047 0.142 1 98.81 27 GLU B C 1
ATOM 2637 O O . GLU B 1 27 ? 1.157 -7.66 -0.155 1 98.81 27 GLU B O 1
ATOM 2642 N N . TRP B 1 28 ? -1.073 -7.262 -0.189 1 98.38 28 TRP B N 1
ATOM 2643 C CA . TRP B 1 28 ? -0.906 -5.941 -0.789 1 98.38 28 TRP B CA 1
ATOM 2644 C C . TRP B 1 28 ? -0.22 -4.984 0.181 1 98.38 28 TRP B C 1
ATOM 2646 O O . TRP B 1 28 ? 0.201 -3.893 -0.207 1 98.38 28 TRP B O 1
ATOM 2656 N N . LEU B 1 29 ? -0.031 -5.414 1.46 1 98.31 29 LEU B N 1
ATOM 2657 C CA . LEU B 1 29 ? 0.577 -4.582 2.492 1 98.31 29 LEU B CA 1
ATOM 2658 C C . LEU B 1 29 ? 2.088 -4.785 2.533 1 98.31 29 LEU B C 1
ATOM 2660 O O . LEU B 1 29 ? 2.768 -4.254 3.414 1 98.31 29 LEU B O 1
ATOM 2664 N N . ASN B 1 30 ? 2.654 -5.566 1.607 1 98.62 30 ASN B N 1
ATOM 2665 C CA . ASN B 1 30 ? 4.098 -5.527 1.408 1 98.62 30 ASN B CA 1
ATOM 2666 C C . ASN B 1 30 ? 4.559 -4.168 0.892 1 98.62 30 ASN B C 1
ATOM 2668 O O . ASN B 1 30 ? 3.77 -3.426 0.302 1 98.62 30 ASN B O 1
ATOM 2672 N N . PRO B 1 31 ? 5.773 -3.807 1.054 1 97.62 31 PRO B N 1
ATOM 2673 C CA . PRO B 1 31 ? 6.223 -2.42 0.892 1 97.62 31 PRO B CA 1
ATOM 2674 C C . PRO B 1 31 ? 6.023 -1.898 -0.53 1 97.62 31 PRO B C 1
ATOM 2676 O O . PRO B 1 31 ? 5.762 -0.709 -0.724 1 97.62 31 PRO B O 1
ATOM 2679 N N . THR B 1 32 ? 6.164 -2.779 -1.559 1 97.62 32 THR B N 1
ATOM 2680 C CA . THR B 1 32 ? 5.977 -2.281 -2.916 1 97.62 32 THR B CA 1
ATOM 2681 C C . THR B 1 32 ? 4.547 -2.529 -3.389 1 97.62 32 THR B C 1
ATOM 2683 O O . THR B 1 32 ? 4.227 -2.312 -4.559 1 97.62 32 THR B O 1
ATOM 2686 N N . GLY B 1 33 ? 3.723 -3.105 -2.488 1 97.69 33 GLY B N 1
ATOM 2687 C CA . GLY B 1 33 ? 2.301 -3.242 -2.77 1 97.69 33 GLY B CA 1
ATOM 2688 C C . GLY B 1 33 ? 1.935 -4.598 -3.346 1 97.69 33 GLY B C 1
ATOM 2689 O O . GLY B 1 33 ? 0.901 -4.738 -4 1 97.69 33 GLY B O 1
ATOM 2690 N N . SER B 1 34 ? 2.826 -5.625 -3.176 1 97.88 34 SER B N 1
ATOM 2691 C CA . SER B 1 34 ? 2.457 -6.926 -3.734 1 97.88 34 SER B CA 1
ATOM 2692 C C . SER B 1 34 ? 3.211 -8.055 -3.045 1 97.88 34 SER B C 1
ATOM 2694 O O . SER B 1 34 ? 4.219 -7.82 -2.371 1 97.88 34 SER B O 1
ATOM 2696 N N . ILE B 1 35 ? 2.795 -9.25 -3.262 1 98.5 35 ILE B N 1
ATOM 2697 C CA . ILE B 1 35 ? 3.357 -10.469 -2.678 1 98.5 35 ILE B CA 1
ATOM 2698 C C . ILE B 1 35 ? 4.734 -10.734 -3.283 1 98.5 35 ILE B C 1
ATOM 2700 O O . ILE B 1 35 ? 5.531 -11.484 -2.715 1 98.5 35 ILE B O 1
ATOM 2704 N N . LYS B 1 36 ? 5.016 -10.125 -4.445 1 98.44 36 LYS B N 1
ATOM 2705 C CA . LYS B 1 36 ? 6.242 -10.453 -5.16 1 98.44 36 LYS B CA 1
ATOM 2706 C C . LYS B 1 36 ? 7.473 -9.93 -4.418 1 98.44 36 LYS B C 1
ATOM 2708 O O . LYS B 1 36 ? 8.594 -10.367 -4.688 1 98.44 36 LYS B O 1
ATOM 2713 N N . ASP B 1 37 ? 7.262 -9.031 -3.469 1 98.69 37 ASP B N 1
ATOM 2714 C CA . ASP B 1 37 ? 8.367 -8.617 -2.611 1 98.69 37 ASP B CA 1
ATOM 2715 C C . ASP B 1 37 ? 9.023 -9.82 -1.938 1 98.69 37 ASP B C 1
ATOM 2717 O O . ASP B 1 37 ? 10.25 -9.867 -1.8 1 98.69 37 ASP B O 1
ATOM 2721 N N . ARG B 1 38 ? 8.188 -10.773 -1.555 1 98.69 38 ARG B N 1
ATOM 2722 C CA . ARG B 1 38 ? 8.688 -11.969 -0.88 1 98.69 38 ARG B CA 1
ATOM 2723 C C . ARG B 1 38 ? 9.625 -12.75 -1.787 1 98.69 38 ARG B C 1
ATOM 2725 O O . ARG B 1 38 ? 10.711 -13.156 -1.366 1 98.69 38 ARG B O 1
ATOM 2732 N N . VAL B 1 39 ? 9.164 -12.93 -2.982 1 98.5 39 VAL B N 1
ATOM 2733 C CA . VAL B 1 39 ? 9.883 -13.781 -3.924 1 98.5 39 VAL B CA 1
ATOM 2734 C C . VAL B 1 39 ? 11.195 -13.117 -4.328 1 98.5 39 VAL B C 1
ATOM 2736 O O . VAL B 1 39 ? 12.25 -13.758 -4.355 1 98.5 39 VAL B O 1
ATOM 2739 N N . ALA B 1 40 ? 11.102 -11.828 -4.684 1 98.56 40 ALA B N 1
ATOM 2740 C CA . ALA B 1 40 ? 12.297 -11.078 -5.047 1 98.56 40 ALA B CA 1
ATOM 2741 C C . ALA B 1 40 ? 13.352 -11.156 -3.943 1 98.56 40 ALA B C 1
ATOM 2743 O O . ALA B 1 40 ? 14.508 -11.492 -4.203 1 98.56 40 ALA B O 1
ATOM 2744 N N . LYS B 1 41 ? 12.953 -10.922 -2.721 1 98.75 41 LYS B N 1
ATOM 2745 C CA . LYS B 1 41 ? 13.867 -10.961 -1.583 1 98.75 41 LYS B CA 1
ATOM 2746 C C . LYS B 1 41 ? 14.438 -12.367 -1.39 1 98.75 41 LYS B C 1
ATOM 2748 O O . LYS B 1 41 ? 15.648 -12.531 -1.23 1 98.75 41 LYS B O 1
ATOM 2753 N N . TYR B 1 42 ? 13.57 -13.344 -1.409 1 98.81 42 TYR B N 1
ATOM 2754 C CA . TYR B 1 42 ? 13.969 -14.719 -1.141 1 98.81 42 TYR B CA 1
ATOM 2755 C C . TYR B 1 42 ? 14.984 -15.203 -2.166 1 98.81 42 TYR B C 1
ATOM 2757 O O . TYR B 1 42 ? 16.016 -15.781 -1.804 1 98.81 42 TYR B O 1
ATOM 2765 N N . ILE B 1 43 ? 14.711 -14.984 -3.443 1 98.62 43 ILE B N 1
ATOM 2766 C CA . ILE B 1 43 ? 15.594 -15.438 -4.508 1 98.62 43 ILE B CA 1
ATOM 2767 C C . ILE B 1 43 ? 16.953 -14.734 -4.387 1 98.62 43 ILE B C 1
ATOM 2769 O O . ILE B 1 43 ? 18 -15.391 -4.438 1 98.62 43 ILE B O 1
ATOM 2773 N N . LEU B 1 44 ? 16.969 -13.43 -4.223 1 98.44 44 LEU B N 1
ATOM 2774 C CA . LEU B 1 44 ? 18.219 -12.68 -4.156 1 98.44 44 LEU B CA 1
ATOM 2775 C C . LEU B 1 44 ? 19.031 -13.094 -2.938 1 98.44 44 LEU B C 1
ATOM 2777 O O . LEU B 1 44 ? 20.25 -13.273 -3.033 1 98.44 44 LEU B O 1
ATOM 2781 N N . GLU B 1 45 ? 18.359 -13.266 -1.788 1 98.56 45 GLU B N 1
ATOM 2782 C CA . GLU B 1 45 ? 19.078 -13.703 -0.589 1 98.56 45 GLU B CA 1
ATOM 2783 C C . GLU B 1 45 ? 19.688 -15.086 -0.78 1 98.56 45 GLU B C 1
ATOM 2785 O O . GLU B 1 45 ? 20.797 -15.359 -0.311 1 98.56 45 GLU B O 1
ATOM 2790 N N . ASN B 1 46 ? 18.922 -15.977 -1.393 1 98.5 46 ASN B N 1
ATOM 2791 C CA . ASN B 1 46 ? 19.438 -17.312 -1.675 1 98.5 46 ASN B CA 1
ATOM 2792 C C . ASN B 1 46 ? 20.672 -17.266 -2.566 1 98.5 46 ASN B C 1
ATOM 2794 O O . ASN B 1 46 ? 21.672 -17.922 -2.279 1 98.5 46 ASN B O 1
ATOM 2798 N N . LEU B 1 47 ? 20.578 -16.484 -3.674 1 98 47 LEU B N 1
ATOM 2799 C CA . LEU B 1 47 ? 21.688 -16.359 -4.598 1 98 47 LEU B CA 1
ATOM 2800 C C . LEU B 1 47 ? 22.922 -15.812 -3.883 1 98 47 LEU B C 1
ATOM 2802 O O . LEU B 1 47 ? 24.031 -16.312 -4.086 1 98 47 LEU B O 1
ATOM 2806 N N . ILE B 1 48 ? 22.75 -14.844 -3.039 1 97.88 48 ILE B N 1
ATOM 2807 C CA . ILE B 1 48 ? 23.844 -14.203 -2.322 1 97.88 48 ILE B CA 1
ATOM 2808 C C . ILE B 1 48 ? 24.438 -15.18 -1.3 1 97.88 48 ILE B C 1
ATOM 2810 O O . ILE B 1 48 ? 25.656 -15.398 -1.268 1 97.88 48 ILE B O 1
ATOM 2814 N N . LYS B 1 49 ? 23.578 -15.789 -0.514 1 97.81 49 LYS B N 1
ATOM 2815 C CA . LYS B 1 49 ? 24.016 -16.703 0.545 1 97.81 49 LYS B CA 1
ATOM 2816 C C . LYS B 1 49 ? 24.781 -17.875 -0.026 1 97.81 49 LYS B C 1
ATOM 2818 O O . LYS B 1 49 ? 25.75 -18.344 0.58 1 97.81 49 LYS B O 1
ATOM 2823 N N . ASN B 1 50 ? 24.359 -18.344 -1.184 1 97.94 50 ASN B N 1
ATOM 2824 C CA . ASN B 1 50 ? 24.953 -19.531 -1.776 1 97.94 50 ASN B CA 1
ATOM 2825 C C . ASN B 1 50 ? 26.031 -19.172 -2.793 1 97.94 50 ASN B C 1
ATOM 2827 O O . ASN B 1 50 ? 26.516 -20.031 -3.529 1 97.94 50 ASN B O 1
ATOM 2831 N N . LYS B 1 51 ? 26.375 -17.875 -2.883 1 97.62 51 LYS B N 1
ATOM 2832 C CA . LYS B 1 51 ? 27.438 -17.359 -3.736 1 97.62 51 LYS B CA 1
ATOM 2833 C C . LYS B 1 51 ? 27.172 -17.703 -5.203 1 97.62 51 LYS B C 1
ATOM 2835 O O . LYS B 1 51 ? 28.094 -18.109 -5.922 1 97.62 51 LYS B O 1
ATOM 2840 N N . LYS B 1 52 ? 25.969 -17.609 -5.582 1 97.69 52 LYS B N 1
ATOM 2841 C CA . LYS B 1 52 ? 25.562 -17.875 -6.961 1 97.69 52 LYS B CA 1
ATOM 2842 C C . LYS B 1 52 ? 25.406 -16.578 -7.75 1 97.69 52 LYS B C 1
ATOM 2844 O O . LYS B 1 52 ? 24.922 -16.609 -8.891 1 97.69 52 LYS B O 1
ATOM 2849 N N . ILE B 1 53 ? 25.781 -15.477 -7.133 1 97.62 53 ILE B N 1
ATOM 2850 C CA . ILE B 1 53 ? 25.75 -14.164 -7.781 1 97.62 53 ILE B CA 1
ATOM 2851 C C . ILE B 1 53 ? 26.984 -13.359 -7.348 1 97.62 53 ILE B C 1
ATOM 2853 O O . ILE B 1 53 ? 27.328 -13.344 -6.164 1 97.62 53 ILE B O 1
ATOM 2857 N N . LYS B 1 54 ? 27.641 -12.773 -8.297 1 97.5 54 LYS B N 1
ATOM 2858 C CA . LYS B 1 54 ? 28.797 -11.938 -8.008 1 97.5 54 LYS B CA 1
ATOM 2859 C C . LYS B 1 54 ? 28.375 -10.562 -7.516 1 97.5 54 LYS B C 1
ATOM 2861 O O . LYS B 1 54 ? 27.266 -10.117 -7.766 1 97.5 54 LYS B O 1
ATOM 2866 N N . PRO B 1 55 ? 29.312 -9.969 -6.734 1 96.06 55 PRO B N 1
ATOM 2867 C CA . PRO B 1 55 ? 29 -8.602 -6.324 1 96.06 55 PRO B CA 1
ATOM 2868 C C . PRO B 1 55 ? 28.672 -7.688 -7.508 1 96.06 55 PRO B C 1
ATOM 2870 O O . PRO B 1 55 ? 29.375 -7.715 -8.523 1 96.06 55 PRO B O 1
ATOM 2873 N N . GLN B 1 56 ? 27.562 -7.012 -7.445 1 97 56 GLN B N 1
ATOM 2874 C CA . GLN B 1 56 ? 27.141 -6.012 -8.414 1 97 56 GLN B CA 1
ATOM 2875 C C . GLN B 1 56 ? 26.797 -6.656 -9.758 1 97 56 GLN B C 1
ATOM 2877 O O . GLN B 1 56 ? 26.719 -5.977 -10.781 1 97 56 GLN B O 1
ATOM 2882 N N . GLN B 1 57 ? 26.625 -7.973 -9.719 1 98.25 57 GLN B N 1
ATOM 2883 C CA . GLN B 1 57 ? 26.172 -8.625 -10.945 1 98.25 57 GLN B CA 1
ATOM 2884 C C . GLN B 1 57 ? 24.75 -8.227 -11.289 1 98.25 57 GLN B C 1
ATOM 2886 O O . GLN B 1 57 ? 23.891 -8.125 -10.398 1 98.25 57 GLN B O 1
ATOM 2891 N N . ALA B 1 58 ? 24.469 -8.094 -12.562 1 98.44 58 ALA B N 1
ATOM 2892 C CA . ALA B 1 58 ? 23.156 -7.641 -13.031 1 98.44 58 ALA B CA 1
ATOM 2893 C C . ALA B 1 58 ? 22.094 -8.711 -12.805 1 98.44 58 ALA B C 1
ATOM 2895 O O . ALA B 1 58 ? 22.344 -9.898 -13 1 98.44 58 ALA B O 1
ATOM 2896 N N . ILE B 1 59 ? 20.969 -8.266 -12.344 1 98.5 59 ILE B N 1
ATOM 2897 C CA . ILE B 1 59 ? 19.766 -9.086 -12.219 1 98.5 59 ILE B CA 1
ATOM 2898 C C . ILE B 1 59 ? 18.781 -8.742 -13.336 1 98.5 59 ILE B C 1
ATOM 2900 O O . ILE B 1 59 ? 18.453 -7.57 -13.539 1 98.5 59 ILE B O 1
ATOM 2904 N N . ILE B 1 60 ? 18.312 -9.727 -14.086 1 98.38 60 ILE B N 1
ATOM 2905 C CA . ILE B 1 60 ? 17.469 -9.492 -15.25 1 98.38 60 ILE B CA 1
ATOM 2906 C C . ILE B 1 60 ? 16.156 -10.25 -15.078 1 98.38 60 ILE B C 1
ATOM 2908 O O . ILE B 1 60 ? 16.141 -11.375 -14.578 1 98.38 60 ILE B O 1
ATOM 2912 N N . GLU B 1 61 ? 15.102 -9.664 -15.445 1 97.88 61 GLU B N 1
ATOM 2913 C CA . GLU B 1 61 ? 13.797 -10.32 -15.43 1 97.88 61 GLU B CA 1
ATOM 2914 C C . GLU B 1 61 ? 12.891 -9.758 -16.531 1 97.88 61 GLU B C 1
ATOM 2916 O O . GLU B 1 61 ? 12.898 -8.555 -16.781 1 97.88 61 GLU B O 1
ATOM 2921 N N . ALA B 1 62 ? 12.203 -10.656 -17.203 1 92.94 62 ALA B N 1
ATOM 2922 C CA . ALA B 1 62 ? 11.078 -10.25 -18.047 1 92.94 62 ALA B CA 1
ATOM 2923 C C . ALA B 1 62 ? 9.789 -10.18 -17.234 1 92.94 62 ALA B C 1
ATOM 2925 O O . ALA B 1 62 ? 9.289 -11.203 -16.766 1 92.94 62 ALA B O 1
ATOM 2926 N N . SER B 1 63 ? 9.32 -8.969 -17.016 1 86 63 SER B N 1
ATOM 2927 C CA . SER B 1 63 ? 8.117 -8.852 -16.203 1 86 63 SER B CA 1
ATOM 2928 C C . SER B 1 63 ? 7.363 -7.562 -16.516 1 86 63 SER B C 1
ATOM 2930 O O . SER B 1 63 ? 7.957 -6.484 -16.531 1 86 63 SER B O 1
ATOM 2932 N N . SER B 1 64 ? 6.172 -7.727 -16.734 1 70.88 64 SER B N 1
ATOM 2933 C CA . SER B 1 64 ? 5.301 -6.57 -16.938 1 70.88 64 SER B CA 1
ATOM 2934 C C . SER B 1 64 ? 4.582 -6.195 -15.641 1 70.88 64 SER B C 1
ATOM 2936 O O . SER B 1 64 ? 3.652 -5.387 -15.656 1 70.88 64 SER B O 1
ATOM 2938 N N . GLY B 1 65 ? 5.121 -6.758 -14.578 1 83.94 65 GLY B N 1
ATOM 2939 C CA . GLY B 1 65 ? 4.215 -6.566 -13.453 1 83.94 65 GLY B CA 1
ATOM 2940 C C . GLY B 1 65 ? 4.934 -6.395 -12.133 1 83.94 65 GLY B C 1
ATOM 2941 O O . GLY B 1 65 ? 5.91 -5.645 -12.039 1 83.94 65 GLY B O 1
ATOM 2942 N N . ASN B 1 66 ? 4.324 -7.055 -11.078 1 92.75 66 ASN B N 1
ATOM 2943 C CA . ASN B 1 66 ? 4.707 -6.914 -9.68 1 92.75 66 ASN B CA 1
ATOM 2944 C C . ASN B 1 66 ? 6.129 -7.41 -9.43 1 92.75 66 ASN B C 1
ATOM 2946 O O . ASN B 1 66 ? 6.859 -6.836 -8.617 1 92.75 66 ASN B O 1
ATOM 2950 N N . MET B 1 67 ? 6.562 -8.367 -10.211 1 96.12 67 MET B N 1
ATOM 2951 C CA . MET B 1 67 ? 7.914 -8.883 -10.016 1 96.12 67 MET B CA 1
ATOM 2952 C C . MET B 1 67 ? 8.961 -7.852 -10.422 1 96.12 67 MET B C 1
ATOM 2954 O O . MET B 1 67 ? 9.984 -7.699 -9.75 1 96.12 67 MET B O 1
ATOM 2958 N N . GLY B 1 68 ? 8.695 -7.199 -11.523 1 96.5 68 GLY B N 1
ATOM 2959 C CA . GLY B 1 68 ? 9.609 -6.16 -11.969 1 96.5 68 GLY B CA 1
ATOM 2960 C C . GLY B 1 68 ? 9.797 -5.055 -10.953 1 96.5 68 GLY B C 1
ATOM 2961 O O . GLY B 1 68 ? 10.93 -4.652 -10.664 1 96.5 68 GLY B O 1
ATOM 2962 N N . THR B 1 69 ? 8.734 -4.605 -10.391 1 96.75 69 THR B N 1
ATOM 2963 C CA . THR B 1 69 ? 8.797 -3.533 -9.406 1 96.75 69 THR B CA 1
ATOM 2964 C C . THR B 1 69 ? 9.492 -4 -8.133 1 96.75 69 THR B C 1
ATOM 2966 O O . THR B 1 69 ? 10.312 -3.27 -7.562 1 96.75 69 THR B O 1
ATOM 2969 N N . SER B 1 70 ? 9.172 -5.207 -7.719 1 98.38 70 SER B N 1
ATOM 2970 C CA . SER B 1 70 ? 9.781 -5.758 -6.512 1 98.38 70 SER B CA 1
ATOM 2971 C C . SER B 1 70 ? 11.281 -5.938 -6.676 1 98.38 70 SER B C 1
ATOM 2973 O O . SER B 1 70 ? 12.062 -5.562 -5.797 1 98.38 70 SER B O 1
ATOM 2975 N N . LEU B 1 71 ? 11.688 -6.469 -7.82 1 98.5 71 LEU B N 1
ATOM 2976 C CA . LEU B 1 71 ? 13.109 -6.68 -8.07 1 98.5 71 LEU B CA 1
ATOM 2977 C C . LEU B 1 71 ? 13.852 -5.348 -8.148 1 98.5 71 LEU B C 1
ATOM 2979 O O . LEU B 1 71 ? 14.984 -5.234 -7.68 1 98.5 71 LEU B O 1
ATOM 2983 N N . ALA B 1 72 ? 13.211 -4.402 -8.805 1 98.12 72 ALA B N 1
ATOM 2984 C CA . ALA B 1 72 ? 13.82 -3.078 -8.898 1 98.12 72 ALA B CA 1
ATOM 2985 C C . ALA B 1 72 ? 14.109 -2.506 -7.516 1 98.12 72 ALA B C 1
ATOM 2987 O O . ALA B 1 72 ? 15.203 -2.004 -7.262 1 98.12 72 ALA B O 1
ATOM 2988 N N . ALA B 1 73 ? 13.164 -2.621 -6.637 1 98 73 ALA B N 1
ATOM 2989 C CA . ALA B 1 73 ? 13.289 -2.07 -5.289 1 98 73 ALA B CA 1
ATOM 2990 C C . ALA B 1 73 ? 14.312 -2.855 -4.473 1 98 73 ALA B C 1
ATOM 2992 O O . ALA B 1 73 ? 15.203 -2.27 -3.85 1 98 73 ALA B O 1
ATOM 2993 N N . ILE B 1 74 ? 14.242 -4.168 -4.523 1 98 74 ILE B N 1
ATOM 2994 C CA . ILE B 1 74 ? 14.992 -5.023 -3.613 1 98 74 ILE B CA 1
ATOM 2995 C C . ILE B 1 74 ? 16.406 -5.219 -4.145 1 98 74 ILE B C 1
ATOM 2997 O O . ILE B 1 74 ? 17.375 -5.258 -3.369 1 98 74 ILE B O 1
ATOM 3001 N N . GLY B 1 75 ? 16.5 -5.355 -5.48 1 97.62 75 GLY B N 1
ATOM 3002 C CA . GLY B 1 75 ? 17.828 -5.496 -6.059 1 97.62 75 GLY B CA 1
ATOM 3003 C C . GLY B 1 75 ? 18.766 -4.348 -5.707 1 97.62 75 GLY B C 1
ATOM 3004 O O . GLY B 1 75 ? 19.938 -4.566 -5.395 1 97.62 75 GLY B O 1
ATOM 3005 N N . LYS B 1 76 ? 18.219 -3.189 -5.695 1 93.56 76 LYS B N 1
ATOM 3006 C CA . LYS B 1 76 ? 18.984 -1.996 -5.352 1 93.56 76 LYS B CA 1
ATOM 3007 C C . LYS B 1 76 ? 19.5 -2.072 -3.922 1 93.56 76 LYS B C 1
ATOM 3009 O O . LYS B 1 76 ? 20.625 -1.65 -3.645 1 93.56 76 LYS B O 1
ATOM 3014 N N . LEU B 1 77 ? 18.719 -2.576 -3.051 1 95.19 77 LEU B N 1
ATOM 3015 C CA . LEU B 1 77 ? 19.094 -2.658 -1.642 1 95.19 77 LEU B CA 1
ATOM 3016 C C . LEU B 1 77 ? 20.25 -3.641 -1.437 1 95.19 77 LEU B C 1
ATOM 3018 O O . LEU B 1 77 ? 21.016 -3.514 -0.479 1 95.19 77 LEU B O 1
ATOM 3022 N N . TYR B 1 78 ? 20.328 -4.559 -2.344 1 96.25 78 TYR B N 1
ATOM 3023 C CA . TYR B 1 78 ? 21.438 -5.512 -2.295 1 96.25 78 TYR B CA 1
ATOM 3024 C C . TYR B 1 78 ? 22.578 -5.074 -3.211 1 96.25 78 TYR B C 1
ATOM 3026 O O . TYR B 1 78 ? 23.547 -5.809 -3.4 1 96.25 78 TYR B O 1
ATOM 3034 N N . LYS B 1 79 ? 22.438 -3.928 -3.832 1 95.44 79 LYS B N 1
ATOM 3035 C CA . LYS B 1 79 ? 23.469 -3.281 -4.645 1 95.44 79 LYS B CA 1
ATOM 3036 C C . LYS B 1 79 ? 23.703 -4.039 -5.949 1 95.44 79 LYS B C 1
ATOM 3038 O O . LYS B 1 79 ? 24.844 -4.215 -6.383 1 95.44 79 LYS B O 1
ATOM 3043 N N . HIS B 1 80 ? 22.672 -4.566 -6.488 1 98.06 80 HIS B N 1
ATOM 3044 C CA . HIS B 1 80 ? 22.719 -5.172 -7.812 1 98.06 80 HIS B CA 1
ATOM 3045 C C . HIS B 1 80 ? 21.938 -4.336 -8.828 1 98.06 80 HIS B C 1
ATOM 3047 O O . HIS B 1 80 ? 20.812 -3.926 -8.57 1 98.06 80 HIS B O 1
ATOM 3053 N N . PRO B 1 81 ? 22.578 -4.043 -9.984 1 98.19 81 PRO B N 1
ATOM 3054 C CA . PRO B 1 81 ? 21.781 -3.414 -11.039 1 98.19 81 PRO B CA 1
ATOM 3055 C C . PRO B 1 81 ? 20.641 -4.312 -11.539 1 98.19 81 PRO B C 1
ATOM 3057 O O . PRO B 1 81 ? 20.828 -5.527 -11.656 1 98.19 81 PRO B O 1
ATOM 3060 N N . VAL B 1 82 ? 19.531 -3.742 -11.758 1 98.5 82 VAL B N 1
ATOM 3061 C CA . VAL B 1 82 ? 18.359 -4.508 -12.172 1 98.5 82 VAL B CA 1
ATOM 3062 C C . VAL B 1 82 ? 17.922 -4.07 -13.57 1 98.5 82 VAL B C 1
ATOM 3064 O O . VAL B 1 82 ? 17.859 -2.873 -13.859 1 98.5 82 VAL B O 1
ATOM 3067 N N . TYR B 1 83 ? 17.703 -5.027 -14.398 1 98.31 83 TYR B N 1
ATOM 3068 C CA . TYR B 1 83 ? 17.203 -4.824 -15.758 1 98.31 83 TYR B CA 1
ATOM 3069 C C . TYR B 1 83 ? 15.867 -5.539 -15.961 1 98.31 83 TYR B C 1
ATOM 3071 O O . TYR B 1 83 ? 15.781 -6.758 -15.805 1 98.31 83 TYR B O 1
ATOM 3079 N N . ILE B 1 84 ? 14.906 -4.742 -16.312 1 98 84 ILE B N 1
ATOM 3080 C CA . ILE B 1 84 ? 13.57 -5.285 -16.531 1 98 84 ILE B CA 1
ATOM 3081 C C . ILE B 1 84 ? 13.148 -5.059 -17.984 1 98 84 ILE B C 1
ATOM 3083 O O . ILE B 1 84 ? 13.305 -3.957 -18.516 1 98 84 ILE B O 1
ATOM 3087 N N . THR B 1 85 ? 12.688 -6.094 -18.641 1 95.94 85 THR B N 1
ATOM 3088 C CA . THR B 1 85 ? 12.047 -5.973 -19.938 1 95.94 85 THR B CA 1
ATOM 3089 C C . THR B 1 85 ? 10.539 -6.195 -19.828 1 95.94 85 THR B C 1
ATOM 3091 O O . THR B 1 85 ? 10.094 -7.047 -19.047 1 95.94 85 THR B O 1
ATOM 3094 N N . CYS B 1 86 ? 9.805 -5.367 -20.422 1 91.94 86 CYS B N 1
ATOM 3095 C CA . CYS B 1 86 ? 8.359 -5.516 -20.359 1 91.94 86 CYS B CA 1
ATOM 3096 C C . CYS B 1 86 ? 7.719 -5.105 -21.688 1 91.94 86 CYS B C 1
ATOM 3098 O O . CYS B 1 86 ? 8.328 -4.379 -22.469 1 91.94 86 CYS B O 1
ATOM 3100 N N . PRO B 1 87 ? 6.555 -5.645 -21.969 1 85.38 87 PRO B N 1
ATOM 3101 C CA . PRO B 1 87 ? 5.848 -5.168 -23.156 1 85.38 87 PRO B CA 1
ATOM 3102 C C . PRO B 1 87 ? 5.363 -3.727 -23.016 1 85.38 87 PRO B C 1
ATOM 3104 O O . PRO B 1 87 ? 5.203 -3.23 -21.906 1 85.38 87 PRO B O 1
ATOM 3107 N N . GLU B 1 88 ? 5.082 -3.107 -24.047 1 85.81 88 GLU B N 1
ATOM 3108 C CA . GLU B 1 88 ? 4.688 -1.703 -24.062 1 85.81 88 GLU B CA 1
ATOM 3109 C C . GLU B 1 88 ? 3.311 -1.516 -23.422 1 85.81 88 GLU B C 1
ATOM 3111 O O . GLU B 1 88 ? 2.957 -0.408 -23.016 1 85.81 88 GLU B O 1
ATOM 3116 N N . LYS B 1 89 ? 2.592 -2.576 -23.281 1 79.62 89 LYS B N 1
ATOM 3117 C CA . LYS B 1 89 ? 1.254 -2.488 -22.703 1 79.62 89 LYS B CA 1
ATOM 3118 C C . LYS B 1 89 ? 1.315 -2.416 -21.172 1 79.62 89 LYS B C 1
ATOM 3120 O O . LYS B 1 89 ? 0.301 -2.172 -20.516 1 79.62 89 LYS B O 1
ATOM 3125 N N . THR B 1 90 ? 2.465 -2.617 -20.641 1 82.06 90 THR B N 1
ATOM 3126 C CA . THR B 1 90 ? 2.607 -2.562 -19.188 1 82.06 90 THR B CA 1
ATOM 3127 C C . THR B 1 90 ? 2.143 -1.213 -18.641 1 82.06 90 THR B C 1
ATOM 3129 O O . THR B 1 90 ? 2.457 -0.168 -19.219 1 82.06 90 THR B O 1
ATOM 3132 N N . GLY B 1 91 ? 1.407 -1.268 -17.547 1 81.19 91 GLY B N 1
ATOM 3133 C CA . GLY B 1 91 ? 0.837 -0.067 -16.953 1 81.19 91 GLY B CA 1
ATOM 3134 C C . GLY B 1 91 ? 1.881 0.971 -16.578 1 81.19 91 GLY B C 1
ATOM 3135 O O . GLY B 1 91 ? 3.004 0.625 -16.219 1 81.19 91 GLY B O 1
ATOM 3136 N N . GLN B 1 92 ? 1.472 2.197 -16.641 1 85.88 92 GLN B N 1
ATOM 3137 C CA . GLN B 1 92 ? 2.357 3.336 -16.438 1 85.88 92 GLN B CA 1
ATOM 3138 C C . GLN B 1 92 ? 2.924 3.332 -15.016 1 85.88 92 GLN B C 1
ATOM 3140 O O . GLN B 1 92 ? 4.113 3.58 -14.812 1 85.88 92 GLN B O 1
ATOM 3145 N N . ILE B 1 93 ? 2.084 3.018 -14.039 1 90.5 93 ILE B N 1
ATOM 3146 C CA . ILE B 1 93 ? 2.504 3.094 -12.648 1 90.5 93 ILE B CA 1
ATOM 3147 C C . ILE B 1 93 ? 3.645 2.109 -12.398 1 90.5 93 ILE B C 1
ATOM 3149 O O . ILE B 1 93 ? 4.629 2.443 -11.734 1 90.5 93 ILE B O 1
ATOM 3153 N N . LYS B 1 94 ? 3.564 0.919 -12.906 1 92.12 94 LYS B N 1
ATOM 3154 C CA . LYS B 1 94 ? 4.594 -0.096 -12.703 1 92.12 94 LYS B CA 1
ATOM 3155 C C . LYS B 1 94 ? 5.906 0.31 -13.367 1 92.12 94 LYS B C 1
ATOM 3157 O O . LYS B 1 94 ? 6.98 0.147 -12.789 1 92.12 94 LYS B O 1
ATOM 3162 N N . ARG B 1 95 ? 5.758 0.907 -14.562 1 93.25 95 ARG B N 1
ATOM 3163 C CA . ARG B 1 95 ? 6.949 1.382 -15.258 1 93.25 95 ARG B CA 1
ATOM 3164 C C . ARG B 1 95 ? 7.629 2.5 -14.477 1 93.25 95 ARG B C 1
ATOM 3166 O O . ARG B 1 95 ? 8.852 2.508 -14.328 1 93.25 95 ARG B O 1
ATOM 3173 N N . GLU B 1 96 ? 6.816 3.398 -13.992 1 93.62 96 GLU B N 1
ATOM 3174 C CA . GLU B 1 96 ? 7.348 4.516 -13.227 1 93.62 96 GLU B CA 1
ATOM 3175 C C . GLU B 1 96 ? 8.031 4.031 -11.945 1 93.62 96 GLU B C 1
ATOM 3177 O O . GLU B 1 96 ? 9.086 4.543 -11.562 1 93.62 96 GLU B O 1
ATOM 3182 N N . MET B 1 97 ? 7.426 3.094 -11.32 1 95.94 97 MET B N 1
ATOM 3183 C CA . MET B 1 97 ? 8.023 2.529 -10.109 1 95.94 97 MET B CA 1
ATOM 3184 C C . MET B 1 97 ? 9.383 1.912 -10.414 1 95.94 97 MET B C 1
ATOM 3186 O O . MET B 1 97 ? 10.359 2.191 -9.719 1 95.94 97 MET B O 1
ATOM 3190 N N . ILE B 1 98 ? 9.406 1.103 -11.469 1 96.75 98 ILE B N 1
ATOM 3191 C CA . ILE B 1 98 ? 10.641 0.422 -11.844 1 96.75 98 ILE B CA 1
ATOM 3192 C C . ILE B 1 98 ? 11.75 1.449 -12.086 1 96.75 98 ILE B C 1
ATOM 3194 O O . ILE B 1 98 ? 12.852 1.318 -11.555 1 96.75 98 ILE B O 1
ATOM 3198 N N . LYS B 1 99 ? 11.445 2.504 -12.789 1 95.88 99 LYS B N 1
ATOM 3199 C CA . LYS B 1 99 ? 12.414 3.553 -13.086 1 95.88 99 LYS B CA 1
ATOM 3200 C C . LYS B 1 99 ? 12.805 4.316 -11.828 1 95.88 99 LYS B C 1
ATOM 3202 O O . LYS B 1 99 ? 13.984 4.625 -11.625 1 95.88 99 LYS B O 1
ATOM 3207 N N . SER B 1 100 ? 11.828 4.59 -11.023 1 96.44 100 SER B N 1
ATOM 3208 C CA . SER B 1 100 ? 12.078 5.367 -9.82 1 96.44 100 SER B CA 1
ATOM 3209 C C . SER B 1 100 ? 13.008 4.625 -8.859 1 96.44 100 SER B C 1
ATOM 3211 O O . SER B 1 100 ? 13.797 5.25 -8.148 1 96.44 100 SER B O 1
ATOM 3213 N N . PHE B 1 101 ? 12.922 3.346 -8.875 1 97.19 101 PHE B N 1
ATOM 3214 C CA . PHE B 1 101 ? 13.789 2.537 -8.016 1 97.19 101 PHE B CA 1
ATOM 3215 C C . PHE B 1 101 ? 15.195 2.453 -8.594 1 97.19 101 PHE B C 1
ATOM 3217 O O . PHE B 1 101 ? 16.094 1.916 -7.949 1 97.19 101 PHE B O 1
ATOM 3224 N N . GLY B 1 102 ? 15.359 2.945 -9.812 1 96.44 102 GLY B N 1
ATOM 3225 C CA . GLY B 1 102 ? 16.688 3.023 -10.406 1 96.44 102 GLY B CA 1
ATOM 3226 C C . GLY B 1 102 ? 17 1.848 -11.312 1 96.44 102 GLY B C 1
ATOM 3227 O O . GLY B 1 102 ? 18.156 1.645 -11.695 1 96.44 102 GLY B O 1
ATOM 3228 N N . ALA B 1 103 ? 16 1.051 -11.625 1 97.69 103 ALA B N 1
ATOM 3229 C CA . ALA B 1 103 ? 16.234 -0.093 -12.508 1 97.69 103 ALA B CA 1
ATOM 3230 C C . ALA B 1 103 ? 16.234 0.338 -13.969 1 97.69 103 ALA B C 1
ATOM 3232 O O . ALA B 1 103 ? 15.711 1.396 -14.312 1 97.69 103 ALA B O 1
ATOM 3233 N N . ASN B 1 104 ? 16.891 -0.473 -14.766 1 97.62 104 ASN B N 1
ATOM 3234 C CA . ASN B 1 104 ? 16.891 -0.283 -16.219 1 97.62 104 ASN B CA 1
ATOM 3235 C C . ASN B 1 104 ? 15.688 -0.945 -16.859 1 97.62 104 ASN B C 1
ATOM 3237 O O . ASN B 1 104 ? 15.531 -2.166 -16.797 1 97.62 104 ASN B O 1
ATOM 3241 N N . LEU B 1 105 ? 14.891 -0.134 -17.469 1 96.94 105 LEU B N 1
ATOM 3242 C CA . LEU B 1 105 ? 13.672 -0.646 -18.078 1 96.94 105 LEU B CA 1
ATOM 3243 C C . LEU B 1 105 ? 13.758 -0.606 -19.594 1 96.94 105 LEU B C 1
ATOM 3245 O O . LEU B 1 105 ? 14.078 0.433 -20.172 1 96.94 105 LEU B O 1
ATOM 3249 N N . THR B 1 106 ? 13.531 -1.737 -20.203 1 95.38 106 THR B N 1
ATOM 3250 C CA . THR B 1 106 ? 13.398 -1.845 -21.656 1 95.38 106 THR B CA 1
ATOM 3251 C C . THR B 1 106 ? 11.961 -2.193 -22.031 1 95.38 106 THR B C 1
ATOM 3253 O O . THR B 1 106 ? 11.445 -3.248 -21.656 1 95.38 106 THR B O 1
ATOM 3256 N N . ILE B 1 107 ? 11.391 -1.342 -22.719 1 92.75 107 ILE B N 1
ATOM 3257 C CA . ILE B 1 107 ? 10.031 -1.56 -23.203 1 92.75 107 ILE B CA 1
ATOM 3258 C C . ILE B 1 107 ? 10.062 -2.197 -24.594 1 92.75 107 ILE B C 1
ATOM 3260 O O . ILE B 1 107 ? 10.672 -1.65 -25.516 1 92.75 107 ILE B O 1
ATOM 3264 N N . CYS B 1 108 ? 9.453 -3.312 -24.688 1 90 108 CYS B N 1
ATOM 3265 C CA . CYS B 1 108 ? 9.461 -4.066 -25.938 1 90 108 CYS B CA 1
ATOM 3266 C C . CYS B 1 108 ? 8.117 -3.961 -26.656 1 90 108 CYS B C 1
ATOM 3268 O O . CYS B 1 108 ? 7.086 -3.752 -26.016 1 90 108 CYS B O 1
ATOM 3270 N N . LYS B 1 109 ? 8.188 -4.035 -28.062 1 85.06 109 LYS B N 1
ATOM 3271 C CA . LYS B 1 109 ? 6.965 -4.039 -28.844 1 85.06 109 LYS B CA 1
ATOM 3272 C C . LYS B 1 109 ? 6.047 -5.188 -28.438 1 85.06 109 LYS B C 1
ATOM 3274 O O . LYS B 1 109 ? 6.52 -6.281 -28.125 1 85.06 109 LYS B O 1
ATOM 3279 N N . ASN B 1 110 ? 4.777 -4.82 -28.359 1 73.88 110 ASN B N 1
ATOM 3280 C CA . ASN B 1 110 ? 3.814 -5.871 -28.047 1 73.88 110 ASN B CA 1
ATOM 3281 C C . ASN B 1 110 ? 3.74 -6.914 -29.156 1 73.88 110 ASN B C 1
ATOM 3283 O O . ASN B 1 110 ? 3.439 -6.582 -30.312 1 73.88 110 ASN B O 1
ATOM 3287 N N . THR B 1 111 ? 4.285 -8.016 -29 1 68.56 111 THR B N 1
ATOM 3288 C CA . THR B 1 111 ? 4.176 -9.094 -29.969 1 68.56 111 THR B CA 1
ATOM 3289 C C . THR B 1 111 ? 3.734 -10.391 -29.297 1 68.56 111 THR B C 1
ATOM 3291 O O . THR B 1 111 ? 4.094 -10.656 -28.156 1 68.56 111 THR B O 1
ATOM 3294 N N . SER B 1 112 ? 2.855 -11.062 -29.984 1 61.81 112 SER B N 1
ATOM 3295 C CA . SER B 1 112 ? 2.418 -12.375 -29.516 1 61.81 112 SER B CA 1
ATOM 3296 C C . SER B 1 112 ? 3.383 -13.469 -29.953 1 61.81 112 SER B C 1
ATOM 3298 O O . SER B 1 112 ? 3.346 -14.586 -29.422 1 61.81 112 SER B O 1
ATOM 3300 N N . ASP B 1 113 ? 4.203 -13.109 -30.766 1 68.06 113 ASP B N 1
ATOM 3301 C CA . ASP B 1 113 ? 5.145 -14.094 -31.297 1 68.06 113 ASP B CA 1
ATOM 3302 C C . ASP B 1 113 ? 6.348 -14.258 -30.375 1 68.06 113 ASP B C 1
ATOM 3304 O O . ASP B 1 113 ? 7.258 -13.43 -30.391 1 68.06 113 ASP B O 1
ATOM 3308 N N . HIS B 1 114 ? 6.379 -15.344 -29.672 1 71.62 114 HIS B N 1
ATOM 3309 C CA . HIS B 1 114 ? 7.406 -15.617 -28.672 1 71.62 114 HIS B CA 1
ATOM 3310 C C . HIS B 1 114 ? 8.766 -15.844 -29.328 1 71.62 114 HIS B C 1
ATOM 3312 O O . HIS B 1 114 ? 9.797 -15.82 -28.656 1 71.62 114 HIS B O 1
ATOM 3318 N N . THR B 1 115 ? 8.727 -16.062 -30.641 1 76.81 115 THR B N 1
ATOM 3319 C CA . THR B 1 115 ? 9.984 -16.312 -31.328 1 76.81 115 THR B CA 1
ATOM 3320 C C . THR B 1 115 ? 10.625 -15 -31.766 1 76.81 115 THR B C 1
ATOM 3322 O O . THR B 1 115 ? 11.805 -14.969 -32.156 1 76.81 115 THR B O 1
ATOM 3325 N N . ASP B 1 116 ? 9.805 -13.984 -31.672 1 79.19 116 ASP B N 1
ATOM 3326 C CA . ASP B 1 116 ? 10.297 -12.664 -32.031 1 79.19 116 ASP B CA 1
ATOM 3327 C C . ASP B 1 116 ? 11.375 -12.195 -31.047 1 79.19 116 ASP B C 1
ATOM 3329 O O . ASP B 1 116 ? 11.195 -12.266 -29.828 1 79.19 116 ASP B O 1
ATOM 3333 N N . PRO B 1 117 ? 12.469 -11.859 -31.625 1 78.5 117 PRO B N 1
ATOM 3334 C CA . PRO B 1 117 ? 13.539 -11.367 -30.75 1 78.5 117 PRO B CA 1
ATOM 3335 C C . PRO B 1 117 ? 13.102 -10.195 -29.891 1 78.5 117 PRO B C 1
ATOM 3337 O O . PRO B 1 117 ? 13.688 -9.945 -28.828 1 78.5 117 PRO B O 1
ATOM 3340 N N . ASP B 1 118 ? 12.117 -9.57 -30.281 1 80.25 118 ASP B N 1
ATOM 3341 C CA . ASP B 1 118 ? 11.664 -8.391 -29.547 1 80.25 118 ASP B CA 1
ATOM 3342 C C . ASP B 1 118 ? 10.641 -8.758 -28.484 1 80.25 118 ASP B C 1
ATOM 3344 O O . ASP B 1 118 ? 10.164 -7.891 -27.734 1 80.25 118 ASP B O 1
ATOM 3348 N N . PHE B 1 119 ? 10.422 -10 -28.469 1 85 119 PHE B N 1
ATOM 3349 C CA . PHE B 1 119 ? 9.602 -10.469 -27.359 1 85 119 PHE B CA 1
ATOM 3350 C C . PHE B 1 119 ? 10.312 -10.242 -26.031 1 85 119 PHE B C 1
ATOM 3352 O O . PHE B 1 119 ? 11.5 -10.539 -25.891 1 85 119 PHE B O 1
ATOM 3359 N N . TYR B 1 120 ? 9.633 -9.656 -25.094 1 87.38 120 TYR B N 1
ATOM 3360 C CA . TYR B 1 120 ? 10.266 -9.133 -23.891 1 87.38 120 TYR B CA 1
ATOM 3361 C C . TYR B 1 120 ? 11.008 -10.242 -23.156 1 87.38 120 TYR B C 1
ATOM 3363 O O . TYR B 1 120 ? 12.016 -9.984 -22.484 1 87.38 120 TYR B O 1
ATOM 3371 N N . VAL B 1 121 ? 10.594 -11.477 -23.312 1 87.88 121 VAL B N 1
ATOM 3372 C CA . VAL B 1 121 ? 11.273 -12.602 -22.672 1 87.88 121 VAL B CA 1
ATOM 3373 C C . VAL B 1 121 ? 12.609 -12.859 -23.375 1 87.88 121 VAL B C 1
ATOM 3375 O O . VAL B 1 121 ? 13.617 -13.125 -22.719 1 87.88 121 VAL B O 1
ATOM 3378 N N . ASN B 1 122 ? 12.562 -12.836 -24.672 1 90.88 122 ASN B N 1
ATOM 3379 C CA . ASN B 1 122 ? 13.789 -13.023 -25.438 1 90.88 122 ASN B CA 1
ATOM 3380 C C . ASN B 1 122 ? 14.789 -11.891 -25.203 1 90.88 122 ASN B C 1
ATOM 3382 O O . ASN B 1 122 ? 15.992 -12.125 -25.141 1 90.88 122 ASN B O 1
ATOM 3386 N N . LYS B 1 123 ? 14.219 -10.758 -25.094 1 92.69 123 LYS B N 1
ATOM 3387 C CA . LYS B 1 123 ? 15.078 -9.609 -24.812 1 92.69 123 LYS B CA 1
ATOM 3388 C C . LYS B 1 123 ? 15.781 -9.766 -23.469 1 92.69 123 LYS B C 1
ATOM 3390 O O . LYS B 1 123 ? 16.953 -9.422 -23.344 1 92.69 123 LYS B O 1
ATOM 3395 N N . ALA B 1 124 ? 15.109 -10.211 -22.5 1 95.12 124 ALA B N 1
ATOM 3396 C CA . ALA B 1 124 ? 15.703 -10.445 -21.188 1 95.12 124 ALA B CA 1
ATOM 3397 C C . ALA B 1 124 ? 16.828 -11.469 -21.266 1 95.12 124 ALA B C 1
ATOM 3399 O O . ALA B 1 124 ? 17.875 -11.312 -20.641 1 95.12 124 ALA B O 1
ATOM 3400 N N . LYS B 1 125 ? 16.625 -12.492 -22.062 1 94.81 125 LYS B N 1
ATOM 3401 C CA . LYS B 1 125 ? 17.656 -13.516 -22.25 1 94.81 125 LYS B CA 1
ATOM 3402 C C . LYS B 1 125 ? 18.891 -12.922 -22.922 1 94.81 125 LYS B C 1
ATOM 3404 O O . LYS B 1 125 ? 20.031 -13.211 -22.516 1 94.81 125 LYS B O 1
ATOM 3409 N N . GLN B 1 126 ? 18.625 -12.156 -23.906 1 95.25 126 GLN B N 1
ATOM 3410 C CA . GLN B 1 126 ? 19.719 -11.492 -24.609 1 95.25 126 GLN B CA 1
ATOM 3411 C C . GLN B 1 126 ? 20.5 -10.594 -23.656 1 95.25 126 GLN B C 1
ATOM 3413 O O . GLN B 1 126 ? 21.734 -10.609 -23.656 1 95.25 126 GLN B O 1
ATOM 3418 N N . LEU B 1 127 ? 19.797 -9.828 -22.875 1 95.94 127 LEU B N 1
ATOM 3419 C CA . LEU B 1 127 ? 20.438 -8.93 -21.922 1 95.94 127 LEU B CA 1
ATOM 3420 C C . LEU B 1 127 ? 21.25 -9.711 -20.891 1 95.94 127 LEU B C 1
ATOM 3422 O O . LEU B 1 127 ? 22.312 -9.258 -20.469 1 95.94 127 LEU B O 1
ATOM 3426 N N . THR B 1 128 ? 20.719 -10.812 -20.484 1 97.44 128 THR B N 1
ATOM 3427 C CA . THR B 1 128 ? 21.422 -11.664 -19.547 1 97.44 128 THR B CA 1
ATOM 3428 C C . THR B 1 128 ? 22.781 -12.07 -20.094 1 97.44 128 THR B C 1
ATOM 3430 O O . THR B 1 128 ? 23.781 -12.016 -19.375 1 97.44 128 THR B O 1
ATOM 3433 N N . GLU B 1 129 ? 22.797 -12.43 -21.328 1 97.06 129 GLU B N 1
ATOM 3434 C CA . GLU B 1 129 ? 24.047 -12.82 -21.984 1 97.06 129 GLU B CA 1
ATOM 3435 C C . GLU B 1 129 ? 24.969 -11.617 -22.156 1 97.06 129 GLU B C 1
ATOM 3437 O O . GLU B 1 129 ? 26.156 -11.695 -21.844 1 97.06 129 GLU B O 1
ATOM 3442 N N . ASP B 1 130 ? 24.422 -10.562 -22.656 1 97.5 130 ASP B N 1
ATOM 3443 C CA . ASP B 1 130 ? 25.203 -9.367 -22.953 1 97.5 130 ASP B CA 1
ATOM 3444 C C . ASP B 1 130 ? 25.875 -8.82 -21.703 1 97.5 130 ASP B C 1
ATOM 3446 O O . ASP B 1 130 ? 26.984 -8.305 -21.766 1 97.5 130 ASP B O 1
ATOM 3450 N N . LEU B 1 131 ? 25.234 -9.008 -20.547 1 97.88 131 LEU B N 1
ATOM 3451 C CA . LEU B 1 131 ? 25.719 -8.359 -19.328 1 97.88 131 LEU B CA 1
ATOM 3452 C C . LEU B 1 131 ? 26.344 -9.375 -18.391 1 97.88 131 LEU B C 1
ATOM 3454 O O . LEU B 1 131 ? 26.766 -9.031 -17.281 1 97.88 131 LEU B O 1
ATOM 3458 N N . ASP B 1 132 ? 26.328 -10.609 -18.875 1 97.5 132 ASP B N 1
ATOM 3459 C CA . ASP B 1 132 ? 26.75 -11.688 -17.984 1 97.5 132 ASP B CA 1
ATOM 3460 C C . ASP B 1 132 ? 26 -11.633 -16.656 1 97.5 132 ASP B C 1
ATOM 3462 O O . ASP B 1 132 ? 26.609 -11.609 -15.586 1 97.5 132 ASP B O 1
ATOM 3466 N N . GLY B 1 133 ? 24.688 -11.461 -16.828 1 98.19 133 GLY B N 1
ATOM 3467 C CA . GLY B 1 133 ? 23.844 -11.305 -15.648 1 98.19 133 GLY B CA 1
ATOM 3468 C C . GLY B 1 133 ? 23.109 -12.578 -15.273 1 98.19 133 GLY B C 1
ATOM 3469 O O . GLY B 1 133 ? 23.391 -13.648 -15.812 1 98.19 133 GLY B O 1
ATOM 3470 N N . ILE B 1 134 ? 22.25 -12.43 -14.266 1 98 134 ILE B N 1
ATOM 3471 C CA . ILE B 1 134 ? 21.438 -13.547 -13.797 1 98 134 ILE B CA 1
ATOM 3472 C C . ILE B 1 134 ? 19.969 -13.297 -14.148 1 98 134 ILE B C 1
ATOM 3474 O O . ILE B 1 134 ? 19.406 -12.266 -13.781 1 98 134 ILE B O 1
ATOM 3478 N N . LEU B 1 135 ? 19.438 -14.242 -14.867 1 97.94 135 LEU B N 1
ATOM 3479 C CA . LEU B 1 135 ? 18 -14.219 -15.117 1 97.94 135 LEU B CA 1
ATOM 3480 C C . LEU B 1 135 ? 17.234 -14.852 -13.953 1 97.94 135 LEU B C 1
ATOM 3482 O O . LEU B 1 135 ? 17.422 -16.031 -13.648 1 97.94 135 LEU B O 1
ATOM 3486 N N . VAL B 1 136 ? 16.391 -14.086 -13.312 1 97.31 136 VAL B N 1
ATOM 3487 C CA . VAL B 1 136 ? 15.656 -14.555 -12.141 1 97.31 136 VAL B CA 1
ATOM 3488 C C . VAL B 1 136 ? 14.68 -15.656 -12.547 1 97.31 136 VAL B C 1
ATOM 3490 O O . VAL B 1 136 ? 14.641 -16.719 -11.922 1 97.31 136 VAL B O 1
ATOM 3493 N N . ASN B 1 137 ? 13.883 -15.414 -13.648 1 95.88 137 ASN B N 1
ATOM 3494 C CA . ASN B 1 137 ? 12.969 -16.406 -14.211 1 95.88 137 ASN B CA 1
ATOM 3495 C C . ASN B 1 137 ? 11.992 -16.922 -13.156 1 95.88 137 ASN B C 1
ATOM 3497 O O . ASN B 1 137 ? 11.953 -18.125 -12.875 1 95.88 137 ASN B O 1
ATOM 3501 N N . GLN B 1 138 ? 11.133 -16.078 -12.695 1 94.31 138 GLN B N 1
ATOM 3502 C CA . GLN B 1 138 ? 10.219 -16.422 -11.617 1 94.31 138 GLN B CA 1
ATOM 3503 C C . GLN B 1 138 ? 9.344 -17.609 -12 1 94.31 138 GLN B C 1
ATOM 3505 O O . GLN B 1 138 ? 8.82 -18.312 -11.133 1 94.31 138 GLN B O 1
ATOM 3510 N N . TYR B 1 139 ? 9.164 -17.906 -13.25 1 94.62 139 TYR B N 1
ATOM 3511 C CA . TYR B 1 139 ? 8.227 -18.906 -13.75 1 94.62 139 TYR B CA 1
ATOM 3512 C C . TYR B 1 139 ? 8.773 -20.312 -13.555 1 94.62 139 TYR B C 1
ATOM 3514 O O . TYR B 1 139 ? 8.039 -21.219 -13.164 1 94.62 139 TYR B O 1
ATOM 3522 N N . ASP B 1 140 ? 10.078 -20.406 -13.758 1 96.31 140 ASP B N 1
ATOM 3523 C CA . ASP B 1 140 ? 10.648 -21.75 -13.703 1 96.31 140 ASP B CA 1
ATOM 3524 C C . ASP B 1 140 ? 11.633 -21.875 -12.531 1 96.31 140 ASP B C 1
ATOM 3526 O O . ASP B 1 140 ? 12.227 -22.922 -12.328 1 96.31 140 ASP B O 1
ATOM 3530 N N . ASN B 1 141 ? 11.781 -20.828 -11.75 1 97.25 141 ASN B N 1
ATOM 3531 C CA . ASN B 1 141 ? 12.664 -20.812 -10.594 1 97.25 141 ASN B CA 1
ATOM 3532 C C . ASN B 1 141 ? 11.992 -21.438 -9.375 1 97.25 141 ASN B C 1
ATOM 3534 O O . ASN B 1 141 ? 11.078 -20.844 -8.789 1 97.25 141 ASN B O 1
ATOM 3538 N N . LEU B 1 142 ? 12.469 -22.547 -8.898 1 97.88 142 LEU B N 1
ATOM 3539 C CA . LEU B 1 142 ? 11.828 -23.297 -7.832 1 97.88 142 LEU B CA 1
ATOM 3540 C C . LEU B 1 142 ? 11.93 -22.547 -6.504 1 97.88 142 LEU B C 1
ATOM 3542 O O . LEU B 1 142 ? 11.203 -22.859 -5.559 1 97.88 142 LEU B O 1
ATOM 3546 N N . LEU B 1 143 ? 12.852 -21.578 -6.43 1 98.69 143 LEU B N 1
ATOM 3547 C CA . LEU B 1 143 ? 12.93 -20.75 -5.234 1 98.69 143 LEU B CA 1
ATOM 3548 C C . LEU B 1 143 ? 11.648 -19.938 -5.055 1 98.69 143 LEU B C 1
ATOM 3550 O O . LEU B 1 143 ? 11.32 -19.531 -3.939 1 98.69 143 LEU B O 1
ATOM 3554 N N . ASN B 1 144 ? 10.984 -19.703 -6.188 1 98.5 144 ASN B N 1
ATOM 3555 C CA . ASN B 1 144 ? 9.672 -19.062 -6.133 1 98.5 144 ASN B CA 1
ATOM 3556 C C . ASN B 1 144 ? 8.695 -19.875 -5.289 1 98.5 144 ASN B C 1
ATOM 3558 O O . ASN B 1 144 ? 8.094 -19.344 -4.352 1 98.5 144 ASN B O 1
ATOM 3562 N N . THR B 1 145 ? 8.586 -21.141 -5.555 1 98.81 145 THR B N 1
ATOM 3563 C CA . THR B 1 145 ? 7.711 -22.047 -4.816 1 98.81 145 THR B CA 1
ATOM 3564 C C . THR B 1 145 ? 8.203 -22.219 -3.383 1 98.81 145 THR B C 1
ATOM 3566 O O . THR B 1 145 ? 7.402 -22.188 -2.443 1 98.81 145 THR B O 1
ATOM 3569 N N . GLU B 1 146 ? 9.469 -22.375 -3.256 1 98.88 146 GLU B N 1
ATOM 3570 C CA . GLU B 1 146 ? 10.047 -22.578 -1.934 1 98.88 146 GLU B CA 1
ATOM 3571 C C . GLU B 1 146 ? 9.789 -21.375 -1.026 1 98.88 146 GLU B C 1
ATOM 3573 O O . GLU B 1 146 ? 9.516 -21.547 0.164 1 98.88 146 GLU B O 1
ATOM 3578 N N . CYS B 1 147 ? 9.906 -20.188 -1.561 1 98.88 147 CYS B N 1
ATOM 3579 C CA . CYS B 1 147 ? 9.633 -18.953 -0.821 1 98.88 147 CYS B CA 1
ATOM 3580 C C . CYS B 1 147 ? 8.266 -19.016 -0.149 1 98.88 147 CYS B C 1
ATOM 3582 O O . CYS B 1 147 ? 8.148 -18.781 1.056 1 98.88 147 CYS B O 1
ATOM 3584 N N . HIS B 1 148 ? 7.262 -19.406 -0.911 1 98.94 148 HIS B N 1
ATOM 3585 C CA . HIS B 1 148 ? 5.898 -19.375 -0.401 1 98.94 148 HIS B CA 1
ATOM 3586 C C . HIS B 1 148 ? 5.625 -20.562 0.515 1 98.94 148 HIS B C 1
ATOM 3588 O O . HIS B 1 148 ? 4.836 -20.469 1.455 1 98.94 148 HIS B O 1
ATOM 3594 N N . TYR B 1 149 ? 6.348 -21.656 0.286 1 98.94 149 TYR B N 1
ATOM 3595 C CA . TYR B 1 149 ? 6.277 -22.781 1.216 1 98.94 149 TYR B CA 1
ATOM 3596 C C . TYR B 1 149 ? 6.836 -22.391 2.58 1 98.94 149 TYR B C 1
ATOM 3598 O O . TYR B 1 149 ? 6.199 -22.625 3.609 1 98.94 149 TYR B O 1
ATOM 3606 N N . LYS B 1 150 ? 7.945 -21.719 2.605 1 98.88 150 LYS B N 1
ATOM 3607 C CA . LYS B 1 150 ? 8.703 -21.5 3.832 1 98.88 150 LYS B CA 1
ATOM 3608 C C . LYS B 1 150 ? 8.227 -20.25 4.562 1 98.88 150 LYS B C 1
ATOM 3610 O O . LYS B 1 150 ? 8.422 -20.125 5.773 1 98.88 150 LYS B O 1
ATOM 3615 N N . THR B 1 151 ? 7.605 -19.328 3.812 1 98.81 151 THR B N 1
ATOM 3616 C CA . THR B 1 151 ? 7.266 -18.062 4.461 1 98.81 151 THR B CA 1
ATOM 3617 C C . THR B 1 151 ? 5.758 -17.828 4.441 1 98.81 151 THR B C 1
ATOM 3619 O O . THR B 1 151 ? 5.074 -18.094 5.434 1 98.81 151 THR B O 1
ATOM 3622 N N . THR B 1 152 ? 5.199 -17.641 3.205 1 98.88 152 THR B N 1
ATOM 3623 C CA . THR B 1 152 ? 3.779 -17.328 3.086 1 98.88 152 THR B CA 1
ATOM 3624 C C . THR B 1 152 ? 2.93 -18.453 3.67 1 98.88 152 THR B C 1
ATOM 3626 O O . THR B 1 152 ? 2.023 -18.203 4.469 1 98.88 152 THR B O 1
ATOM 3629 N N . GLY B 1 153 ? 3.236 -19.688 3.197 1 98.94 153 GLY B N 1
ATOM 3630 C CA . GLY B 1 153 ? 2.512 -20.844 3.701 1 98.94 153 GLY B CA 1
ATOM 3631 C C . GLY B 1 153 ? 2.67 -21.047 5.199 1 98.94 153 GLY B C 1
ATOM 3632 O O . GLY B 1 153 ? 1.701 -21.359 5.891 1 98.94 153 GLY B O 1
ATOM 3633 N N . GLN B 1 154 ? 3.836 -20.797 5.719 1 98.88 154 GLN B N 1
ATOM 3634 C CA . GLN B 1 154 ? 4.082 -20.953 7.148 1 98.88 154 GLN B CA 1
ATOM 3635 C C . GLN B 1 154 ? 3.301 -19.922 7.953 1 98.88 154 GLN B C 1
ATOM 3637 O O . GLN B 1 154 ? 2.734 -20.234 9 1 98.88 154 GLN B O 1
ATOM 3642 N N . GLU B 1 155 ? 3.32 -18.672 7.477 1 98.94 155 GLU B N 1
ATOM 3643 C CA . GLU B 1 155 ? 2.549 -17.625 8.148 1 98.94 155 GLU B CA 1
ATOM 3644 C C . GLU B 1 155 ? 1.07 -18 8.227 1 98.94 155 GLU B C 1
ATOM 3646 O O . GLU B 1 155 ? 0.421 -17.781 9.25 1 98.94 155 GLU B O 1
ATOM 3651 N N . ILE B 1 156 ? 0.57 -18.531 7.113 1 98.94 156 ILE B N 1
ATOM 3652 C CA . ILE B 1 156 ? -0.834 -18.922 7.043 1 98.94 156 ILE B CA 1
ATOM 3653 C C . ILE B 1 156 ? -1.117 -20.016 8.07 1 98.94 156 ILE B C 1
ATOM 3655 O O . ILE B 1 156 ? -2.043 -19.891 8.883 1 98.94 156 ILE B O 1
ATOM 3659 N N . VAL B 1 157 ? -0.278 -21.031 8.078 1 98.88 157 VAL B N 1
ATOM 3660 C CA . VAL B 1 157 ? -0.466 -22.172 8.984 1 98.88 157 VAL B CA 1
ATOM 3661 C C . VAL B 1 157 ? -0.372 -21.688 10.43 1 98.88 157 VAL B C 1
ATOM 3663 O O . VAL B 1 157 ? -1.192 -22.078 11.266 1 98.88 157 VAL B O 1
ATOM 3666 N N . ASP B 1 158 ? 0.609 -20.844 10.742 1 98.81 158 ASP B N 1
ATOM 3667 C CA . ASP B 1 158 ? 0.782 -20.328 12.094 1 98.81 158 ASP B CA 1
ATOM 3668 C C . ASP B 1 158 ? -0.475 -19.594 12.57 1 98.81 158 ASP B C 1
ATOM 3670 O O . ASP B 1 158 ? -0.902 -19.766 13.711 1 98.81 158 ASP B O 1
ATOM 3674 N N . TYR B 1 159 ? -1.043 -18.844 11.734 1 98.75 159 TYR B N 1
ATOM 3675 C CA . TYR B 1 159 ? -2.232 -18.078 12.094 1 98.75 159 TYR B CA 1
ATOM 3676 C C . TYR B 1 159 ? -3.391 -19 12.445 1 98.75 159 TYR B C 1
ATOM 3678 O O . TYR B 1 159 ? -4.016 -18.844 13.5 1 98.75 159 TYR B O 1
ATOM 3686 N N . PHE B 1 160 ? -3.611 -19.906 11.586 1 98.75 160 PHE B N 1
ATOM 3687 C CA . PHE B 1 160 ? -4.793 -20.734 11.766 1 98.75 160 PHE B CA 1
ATOM 3688 C C . PHE B 1 160 ? -4.594 -21.703 12.922 1 98.75 160 PHE B C 1
ATOM 3690 O O . PHE B 1 160 ? -5.543 -22.031 13.641 1 98.75 160 PHE B O 1
ATOM 3697 N N . LEU B 1 161 ? -3.379 -22.188 13.156 1 98.56 161 LEU B N 1
ATOM 3698 C CA . LEU B 1 161 ? -3.09 -23.016 14.32 1 98.56 161 LEU B CA 1
ATOM 3699 C C . LEU B 1 161 ? -3.299 -22.219 15.609 1 98.56 161 LEU B C 1
ATOM 3701 O O . LEU B 1 161 ? -3.877 -22.734 16.578 1 98.56 161 LEU B O 1
ATOM 3705 N N . THR B 1 162 ? -2.809 -20.984 15.625 1 98.19 162 THR B N 1
ATOM 3706 C CA . THR B 1 162 ? -2.945 -20.141 16.797 1 98.19 162 THR B CA 1
ATOM 3707 C C . THR B 1 162 ? -4.418 -19.875 17.109 1 98.19 162 THR B C 1
ATOM 3709 O O . THR B 1 162 ? -4.809 -19.812 18.281 1 98.19 162 THR B O 1
ATOM 3712 N N . GLN B 1 163 ? -5.223 -19.781 16.094 1 97.25 163 GLN B N 1
ATOM 3713 C CA . GLN B 1 163 ? -6.645 -19.5 16.25 1 97.25 163 GLN B CA 1
ATOM 3714 C C . GLN B 1 163 ? -7.426 -20.781 16.516 1 97.25 163 GLN B C 1
ATOM 3716 O O . GLN B 1 163 ? -8.617 -20.75 16.828 1 97.25 163 GLN B O 1
ATOM 3721 N N . ASN B 1 164 ? -6.809 -21.906 16.391 1 97.5 164 ASN B N 1
ATOM 3722 C CA . ASN B 1 164 ? -7.434 -23.219 16.516 1 97.5 164 ASN B CA 1
ATOM 3723 C C . ASN B 1 164 ? -8.609 -23.375 15.555 1 97.5 164 ASN B C 1
ATOM 3725 O O . ASN B 1 164 ? -9.711 -23.75 15.969 1 97.5 164 ASN B O 1
ATOM 3729 N N . VAL B 1 165 ? -8.367 -22.953 14.328 1 96.69 165 VAL B N 1
ATOM 3730 C CA . VAL B 1 165 ? -9.336 -23.031 13.242 1 96.69 165 VAL B CA 1
ATOM 3731 C C . VAL B 1 165 ? -8.727 -23.797 12.062 1 96.69 165 VAL B C 1
ATOM 3733 O O . VAL B 1 165 ? -7.547 -23.594 11.742 1 96.69 165 VAL B O 1
ATOM 3736 N N . ASP B 1 166 ? -9.469 -24.625 11.43 1 97.62 166 ASP B N 1
ATOM 3737 C CA . ASP B 1 166 ? -8.992 -25.344 10.25 1 97.62 166 ASP B CA 1
ATOM 3738 C C . ASP B 1 166 ? -9.188 -24.5 8.984 1 97.62 166 ASP B C 1
ATOM 3740 O O . ASP B 1 166 ? -9.938 -23.531 8.992 1 97.62 166 ASP B O 1
ATOM 3744 N N . ILE B 1 167 ? -8.508 -24.875 7.973 1 98.75 167 ILE B N 1
ATOM 3745 C CA . ILE B 1 167 ? -8.727 -24.328 6.641 1 98.75 167 ILE B CA 1
ATOM 3746 C C . ILE B 1 167 ? -9.445 -25.344 5.766 1 98.75 167 ILE B C 1
ATOM 3748 O O . ILE B 1 167 ? -8.867 -26.375 5.406 1 98.75 167 ILE B O 1
ATOM 3752 N N . ASP B 1 168 ? -10.656 -25.031 5.445 1 98.69 168 ASP B N 1
ATOM 3753 C CA . ASP B 1 168 ? -11.398 -25.969 4.602 1 98.69 168 ASP B CA 1
ATOM 3754 C C . ASP B 1 168 ? -11.094 -25.734 3.125 1 98.69 168 ASP B C 1
ATOM 3756 O O . ASP B 1 168 ? -10.969 -26.688 2.352 1 98.69 168 ASP B O 1
ATOM 3760 N N . TYR B 1 169 ? -10.961 -24.469 2.748 1 98.88 169 TYR B N 1
ATOM 3761 C CA . TYR B 1 169 ? -10.672 -24.094 1.365 1 98.88 169 TYR B CA 1
ATOM 3762 C C . TYR B 1 169 ? -9.57 -23.047 1.298 1 98.88 169 TYR B C 1
ATOM 3764 O O . TYR B 1 169 ? -9.539 -22.125 2.113 1 98.88 169 TYR B O 1
ATOM 3772 N N . PHE B 1 170 ? -8.664 -23.266 0.469 1 98.94 170 PHE B N 1
ATOM 3773 C CA . PHE B 1 170 ? -7.652 -22.281 0.11 1 98.94 170 PHE B CA 1
ATOM 3774 C C . PHE B 1 170 ? -7.77 -21.906 -1.36 1 98.94 170 PHE B C 1
ATOM 3776 O O . PHE B 1 170 ? -7.719 -22.766 -2.238 1 98.94 170 PHE B O 1
ATOM 3783 N N . ILE B 1 171 ? -7.953 -20.562 -1.648 1 98.94 171 ILE B N 1
ATOM 3784 C CA . ILE B 1 171 ? -8.219 -20.094 -3.008 1 98.94 171 ILE B CA 1
ATOM 3785 C C . ILE B 1 171 ? -7.191 -19.031 -3.4 1 98.94 171 ILE B C 1
ATOM 3787 O O . ILE B 1 171 ? -7.098 -17.984 -2.758 1 98.94 171 ILE B O 1
ATOM 3791 N N . THR B 1 172 ? -6.492 -19.328 -4.445 1 98.94 172 THR B N 1
ATOM 3792 C CA . THR B 1 172 ? -5.668 -18.281 -5.043 1 98.94 172 THR B CA 1
ATOM 3793 C C . THR B 1 172 ? -5.336 -18.609 -6.492 1 98.94 172 THR B C 1
ATOM 3795 O O . THR B 1 172 ? -5.188 -19.781 -6.848 1 98.94 172 THR B O 1
ATOM 3798 N N . VAL B 1 173 ? -5.184 -17.594 -7.25 1 98.75 173 VAL B N 1
ATOM 3799 C CA . VAL B 1 173 ? -4.832 -17.734 -8.656 1 98.75 173 VAL B CA 1
ATOM 3800 C C . VAL B 1 173 ? -3.41 -18.281 -8.781 1 98.75 173 VAL B C 1
ATOM 3802 O O . VAL B 1 173 ? -2.635 -18.234 -7.828 1 98.75 173 VAL B O 1
ATOM 3805 N N . GLY B 1 174 ? -3.164 -18.812 -10 1 97.5 174 GLY B N 1
ATOM 3806 C CA . GLY B 1 174 ? -1.815 -19.188 -10.391 1 97.5 174 GLY B CA 1
ATOM 3807 C C . GLY B 1 174 ? -1.306 -18.406 -11.594 1 97.5 174 GLY B C 1
ATOM 3808 O O . GLY B 1 174 ? -2.027 -18.234 -12.578 1 97.5 174 GLY B O 1
ATOM 3809 N N . GLY B 1 175 ? -0.271 -17.859 -11.477 1 94.19 175 GLY B N 1
ATOM 3810 C CA . GLY B 1 175 ? 0.533 -17.312 -12.562 1 94.19 175 GLY B CA 1
ATOM 3811 C C . GLY B 1 175 ? 1.797 -18.109 -12.828 1 94.19 175 GLY B C 1
ATOM 3812 O O . GLY B 1 175 ? 1.747 -19.172 -13.453 1 94.19 175 GLY B O 1
ATOM 3813 N N . SER B 1 176 ? 2.818 -17.688 -12.102 1 94.38 176 SER B N 1
ATOM 3814 C CA . SER B 1 176 ? 4.008 -18.531 -12.109 1 94.38 176 SER B CA 1
ATOM 3815 C C . SER B 1 176 ? 3.764 -19.828 -11.352 1 94.38 176 SER B C 1
ATOM 3817 O O . SER B 1 176 ? 4.48 -20.812 -11.555 1 94.38 176 SER B O 1
ATOM 3819 N N . GLY B 1 177 ? 2.812 -19.859 -10.5 1 97.5 177 GLY B N 1
ATOM 3820 C CA . GLY B 1 177 ? 2.416 -21.062 -9.773 1 97.5 177 GLY B CA 1
ATOM 3821 C C . GLY B 1 177 ? 3.09 -21.172 -8.414 1 97.5 177 GLY B C 1
ATOM 3822 O O . GLY B 1 177 ? 2.744 -22.047 -7.621 1 97.5 177 GLY B O 1
ATOM 3823 N N . GLY B 1 178 ? 3.988 -20.234 -8.109 1 98.38 178 GLY B N 1
ATOM 3824 C CA . GLY B 1 178 ? 4.75 -20.312 -6.871 1 98.38 178 GLY B CA 1
ATOM 3825 C C . GLY B 1 178 ? 3.887 -20.156 -5.633 1 98.38 178 GLY B C 1
ATOM 3826 O O . GLY B 1 178 ? 4 -20.953 -4.691 1 98.38 178 GLY B O 1
ATOM 3827 N N . THR B 1 179 ? 3.018 -19.188 -5.641 1 98.75 179 THR B N 1
ATOM 3828 C CA . THR B 1 179 ? 2.191 -18.906 -4.473 1 98.75 179 THR B CA 1
ATOM 3829 C C . THR B 1 179 ? 1.255 -20.062 -4.168 1 98.75 179 THR B C 1
ATOM 3831 O O . THR B 1 179 ? 1.258 -20.594 -3.055 1 98.75 179 THR B O 1
ATOM 3834 N N . ILE B 1 180 ? 0.506 -20.516 -5.176 1 98.88 180 ILE B N 1
ATOM 3835 C CA . ILE B 1 180 ? -0.516 -21.516 -4.914 1 98.88 180 ILE B CA 1
ATOM 3836 C C . ILE B 1 180 ? 0.148 -22.844 -4.547 1 98.88 180 ILE B C 1
ATOM 3838 O O . ILE B 1 180 ? -0.286 -23.531 -3.615 1 98.88 180 ILE B O 1
ATOM 3842 N N . THR B 1 181 ? 1.228 -23.188 -5.266 1 98.88 181 THR B N 1
ATOM 3843 C CA . THR B 1 181 ? 1.898 -24.453 -5.008 1 98.88 181 THR B CA 1
ATOM 3844 C C . THR B 1 181 ? 2.559 -24.438 -3.631 1 98.88 181 THR B C 1
ATOM 3846 O O . THR B 1 181 ? 2.359 -25.359 -2.838 1 98.88 181 THR B O 1
ATOM 3849 N N . GLY B 1 182 ? 3.328 -23.375 -3.348 1 98.94 182 GLY B N 1
ATOM 3850 C CA . GLY B 1 182 ? 4.043 -23.312 -2.084 1 98.94 182 GLY B CA 1
ATOM 3851 C C . GLY B 1 182 ? 3.125 -23.266 -0.879 1 98.94 182 GLY B C 1
ATOM 3852 O O . GLY B 1 182 ? 3.33 -24 0.091 1 98.94 182 GLY B O 1
ATOM 3853 N N . CYS B 1 183 ? 2.143 -22.422 -0.934 1 98.94 183 CYS B N 1
ATOM 3854 C CA . CYS B 1 183 ? 1.203 -22.297 0.175 1 98.94 183 CYS B CA 1
ATOM 3855 C C . CYS B 1 183 ? 0.393 -23.578 0.353 1 98.94 183 CYS B C 1
ATOM 3857 O O . CYS B 1 183 ? 0.216 -24.047 1.476 1 98.94 183 CYS B O 1
ATOM 3859 N N . ALA B 1 184 ? -0.101 -24.109 -0.753 1 98.94 184 ALA B N 1
ATOM 3860 C CA . ALA B 1 184 ? -0.918 -25.328 -0.677 1 98.94 184 ALA B CA 1
ATOM 3861 C C . ALA B 1 184 ? -0.14 -26.469 -0.046 1 98.94 184 ALA B C 1
ATOM 3863 O O . ALA B 1 184 ? -0.669 -27.203 0.796 1 98.94 184 ALA B O 1
ATOM 3864 N N . LYS B 1 185 ? 1.064 -26.625 -0.522 1 98.88 185 LYS B N 1
ATOM 3865 C CA . LYS B 1 185 ? 1.908 -27.672 0.029 1 98.88 185 LYS B CA 1
ATOM 3866 C C . LYS B 1 185 ? 2.035 -27.547 1.543 1 98.88 185 LYS B C 1
ATOM 3868 O O . LYS B 1 185 ? 1.836 -28.516 2.275 1 98.88 185 LYS B O 1
ATOM 3873 N N . LYS B 1 186 ? 2.354 -26.359 2.047 1 98.94 186 LYS B N 1
ATOM 3874 C CA . LYS B 1 186 ? 2.514 -26.125 3.48 1 98.94 186 LYS B CA 1
ATOM 3875 C C . LYS B 1 186 ? 1.192 -26.328 4.219 1 98.94 186 LYS B C 1
ATOM 3877 O O . LYS B 1 186 ? 1.149 -26.984 5.262 1 98.94 186 LYS B O 1
ATOM 3882 N N . ILE B 1 187 ? 0.131 -25.797 3.686 1 98.94 187 ILE B N 1
ATOM 3883 C CA . ILE B 1 187 ? -1.186 -25.859 4.309 1 98.94 187 ILE B CA 1
ATOM 3884 C C . ILE B 1 187 ? -1.605 -27.328 4.469 1 98.94 187 ILE B C 1
ATOM 3886 O O . ILE B 1 187 ? -2.059 -27.734 5.539 1 98.94 187 ILE B O 1
ATOM 3890 N N . LYS B 1 188 ? -1.416 -28.141 3.475 1 98.81 188 LYS B N 1
ATOM 3891 C CA . LYS B 1 188 ? -1.878 -29.531 3.484 1 98.81 188 LYS B CA 1
ATOM 3892 C C . LYS B 1 188 ? -1.068 -30.375 4.465 1 98.81 188 LYS B C 1
ATOM 3894 O O . LYS B 1 188 ? -1.519 -31.438 4.898 1 98.81 188 LYS B O 1
ATOM 3899 N N . GLU B 1 189 ? 0.134 -29.938 4.777 1 98.81 189 GLU B N 1
ATOM 3900 C CA . GLU B 1 189 ? 0.924 -30.641 5.793 1 98.81 189 GLU B CA 1
ATOM 3901 C C . GLU B 1 189 ? 0.25 -30.562 7.16 1 98.81 189 GLU B C 1
ATOM 3903 O O . GLU B 1 189 ? 0.397 -31.469 7.977 1 98.81 189 GLU B O 1
ATOM 3908 N N . PHE B 1 190 ? -0.501 -29.562 7.434 1 98.69 190 PHE B N 1
ATOM 3909 C CA . PHE B 1 190 ? -1.097 -29.344 8.75 1 98.69 190 PHE B CA 1
ATOM 3910 C C . PHE B 1 190 ? -2.611 -29.5 8.688 1 98.69 190 PHE B C 1
ATOM 3912 O O . PHE B 1 190 ? -3.242 -29.859 9.688 1 98.69 190 PHE B O 1
ATOM 3919 N N . PHE B 1 191 ? -3.125 -29.219 7.527 1 98.62 191 PHE B N 1
ATOM 3920 C CA . PHE B 1 191 ? -4.551 -29.344 7.25 1 98.62 191 PHE B CA 1
ATOM 3921 C C . PHE B 1 191 ? -4.781 -30.188 6 1 98.62 191 PHE B C 1
ATOM 3923 O O . PHE B 1 191 ? -5.227 -29.672 4.973 1 98.62 191 PHE B O 1
ATOM 3930 N N . PRO B 1 192 ? -4.609 -31.438 6.094 1 98.44 192 PRO B N 1
ATOM 3931 C CA . PRO B 1 192 ? -4.555 -32.312 4.926 1 98.44 192 PRO B CA 1
ATOM 3932 C C . PRO B 1 192 ? -5.875 -32.375 4.16 1 98.44 192 PRO B C 1
ATOM 3934 O O . PRO B 1 192 ? -5.902 -32.75 2.988 1 98.44 192 PRO B O 1
ATOM 3937 N N . LYS B 1 193 ? -6.988 -32.031 4.715 1 98.31 193 LYS B N 1
ATOM 3938 C CA . LYS B 1 193 ? -8.289 -32.094 4.066 1 98.31 193 LYS B CA 1
ATOM 3939 C C . LYS B 1 193 ? -8.617 -30.812 3.316 1 98.31 193 LYS B C 1
ATOM 3941 O O . LYS B 1 193 ? -9.656 -30.719 2.652 1 98.31 193 LYS B O 1
ATOM 3946 N N . THR B 1 194 ? -7.742 -29.828 3.438 1 98.88 194 THR B N 1
ATOM 3947 C CA . THR B 1 194 ? -7.984 -28.562 2.764 1 98.88 194 THR B CA 1
ATOM 3948 C C . THR B 1 194 ? -8.172 -28.766 1.263 1 98.88 194 THR B C 1
ATOM 3950 O O . THR B 1 194 ? -7.367 -29.453 0.624 1 98.88 194 THR B O 1
ATOM 3953 N N . GLN B 1 195 ? -9.227 -28.219 0.733 1 98.88 195 GLN B N 1
ATOM 3954 C CA . GLN B 1 195 ? -9.43 -28.188 -0.711 1 98.88 195 GLN B CA 1
ATOM 3955 C C . GLN B 1 195 ? -8.82 -26.922 -1.322 1 98.88 195 GLN B C 1
ATOM 3957 O O . GLN B 1 195 ? -9.18 -25.812 -0.939 1 98.88 195 GLN B O 1
ATOM 3962 N N . VAL B 1 196 ? -7.945 -27.109 -2.258 1 98.94 196 VAL B N 1
ATOM 3963 C CA . VAL B 1 196 ? -7.27 -25.984 -2.912 1 98.94 196 VAL B CA 1
ATOM 3964 C C . VAL B 1 196 ? -7.918 -25.719 -4.27 1 98.94 196 VAL B C 1
ATOM 3966 O O . VAL B 1 196 ? -7.977 -26.609 -5.125 1 98.94 196 VAL B O 1
ATOM 3969 N N . ILE B 1 197 ? -8.406 -24.516 -4.453 1 98.94 197 ILE B N 1
ATOM 3970 C CA . ILE B 1 197 ? -9.07 -24.109 -5.688 1 98.94 197 ILE B CA 1
ATOM 3971 C C . ILE B 1 197 ? -8.258 -23.016 -6.371 1 98.94 197 ILE B C 1
ATOM 3973 O O . ILE B 1 197 ? -7.914 -22.016 -5.746 1 98.94 197 ILE B O 1
ATOM 3977 N N . MET B 1 198 ? -8 -23.203 -7.648 1 98.94 198 MET B N 1
ATOM 3978 C CA . MET B 1 198 ? -7.238 -22.219 -8.414 1 98.94 198 MET B CA 1
ATOM 3979 C C . MET B 1 198 ? -8.109 -21.547 -9.469 1 98.94 198 MET B C 1
ATOM 3981 O O . MET B 1 198 ? -8.5 -22.172 -10.453 1 98.94 198 MET B O 1
ATOM 3985 N N . PRO B 1 199 ? -8.422 -20.281 -9.258 1 98.94 199 PRO B N 1
ATOM 3986 C CA . PRO B 1 199 ? -9.008 -19.547 -10.375 1 98.94 199 PRO B CA 1
ATOM 3987 C C . PRO B 1 199 ? -8.055 -19.406 -11.555 1 98.94 199 PRO B C 1
ATOM 3989 O O . PRO B 1 199 ? -6.867 -19.141 -11.367 1 98.94 199 PRO B O 1
ATOM 3992 N N . ASP B 1 200 ? -8.555 -19.578 -12.727 1 98.81 200 ASP B N 1
ATOM 3993 C CA . ASP B 1 200 ? -7.766 -19.484 -13.953 1 98.81 200 ASP B CA 1
ATOM 3994 C C . ASP B 1 200 ? -8.531 -18.734 -15.047 1 98.81 200 ASP B C 1
ATOM 3996 O O . ASP B 1 200 ? -9.68 -19.047 -15.336 1 98.81 200 ASP B O 1
ATOM 4000 N N . PRO B 1 201 ? -7.879 -17.719 -15.625 1 98.5 201 PRO B N 1
ATOM 4001 C CA . PRO B 1 201 ? -8.617 -16.984 -16.656 1 98.5 201 PRO B CA 1
ATOM 4002 C C . PRO B 1 201 ? -8.828 -17.797 -17.922 1 98.5 201 PRO B C 1
ATOM 4004 O O . PRO B 1 201 ? -7.973 -18.609 -18.297 1 98.5 201 PRO B O 1
ATOM 4007 N N . TYR B 1 202 ? -9.992 -17.531 -18.562 1 98.12 202 TYR B N 1
ATOM 4008 C CA . TYR B 1 202 ? -10.109 -18.047 -19.922 1 98.12 202 TYR B CA 1
ATOM 4009 C C . TYR B 1 202 ? -8.938 -17.578 -20.781 1 98.12 202 TYR B C 1
ATOM 4011 O O . TYR B 1 202 ? -8.594 -16.406 -20.781 1 98.12 202 TYR B O 1
ATOM 4019 N N . GLY B 1 203 ? -8.328 -18.5 -21.5 1 96.88 203 GLY B N 1
ATOM 4020 C CA . GLY B 1 203 ? -7.16 -18.188 -22.297 1 96.88 203 GLY B CA 1
ATOM 4021 C C . GLY B 1 203 ? -5.879 -18.781 -21.75 1 96.88 203 GLY B C 1
ATOM 4022 O O . GLY B 1 203 ? -4.898 -18.938 -22.484 1 96.88 203 GLY B O 1
ATOM 4023 N N . SER B 1 204 ? -5.875 -19.062 -20.453 1 96.38 204 SER B N 1
ATOM 4024 C CA . SER B 1 204 ? -4.738 -19.688 -19.797 1 96.38 204 SER B CA 1
ATOM 4025 C C . SER B 1 204 ? -4.703 -21.188 -20.062 1 96.38 204 SER B C 1
ATOM 4027 O O . SER B 1 204 ? -5.742 -21.812 -20.281 1 96.38 204 SER B O 1
ATOM 4029 N N . VAL B 1 205 ? -3.566 -21.828 -19.922 1 97.19 205 VAL B N 1
ATOM 4030 C CA . VAL B 1 205 ? -3.416 -23.219 -20.297 1 97.19 205 VAL B CA 1
ATOM 4031 C C . VAL B 1 205 ? -3.688 -24.109 -19.094 1 97.19 205 VAL B C 1
ATOM 4033 O O . VAL B 1 205 ? -3.84 -25.328 -19.219 1 97.19 205 VAL B O 1
ATOM 4036 N N . TYR B 1 206 ? -3.717 -23.531 -17.891 1 98.31 206 TYR B N 1
ATOM 4037 C CA . TYR B 1 206 ? -3.709 -24.328 -16.672 1 98.31 206 TYR B CA 1
ATOM 4038 C C . TYR B 1 206 ? -4.973 -25.188 -16.578 1 98.31 206 TYR B C 1
ATOM 4040 O O . TYR B 1 206 ? -4.906 -26.359 -16.234 1 98.31 206 TYR B O 1
ATOM 4048 N N . TYR B 1 207 ? -6.082 -24.625 -16.891 1 98.69 207 TYR B N 1
ATOM 4049 C CA . TYR B 1 207 ? -7.34 -25.359 -16.828 1 98.69 207 TYR B CA 1
ATOM 4050 C C . TYR B 1 207 ? -7.309 -26.594 -17.719 1 98.69 207 TYR B C 1
ATOM 4052 O O . TYR B 1 207 ? -7.594 -27.703 -17.281 1 98.69 207 TYR B O 1
ATOM 4060 N N . ASP B 1 208 ? -6.922 -26.391 -18.984 1 98.5 208 ASP B N 1
ATOM 4061 C CA . ASP B 1 208 ? -6.891 -27.469 -19.953 1 98.5 208 ASP B CA 1
ATOM 4062 C C . ASP B 1 208 ? -5.902 -28.562 -19.547 1 98.5 208 ASP B C 1
ATOM 4064 O O . ASP B 1 208 ? -6.195 -29.75 -19.672 1 98.5 208 ASP B O 1
ATOM 4068 N N . ILE B 1 209 ? -4.742 -28.125 -19.109 1 98.56 209 ILE B N 1
ATOM 4069 C CA . ILE B 1 209 ? -3.732 -29.109 -18.719 1 98.56 209 ILE B CA 1
ATOM 4070 C C . ILE B 1 209 ? -4.234 -29.922 -17.516 1 98.56 209 ILE B C 1
ATOM 4072 O O . ILE B 1 209 ? -4.066 -31.141 -17.484 1 98.56 209 ILE B O 1
ATOM 4076 N N . PHE B 1 210 ? -4.828 -29.25 -16.594 1 98.69 210 PHE B N 1
ATOM 4077 C CA . PHE B 1 210 ? -5.289 -29.891 -15.367 1 98.69 210 PHE B CA 1
ATOM 4078 C C . PHE B 1 210 ? -6.375 -30.922 -15.672 1 98.69 210 PHE B C 1
ATOM 4080 O O . PHE B 1 210 ? -6.355 -32.031 -15.133 1 98.69 210 PHE B O 1
ATOM 4087 N N . TYR B 1 211 ? -7.27 -30.672 -16.547 1 98.5 211 TYR B N 1
ATOM 4088 C CA . TYR B 1 211 ? -8.438 -31.531 -16.734 1 98.5 211 TYR B CA 1
ATOM 4089 C C . TYR B 1 211 ? -8.273 -32.438 -17.938 1 98.5 211 TYR B C 1
ATOM 4091 O O . TYR B 1 211 ? -8.867 -33.5 -18.016 1 98.5 211 TYR B O 1
ATOM 4099 N N . TYR B 1 212 ? -7.461 -31.969 -18.891 1 98.06 212 TYR B N 1
ATOM 4100 C CA . TYR B 1 212 ? -7.406 -32.719 -20.141 1 98.06 212 TYR B CA 1
ATOM 4101 C C . TYR B 1 212 ? -5.984 -33.219 -20.422 1 98.06 212 TYR B C 1
ATOM 4103 O O . TYR B 1 212 ? -5.738 -33.875 -21.422 1 98.06 212 TYR B O 1
ATOM 4111 N N . GLY B 1 213 ? -4.98 -32.812 -19.625 1 97.5 213 GLY B N 1
ATOM 4112 C CA . GLY B 1 213 ? -3.633 -33.375 -19.688 1 97.5 213 GLY B CA 1
ATOM 4113 C C . GLY B 1 213 ? -2.732 -32.594 -20.641 1 97.5 213 GLY B C 1
ATOM 4114 O O . GLY B 1 213 ? -1.524 -32.844 -20.703 1 97.5 213 GLY B O 1
ATOM 4115 N N . ALA B 1 214 ? -3.334 -31.672 -21.453 1 97.06 214 ALA B N 1
ATOM 4116 C CA . ALA B 1 214 ? -2.568 -30.891 -22.406 1 97.06 214 ALA B CA 1
ATOM 4117 C C . ALA B 1 214 ? -3.266 -29.562 -22.719 1 97.06 214 ALA B C 1
ATOM 4119 O O . ALA B 1 214 ? -4.473 -29.438 -22.516 1 97.06 214 ALA B O 1
ATOM 4120 N N . PRO B 1 215 ? -2.43 -28.578 -23.188 1 96.31 215 PRO B N 1
ATOM 4121 C CA . PRO B 1 215 ? -3.088 -27.344 -23.641 1 96.31 215 PRO B CA 1
ATOM 4122 C C . PRO B 1 215 ? -3.973 -27.578 -24.859 1 96.31 215 PRO B C 1
ATOM 4124 O O . PRO B 1 215 ? -3.691 -28.453 -25.688 1 96.31 215 PRO B O 1
ATOM 4127 N N . ILE B 1 216 ? -5.004 -26.812 -24.969 1 96.81 216 ILE B N 1
ATOM 4128 C CA . ILE B 1 216 ? -5.852 -26.797 -26.156 1 96.81 216 ILE B CA 1
ATOM 4129 C C . ILE B 1 216 ? -5.668 -25.469 -26.891 1 96.81 216 ILE B C 1
ATOM 4131 O O . ILE B 1 216 ? -6.07 -24.422 -26.406 1 96.81 216 ILE B O 1
ATOM 4135 N N . LYS B 1 217 ? -5.082 -25.531 -28.094 1 95.06 217 LYS B N 1
ATOM 4136 C CA . LYS B 1 217 ? -4.625 -24.359 -28.844 1 95.06 217 LYS B CA 1
ATOM 4137 C C . LYS B 1 217 ? -5.762 -23.375 -29.078 1 95.06 217 LYS B C 1
ATOM 4139 O O . LYS B 1 217 ? -5.57 -22.156 -28.953 1 95.06 217 LYS B O 1
ATOM 4144 N N . GLU B 1 218 ? -6.902 -23.859 -29.328 1 95.69 218 GLU B N 1
ATOM 4145 C CA . GLU B 1 218 ? -8.055 -23.031 -29.656 1 95.69 218 GLU B CA 1
ATOM 4146 C C . GLU B 1 218 ? -8.5 -22.203 -28.438 1 95.69 218 GLU B C 1
ATOM 4148 O O . GLU B 1 218 ? -9.18 -21.188 -28.594 1 95.69 218 GLU B O 1
ATOM 4153 N N . ASN B 1 219 ? -8.141 -22.688 -27.234 1 96.69 219 ASN B N 1
ATOM 4154 C CA . ASN B 1 219 ? -8.562 -22.031 -26 1 96.69 219 ASN B CA 1
ATOM 4155 C C . ASN B 1 219 ? -7.562 -20.953 -25.562 1 96.69 219 ASN B C 1
ATOM 4157 O O . ASN B 1 219 ? -7.848 -20.156 -24.672 1 96.69 219 ASN B O 1
ATOM 4161 N N . ILE B 1 220 ? -6.445 -20.984 -26.203 1 94.88 220 ILE B N 1
ATOM 4162 C CA . ILE B 1 220 ? -5.383 -20.078 -25.797 1 94.88 220 ILE B CA 1
ATOM 4163 C C . ILE B 1 220 ? -5.57 -18.719 -26.469 1 94.88 220 ILE B C 1
ATOM 4165 O O . ILE B 1 220 ? -5.621 -18.641 -27.703 1 94.88 220 ILE B O 1
ATOM 4169 N N . HIS B 1 221 ? -5.762 -17.719 -25.703 1 91.81 221 HIS B N 1
ATOM 4170 C CA . HIS B 1 221 ? -5.891 -16.344 -26.203 1 91.81 221 HIS B CA 1
ATOM 4171 C C . HIS B 1 221 ? -5.527 -15.328 -25.125 1 91.81 221 HIS B C 1
ATOM 4173 O O . HIS B 1 221 ? -5.395 -15.68 -23.953 1 91.81 221 HIS B O 1
ATOM 4179 N N . SER B 1 222 ? -5.328 -14.109 -25.5 1 88.56 222 SER B N 1
ATOM 4180 C CA . SER B 1 222 ? -4.973 -13.047 -24.578 1 88.56 222 SER B CA 1
ATOM 4181 C C . SER B 1 222 ? -6.16 -12.648 -23.703 1 88.56 222 SER B C 1
ATOM 4183 O O . SER B 1 222 ? -7.312 -12.766 -24.125 1 88.56 222 SER B O 1
ATOM 4185 N N . TYR B 1 223 ? -5.945 -12.281 -22.516 1 91.25 223 TYR B N 1
ATOM 4186 C CA . TYR B 1 223 ? -6.926 -11.742 -21.578 1 91.25 223 TYR B CA 1
ATOM 4187 C C . TYR B 1 223 ? -6.387 -10.5 -20.891 1 91.25 223 TYR B C 1
ATOM 4189 O O . TYR B 1 223 ? -5.199 -10.188 -20.984 1 91.25 223 TYR B O 1
ATOM 4197 N N . LYS B 1 224 ? -7.254 -9.805 -20.156 1 89 224 LYS B N 1
ATOM 4198 C CA . LYS B 1 224 ? -6.93 -8.477 -19.656 1 89 224 LYS B CA 1
ATOM 4199 C C . LYS B 1 224 ? -6.344 -8.539 -18.25 1 89 224 LYS B C 1
ATOM 4201 O O . LYS B 1 224 ? -5.52 -7.703 -17.875 1 89 224 LYS B O 1
ATOM 4206 N N . VAL B 1 225 ? -6.793 -9.523 -17.469 1 92.69 225 VAL B N 1
ATOM 4207 C CA . VAL B 1 225 ? -6.348 -9.594 -16.078 1 92.69 225 VAL B CA 1
ATOM 4208 C C . VAL B 1 225 ? -4.848 -9.867 -16.031 1 92.69 225 VAL B C 1
ATOM 4210 O O . VAL B 1 225 ? -4.32 -10.617 -16.859 1 92.69 225 VAL B O 1
ATOM 4213 N N . GLU B 1 226 ? -4.207 -9.266 -15.125 1 87.88 226 GLU B N 1
ATOM 4214 C CA . GLU B 1 226 ? -2.768 -9.422 -14.945 1 87.88 226 GLU B CA 1
ATOM 4215 C C . GLU B 1 226 ? -2.455 -10.289 -13.734 1 87.88 226 GLU B C 1
ATOM 4217 O O . GLU B 1 226 ? -3.115 -10.18 -12.695 1 87.88 226 GLU B O 1
ATOM 4222 N N . GLY B 1 227 ? -1.465 -11.148 -13.836 1 88 227 GLY B N 1
ATOM 4223 C CA . GLY B 1 227 ? -1.039 -11.969 -12.719 1 88 227 GLY B CA 1
ATOM 4224 C C . GLY B 1 227 ? -1.445 -13.422 -12.852 1 88 227 GLY B C 1
ATOM 4225 O O . GLY B 1 227 ? -0.595 -14.312 -12.836 1 88 227 GLY B O 1
ATOM 4226 N N . PRO B 1 228 ? -2.768 -13.586 -13.062 1 94.25 228 PRO B N 1
ATOM 4227 C CA . PRO B 1 228 ? -3.23 -14.969 -13.188 1 94.25 228 PRO B CA 1
ATOM 4228 C C . PRO B 1 228 ? -2.996 -15.547 -14.578 1 94.25 228 PRO B C 1
ATOM 4230 O O . PRO B 1 228 ? -3.037 -14.812 -15.57 1 94.25 228 PRO B O 1
ATOM 4233 N N . GLY B 1 229 ? -2.85 -16.844 -14.602 1 93.62 229 GLY B N 1
ATOM 4234 C CA . GLY B 1 229 ? -2.801 -17.562 -15.867 1 93.62 229 GLY B CA 1
ATOM 4235 C C . GLY B 1 229 ? -1.455 -17.453 -16.562 1 93.62 229 GLY B C 1
ATOM 4236 O O . GLY B 1 229 ? -0.587 -16.688 -16.125 1 93.62 229 GLY B O 1
ATOM 4237 N N . ASN B 1 230 ? -1.319 -18.234 -17.547 1 92 230 ASN B N 1
ATOM 4238 C CA . ASN B 1 230 ? -0.115 -18.297 -18.359 1 92 230 ASN B CA 1
ATOM 4239 C C . ASN B 1 230 ? -0.368 -19.047 -19.672 1 92 230 ASN B C 1
ATOM 4241 O O . ASN B 1 230 ? -1.21 -19.938 -19.719 1 92 230 ASN B O 1
ATOM 4245 N N . PRO B 1 231 ? 0.357 -18.641 -20.719 1 89.44 231 PRO B N 1
ATOM 4246 C CA . PRO B 1 231 ? 0.221 -19.375 -21.969 1 89.44 231 PRO B CA 1
ATOM 4247 C C . PRO B 1 231 ? 1.041 -20.672 -22 1 89.44 231 PRO B C 1
ATOM 4249 O O . PRO B 1 231 ? 0.914 -21.469 -22.922 1 89.44 231 PRO B O 1
ATOM 4252 N N . VAL B 1 232 ? 1.901 -20.844 -21.031 1 90.88 232 VAL B N 1
ATOM 4253 C CA . VAL B 1 232 ? 2.727 -22.047 -20.922 1 90.88 232 VAL B CA 1
ATOM 4254 C C . VAL B 1 232 ? 2.701 -22.562 -19.484 1 90.88 232 VAL B C 1
ATOM 4256 O O . VAL B 1 232 ? 2.357 -21.812 -18.562 1 90.88 232 VAL B O 1
ATOM 4259 N N . PHE B 1 233 ? 2.988 -23.828 -19.328 1 95.69 233 PHE B N 1
ATOM 4260 C CA . PHE B 1 233 ? 3.078 -24.391 -17.984 1 95.69 233 PHE B CA 1
ATOM 4261 C C . PHE B 1 233 ? 4.398 -24.016 -17.328 1 95.69 233 PHE B C 1
ATOM 4263 O O . PHE B 1 233 ? 5.469 -24.234 -17.891 1 95.69 233 PHE B O 1
ATOM 4270 N N . CYS B 1 234 ? 4.348 -23.484 -16.156 1 95.75 234 CYS B N 1
ATOM 4271 C CA . CYS B 1 234 ? 5.535 -23.031 -15.438 1 95.75 234 CYS B CA 1
ATOM 4272 C C . CYS B 1 234 ? 6.035 -24.109 -14.484 1 95.75 234 CYS B C 1
ATOM 4274 O O . CYS B 1 234 ? 5.238 -24.797 -13.836 1 95.75 234 CYS B O 1
ATOM 4276 N N . LYS B 1 235 ? 7.312 -24.203 -14.297 1 97.31 235 LYS B N 1
ATOM 4277 C CA . LYS B 1 235 ? 7.902 -25.234 -13.453 1 97.31 235 LYS B CA 1
ATOM 4278 C C . LYS B 1 235 ? 7.621 -24.969 -11.977 1 97.31 235 LYS B C 1
ATOM 4280 O O . LYS B 1 235 ? 7.707 -25.875 -11.148 1 97.31 235 LYS B O 1
ATOM 4285 N N . SER B 1 236 ? 7.258 -23.766 -11.664 1 97.81 236 SER B N 1
ATOM 4286 C CA . SER B 1 236 ? 6.953 -23.406 -10.281 1 97.81 236 SER B CA 1
ATOM 4287 C C . SER B 1 236 ? 5.578 -23.922 -9.867 1 97.81 236 SER B C 1
ATOM 4289 O O . SER B 1 236 ? 5.238 -23.922 -8.688 1 97.81 236 SER B O 1
ATOM 4291 N N . MET B 1 237 ? 4.824 -24.422 -10.797 1 98.12 237 MET B N 1
ATOM 4292 C CA . MET B 1 237 ? 3.482 -24.953 -10.578 1 98.12 237 MET B CA 1
ATOM 4293 C C . MET B 1 237 ? 3.523 -26.469 -10.352 1 98.12 237 MET B C 1
ATOM 4295 O O . MET B 1 237 ? 4.254 -27.188 -11.039 1 98.12 237 MET B O 1
ATOM 4299 N N . ASP B 1 238 ? 2.811 -26.922 -9.344 1 98.56 238 ASP B N 1
ATOM 4300 C CA . ASP B 1 238 ? 2.623 -28.359 -9.117 1 98.56 238 ASP B CA 1
ATOM 4301 C C . ASP B 1 238 ? 1.153 -28.688 -8.875 1 98.56 238 ASP B C 1
ATOM 4303 O O . ASP B 1 238 ? 0.631 -28.438 -7.785 1 98.56 238 ASP B O 1
ATOM 4307 N N . PHE B 1 239 ? 0.504 -29.344 -9.82 1 98.5 239 PHE B N 1
ATOM 4308 C CA . PHE B 1 239 ? -0.929 -29.609 -9.797 1 98.5 239 PHE B CA 1
ATOM 4309 C C . PHE B 1 239 ? -1.263 -30.656 -8.734 1 98.5 239 PHE B C 1
ATOM 4311 O O . PHE B 1 239 ? -2.432 -30.844 -8.391 1 98.5 239 PHE B O 1
ATOM 4318 N N . ALA B 1 240 ? -0.235 -31.297 -8.203 1 98.44 240 ALA B N 1
ATOM 4319 C CA . ALA B 1 240 ? -0.479 -32.312 -7.188 1 98.44 240 ALA B CA 1
ATOM 4320 C C . ALA B 1 240 ? -1.117 -31.719 -5.938 1 98.44 240 ALA B C 1
ATOM 4322 O O . ALA B 1 240 ? -1.757 -32.438 -5.16 1 98.44 240 ALA B O 1
ATOM 4323 N N . TYR B 1 241 ? -0.985 -30.391 -5.82 1 98.62 241 TYR B N 1
ATOM 4324 C CA . TYR B 1 241 ? -1.479 -29.75 -4.609 1 98.62 241 TYR B CA 1
ATOM 4325 C C . TYR B 1 241 ? -2.775 -29 -4.879 1 98.62 241 TYR B C 1
ATOM 4327 O O . TYR B 1 241 ? -3.311 -28.328 -3.992 1 98.62 241 TYR B O 1
ATOM 4335 N N . ILE B 1 242 ? -3.26 -29.078 -6.062 1 98.81 242 ILE B N 1
ATOM 4336 C CA . ILE B 1 242 ? -4.465 -28.375 -6.477 1 98.81 242 ILE B CA 1
ATOM 4337 C C . ILE B 1 242 ? -5.621 -29.359 -6.613 1 98.81 242 ILE B C 1
ATOM 4339 O O . ILE B 1 242 ? -5.473 -30.422 -7.219 1 98.81 242 ILE B O 1
ATOM 4343 N N . ASP B 1 243 ? -6.758 -29 -6.086 1 98.88 243 ASP B N 1
ATOM 4344 C CA . ASP B 1 243 ? -7.891 -29.922 -6.113 1 98.88 243 ASP B CA 1
ATOM 4345 C C . ASP B 1 243 ? -8.867 -29.547 -7.23 1 98.88 243 ASP B C 1
ATOM 4347 O O . ASP B 1 243 ? -9.57 -30.422 -7.754 1 98.88 243 ASP B O 1
ATOM 4351 N N . GLU B 1 244 ? -8.938 -28.312 -7.543 1 98.81 244 GLU B N 1
ATOM 4352 C CA . GLU B 1 244 ? -9.875 -27.844 -8.562 1 98.81 244 GLU B CA 1
ATOM 4353 C C . GLU B 1 244 ? -9.383 -26.578 -9.227 1 98.81 244 GLU B C 1
ATOM 4355 O O . GLU B 1 244 ? -8.766 -25.719 -8.578 1 98.81 244 GLU B O 1
ATOM 4360 N N . ILE B 1 245 ? -9.586 -26.453 -10.5 1 98.88 245 ILE B N 1
ATOM 4361 C CA . ILE B 1 245 ? -9.344 -25.234 -11.242 1 98.88 245 ILE B CA 1
ATOM 4362 C C . ILE B 1 245 ? -10.664 -24.719 -11.828 1 98.88 245 ILE B C 1
ATOM 4364 O O . ILE B 1 245 ? -11.406 -25.469 -12.461 1 98.88 245 ILE B O 1
ATOM 4368 N N . ILE B 1 246 ? -11.023 -23.5 -11.539 1 98.81 246 ILE B N 1
ATOM 4369 C CA . ILE B 1 246 ? -12.25 -22.875 -12.031 1 98.81 246 ILE B CA 1
ATOM 4370 C C . ILE B 1 246 ? -11.906 -21.672 -12.891 1 98.81 246 ILE B C 1
ATOM 4372 O O . ILE B 1 246 ? -11.109 -20.812 -12.484 1 98.81 246 ILE B O 1
ATOM 4376 N N . GLN B 1 247 ? -12.484 -21.562 -14.055 1 98.69 247 GLN B N 1
ATOM 4377 C CA . GLN B 1 247 ? -12.156 -20.484 -14.977 1 98.69 247 GLN B CA 1
ATOM 4378 C C . GLN B 1 247 ? -13.023 -19.25 -14.711 1 98.69 247 GLN B C 1
ATOM 4380 O O . GLN B 1 247 ? -14.125 -19.375 -14.172 1 98.69 247 GLN B O 1
ATOM 4385 N N . PHE B 1 248 ? -12.523 -18.109 -15.039 1 98.75 248 PHE B N 1
ATOM 4386 C CA . PHE B 1 248 ? -13.242 -16.844 -14.922 1 98.75 248 PHE B CA 1
ATOM 4387 C C . PHE B 1 248 ? -12.945 -15.938 -16.109 1 98.75 248 PHE B C 1
ATOM 4389 O O . PHE B 1 248 ? -11.953 -16.141 -16.812 1 98.75 248 PHE B O 1
ATOM 4396 N N . SER B 1 249 ? -13.766 -14.953 -16.375 1 98.5 249 SER B N 1
ATOM 4397 C CA . SER B 1 249 ? -13.57 -13.945 -17.406 1 98.5 249 SER B CA 1
ATOM 4398 C C . SER B 1 249 ? -12.961 -12.672 -16.828 1 98.5 249 SER B C 1
ATOM 4400 O O . SER B 1 249 ? -12.992 -12.461 -15.617 1 98.5 249 SER B O 1
ATOM 4402 N N . ASP B 1 250 ? -12.461 -11.867 -17.75 1 97.25 250 ASP B N 1
ATOM 4403 C CA . ASP B 1 250 ? -11.93 -10.562 -17.359 1 97.25 250 ASP B CA 1
ATOM 4404 C C . ASP B 1 250 ? -12.984 -9.75 -16.594 1 97.25 250 ASP B C 1
ATOM 4406 O O . ASP B 1 250 ? -12.688 -9.195 -15.539 1 97.25 250 ASP B O 1
ATOM 4410 N N . ASN B 1 251 ? -14.172 -9.734 -17.094 1 97.94 251 ASN B N 1
ATOM 4411 C CA . ASN B 1 251 ? -15.25 -8.953 -16.5 1 97.94 251 ASN B CA 1
ATOM 4412 C C . ASN B 1 251 ? -15.578 -9.438 -15.086 1 97.94 251 ASN B C 1
ATOM 4414 O O . ASN B 1 251 ? -15.828 -8.633 -14.188 1 97.94 251 ASN B O 1
ATOM 4418 N N . GLN B 1 252 ? -15.57 -10.734 -14.898 1 98.5 252 GLN B N 1
ATOM 4419 C CA . GLN B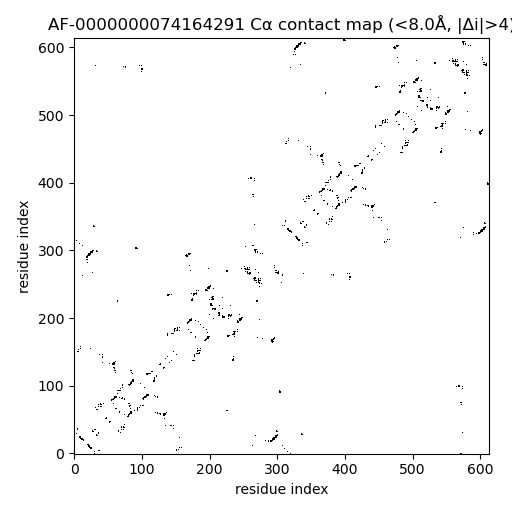 1 252 ? -15.875 -11.3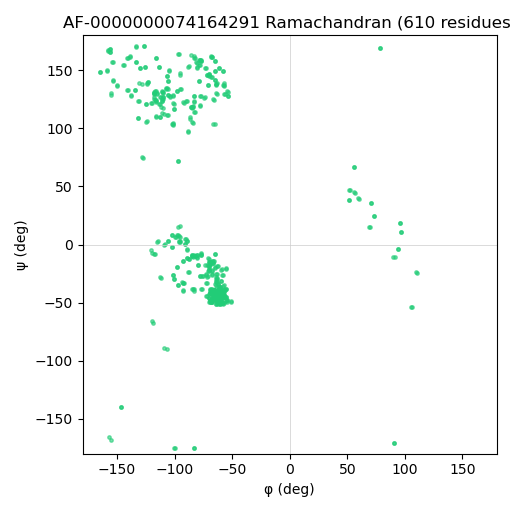12 -13.594 1 98.5 252 GLN B CA 1
ATOM 4420 C C . GLN B 1 252 ? -14.828 -10.906 -12.562 1 98.5 252 GLN B C 1
ATOM 4422 O O . GLN B 1 252 ? -15.172 -10.523 -11.438 1 98.5 252 GLN B O 1
ATOM 4427 N N . ALA B 1 253 ? -13.594 -10.977 -12.938 1 98.25 253 ALA B N 1
ATOM 4428 C CA . ALA B 1 253 ? -12.508 -10.609 -12.023 1 98.25 253 ALA B CA 1
ATOM 4429 C C . ALA B 1 253 ? -12.547 -9.117 -11.703 1 98.25 253 ALA B C 1
ATOM 4431 O O . ALA B 1 253 ? -12.414 -8.727 -10.539 1 98.25 253 ALA B O 1
ATOM 4432 N N . ILE B 1 254 ? -12.719 -8.273 -12.727 1 97.12 254 ILE B N 1
ATOM 4433 C CA . ILE B 1 254 ? -12.703 -6.824 -12.555 1 97.12 254 ILE B CA 1
ATOM 4434 C C . ILE B 1 254 ? -13.898 -6.387 -11.719 1 97.12 254 ILE B C 1
ATOM 4436 O O . ILE B 1 254 ? -13.766 -5.566 -10.812 1 97.12 254 ILE B O 1
ATOM 4440 N N . GLN B 1 255 ? -15.039 -6.949 -12.008 1 97.69 255 GLN B N 1
ATOM 4441 C CA . GLN B 1 255 ? -16.219 -6.656 -11.203 1 97.69 255 GLN B CA 1
ATOM 4442 C C . GLN B 1 255 ? -16 -7.055 -9.75 1 97.69 255 GLN B C 1
ATOM 4444 O O . GLN B 1 255 ? -16.422 -6.344 -8.836 1 97.69 255 GLN B O 1
ATOM 4449 N N . ALA B 1 256 ? -15.367 -8.133 -9.562 1 98.25 256 ALA B N 1
ATOM 4450 C CA . ALA B 1 256 ? -15.133 -8.609 -8.203 1 98.25 256 ALA B CA 1
ATOM 4451 C C . ALA B 1 256 ? -14.117 -7.738 -7.473 1 98.25 256 ALA B C 1
ATOM 4453 O O . ALA B 1 256 ? -14.133 -7.648 -6.246 1 98.25 256 ALA B O 1
ATOM 4454 N N . CYS B 1 257 ? -13.211 -7.105 -8.227 1 97.88 257 CYS B N 1
ATOM 4455 C CA . CYS B 1 257 ? -12.359 -6.094 -7.602 1 97.88 257 CYS B CA 1
ATOM 4456 C C . CYS B 1 257 ? -13.203 -4.98 -6.988 1 97.88 257 CYS B C 1
ATOM 4458 O O . CYS B 1 257 ? -12.961 -4.566 -5.855 1 97.88 257 CYS B O 1
ATOM 4460 N N . HIS B 1 258 ? -14.172 -4.531 -7.734 1 96.94 258 HIS B N 1
ATOM 4461 C CA . HIS B 1 258 ? -15.055 -3.475 -7.262 1 96.94 258 HIS B CA 1
ATOM 4462 C C . HIS B 1 258 ? -15.891 -3.945 -6.07 1 96.94 258 HIS B C 1
ATOM 4464 O O . HIS B 1 258 ? -16.109 -3.186 -5.125 1 96.94 258 HIS B O 1
ATOM 4470 N N . GLU B 1 259 ? -16.312 -5.156 -6.141 1 97.06 259 GLU B N 1
ATOM 4471 C CA . GLU B 1 259 ? -17.078 -5.711 -5.031 1 97.06 259 GLU B CA 1
ATOM 4472 C C . GLU B 1 259 ? -16.234 -5.828 -3.77 1 97.06 259 GLU B C 1
ATOM 4474 O O . GLU B 1 259 ? -16.688 -5.512 -2.672 1 97.06 259 GLU B O 1
ATOM 4479 N N . LEU B 1 260 ? -15.016 -6.316 -3.961 1 97.69 260 LEU B N 1
ATOM 4480 C CA . LEU B 1 260 ? -14.086 -6.41 -2.838 1 97.69 260 LEU B CA 1
ATOM 4481 C C . LEU B 1 260 ? -13.875 -5.047 -2.191 1 97.69 260 LEU B C 1
ATOM 4483 O O . LEU B 1 260 ? -13.844 -4.934 -0.963 1 97.69 260 LEU B O 1
ATOM 4487 N N . ALA B 1 261 ? -13.773 -4.023 -2.982 1 97.44 261 ALA B N 1
ATOM 4488 C CA . ALA B 1 261 ? -13.609 -2.656 -2.49 1 97.44 261 ALA B CA 1
ATOM 4489 C C . ALA B 1 261 ? -14.875 -2.17 -1.792 1 97.44 261 ALA B C 1
ATOM 4491 O O . ALA B 1 261 ? -14.828 -1.727 -0.642 1 97.44 261 ALA B O 1
ATOM 4492 N N . SER B 1 262 ? -16.016 -2.334 -2.422 1 95.94 262 SER B N 1
ATOM 4493 C CA . SER B 1 262 ? -17.25 -1.758 -1.931 1 95.94 262 SER B CA 1
ATOM 4494 C C . SER B 1 262 ? -17.797 -2.541 -0.738 1 95.94 262 SER B C 1
ATOM 4496 O O . SER B 1 262 ? -18.453 -1.975 0.138 1 95.94 262 SER B O 1
ATOM 4498 N N . GLU B 1 263 ? -17.469 -3.811 -0.677 1 95.94 263 GLU B N 1
ATOM 4499 C CA . GLU B 1 263 ? -18.047 -4.641 0.37 1 95.94 263 GLU B CA 1
ATOM 4500 C C . GLU B 1 263 ? -17.109 -4.773 1.562 1 95.94 263 GLU B C 1
ATOM 4502 O O . GLU B 1 263 ? -17.562 -4.895 2.705 1 95.94 263 GLU B O 1
ATOM 4507 N N . GLN B 1 264 ? -15.781 -4.816 1.261 1 96.94 264 GLN B N 1
ATOM 4508 C CA . GLN B 1 264 ? -14.836 -5.176 2.311 1 96.94 264 GLN B CA 1
ATOM 4509 C C . GLN B 1 264 ? -13.883 -4.02 2.613 1 96.94 264 GLN B C 1
ATOM 4511 O O . GLN B 1 264 ? -13.109 -4.082 3.57 1 96.94 264 GLN B O 1
ATOM 4516 N N . GLY B 1 265 ? -13.93 -2.908 1.771 1 96.88 265 GLY B N 1
ATOM 4517 C CA . GLY B 1 265 ? -13 -1.805 1.954 1 96.88 265 GLY B CA 1
ATOM 4518 C C . GLY B 1 265 ? -11.586 -2.135 1.514 1 96.88 265 GLY B C 1
ATOM 4519 O O . GLY B 1 265 ? -10.625 -1.567 2.029 1 96.88 265 GLY B O 1
ATOM 4520 N N . ILE B 1 266 ? -11.469 -3.09 0.601 1 97.94 266 ILE B N 1
ATOM 4521 C CA . ILE B 1 266 ? -10.156 -3.516 0.143 1 97.94 266 ILE B CA 1
ATOM 4522 C C . ILE B 1 266 ? -10 -3.201 -1.344 1 97.94 266 ILE B C 1
ATOM 4524 O O . ILE B 1 266 ? -10.695 -3.775 -2.182 1 97.94 266 ILE B O 1
ATOM 4528 N N . TYR B 1 267 ? -9.164 -2.25 -1.691 1 97.75 267 TYR B N 1
ATOM 4529 C CA . TYR B 1 267 ? -8.836 -1.89 -3.068 1 97.75 267 TYR B CA 1
ATOM 4530 C C . TYR B 1 267 ? -7.664 -2.719 -3.584 1 97.75 267 TYR B C 1
ATOM 4532 O O . TYR B 1 267 ? -6.504 -2.363 -3.371 1 97.75 267 TYR B O 1
ATOM 4540 N N . ALA B 1 268 ? -7.973 -3.791 -4.312 1 97.75 268 ALA B N 1
ATOM 4541 C CA . ALA B 1 268 ? -6.961 -4.777 -4.676 1 97.75 268 ALA B CA 1
ATOM 4542 C C . ALA B 1 268 ? -6.949 -5.023 -6.184 1 97.75 268 ALA B C 1
ATOM 4544 O O . ALA B 1 268 ? -7.793 -4.492 -6.91 1 97.75 268 ALA B O 1
ATOM 4545 N N . GLY B 1 269 ? -5.945 -5.762 -6.641 1 96.75 269 GLY B N 1
ATOM 4546 C CA . GLY B 1 269 ? -5.73 -6.004 -8.055 1 96.75 269 GLY B CA 1
ATOM 4547 C C . GLY B 1 269 ? -6.582 -7.137 -8.602 1 96.75 269 GLY B C 1
ATOM 4548 O O . GLY B 1 269 ? -7.371 -7.734 -7.871 1 96.75 269 GLY B O 1
ATOM 4549 N N . HIS B 1 270 ? -6.34 -7.449 -9.867 1 96 270 HIS B N 1
ATOM 4550 C CA . HIS B 1 270 ? -7.176 -8.367 -10.633 1 96 270 HIS B CA 1
ATOM 4551 C C . HIS B 1 270 ? -7.133 -9.773 -10.047 1 96 270 HIS B C 1
ATOM 4553 O O . HIS B 1 270 ? -8.156 -10.461 -10 1 96 270 HIS B O 1
ATOM 4559 N N . SER B 1 271 ? -5.934 -10.18 -9.656 1 97.12 271 SER B N 1
ATOM 4560 C CA . SER B 1 271 ? -5.789 -11.516 -9.078 1 97.12 271 SER B CA 1
ATOM 4561 C C . SER B 1 271 ? -6.652 -11.672 -7.832 1 97.12 271 SER B C 1
ATOM 4563 O O . SER B 1 271 ? -7.273 -12.719 -7.633 1 97.12 271 SER B O 1
ATOM 4565 N N . SER B 1 272 ? -6.695 -10.656 -7.039 1 98.62 272 SER B N 1
ATOM 4566 C CA . SER B 1 272 ? -7.488 -10.672 -5.812 1 98.62 272 SER B CA 1
ATOM 4567 C C . SER B 1 272 ? -8.984 -10.672 -6.117 1 98.62 272 SER B C 1
ATOM 4569 O O . SER B 1 272 ? -9.758 -11.328 -5.426 1 98.62 272 SER B O 1
ATOM 4571 N N . GLY B 1 273 ? -9.336 -9.875 -7.184 1 98.44 273 GLY B N 1
ATOM 4572 C CA . GLY B 1 273 ? -10.719 -9.922 -7.641 1 98.44 273 GLY B CA 1
ATOM 4573 C C . GLY B 1 273 ? -11.156 -11.305 -8.07 1 98.44 273 GLY B C 1
ATOM 4574 O O . GLY B 1 273 ? -12.242 -11.758 -7.707 1 98.44 273 GLY B O 1
ATOM 4575 N N . ALA B 1 274 ? -10.297 -11.969 -8.805 1 98.81 274 ALA B N 1
ATOM 4576 C CA . ALA B 1 274 ? -10.594 -13.328 -9.242 1 98.81 274 ALA B CA 1
ATOM 4577 C C . ALA B 1 274 ? -10.781 -14.266 -8.055 1 98.81 274 ALA B C 1
ATOM 4579 O O . ALA B 1 274 ? -11.711 -15.078 -8.039 1 98.81 274 ALA B O 1
ATOM 4580 N N . ASN B 1 275 ? -9.906 -14.156 -7.062 1 98.88 275 ASN B N 1
ATOM 4581 C CA . ASN B 1 275 ? -10.023 -14.969 -5.859 1 98.88 275 ASN B CA 1
ATOM 4582 C C . ASN B 1 275 ? -11.344 -14.719 -5.137 1 98.88 275 ASN B C 1
ATOM 4584 O O . ASN B 1 275 ? -12.008 -15.664 -4.711 1 98.88 275 ASN B O 1
ATOM 4588 N N . TYR B 1 276 ? -11.703 -13.453 -5.004 1 98.75 276 TYR B N 1
ATOM 4589 C CA . TYR B 1 276 ? -12.93 -13.078 -4.316 1 98.75 276 TYR B CA 1
ATOM 4590 C C . TYR B 1 276 ? -14.156 -13.562 -5.086 1 98.75 276 TYR B C 1
ATOM 4592 O O . TYR B 1 276 ? -15.133 -14.008 -4.488 1 98.75 276 TYR B O 1
ATOM 4600 N N . PHE B 1 277 ? -14.094 -13.461 -6.43 1 98.75 277 PHE B N 1
ATOM 4601 C CA . PHE B 1 277 ? -15.172 -13.938 -7.281 1 98.75 277 PHE B CA 1
ATOM 4602 C C . PHE B 1 277 ? -15.445 -15.414 -7.035 1 98.75 277 PHE B C 1
ATOM 4604 O O . PHE B 1 277 ? -16.594 -15.812 -6.793 1 98.75 277 PHE B O 1
ATOM 4611 N N . ILE B 1 278 ? -14.422 -16.203 -7.066 1 98.75 278 ILE B N 1
ATOM 4612 C CA . ILE B 1 278 ? -14.555 -17.641 -6.902 1 98.75 278 ILE B CA 1
ATOM 4613 C C . ILE B 1 278 ? -14.992 -17.969 -5.473 1 98.75 278 ILE B C 1
ATOM 4615 O O . ILE B 1 278 ? -15.797 -18.875 -5.246 1 98.75 278 ILE B O 1
ATOM 4619 N N . ALA B 1 279 ? -14.461 -17.234 -4.492 1 98.38 279 ALA B N 1
ATOM 4620 C CA . ALA B 1 279 ? -14.867 -17.422 -3.102 1 98.38 279 ALA B CA 1
ATOM 4621 C C . ALA B 1 279 ? -16.359 -17.188 -2.924 1 98.38 279 ALA B C 1
ATOM 4623 O O . ALA B 1 279 ? -17.047 -17.953 -2.244 1 98.38 279 ALA B O 1
ATOM 4624 N N . LYS B 1 280 ? -16.875 -16.141 -3.51 1 97 280 LYS B N 1
ATOM 4625 C CA . LYS B 1 280 ? -18.297 -15.828 -3.398 1 97 280 LYS B CA 1
ATOM 4626 C C . LYS B 1 280 ? -19.156 -16.938 -4.023 1 97 280 LYS B C 1
ATOM 4628 O O . LYS B 1 280 ? -20.172 -17.328 -3.465 1 97 280 LYS B O 1
ATOM 4633 N N . LYS B 1 281 ? -18.719 -17.391 -5.195 1 96.62 281 LYS B N 1
ATOM 4634 C CA . LYS B 1 281 ? -19.422 -18.484 -5.84 1 96.62 281 LYS B CA 1
ATOM 4635 C C . LYS B 1 281 ? -19.438 -19.734 -4.957 1 96.62 281 LYS B C 1
ATOM 4637 O O . LYS B 1 281 ? -20.453 -20.406 -4.84 1 96.62 281 LYS B O 1
ATOM 4642 N N . LEU B 1 282 ? -18.312 -20 -4.387 1 96.62 282 LEU B N 1
ATOM 4643 C CA . LEU B 1 282 ? -18.188 -21.156 -3.494 1 96.62 282 LEU B CA 1
ATOM 4644 C C . LEU B 1 282 ? -19.094 -21 -2.281 1 96.62 282 LEU B C 1
ATOM 4646 O O . LEU B 1 282 ? -19.781 -21.953 -1.894 1 96.62 282 LEU B O 1
ATOM 4650 N N . LEU B 1 283 ? -19.125 -19.828 -1.669 1 95.31 283 LEU B N 1
ATOM 4651 C CA . LEU B 1 283 ? -19.938 -19.547 -0.49 1 95.31 283 LEU B CA 1
ATOM 4652 C C . LEU B 1 283 ? -21.422 -19.828 -0.765 1 95.31 283 LEU B C 1
ATOM 4654 O O . LEU B 1 283 ? -22.141 -20.312 0.11 1 95.31 283 LEU B O 1
ATOM 4658 N N . GLU B 1 284 ? -21.797 -19.547 -1.986 1 92.62 284 GLU B N 1
ATOM 4659 C CA . GLU B 1 284 ? -23.188 -19.734 -2.371 1 92.62 284 GLU B CA 1
ATOM 4660 C C . GLU B 1 284 ? -23.531 -21.203 -2.516 1 92.62 284 GLU B C 1
ATOM 4662 O O . GLU B 1 284 ? -24.672 -21.609 -2.316 1 92.62 284 GLU B O 1
ATOM 4667 N N . LYS B 1 285 ? -22.562 -22.016 -2.797 1 93.81 285 LYS B N 1
ATOM 4668 C CA . LYS B 1 285 ? -22.812 -23.406 -3.141 1 93.81 285 LYS B CA 1
ATOM 4669 C C . LYS B 1 285 ? -22.609 -24.312 -1.93 1 93.81 285 LYS B C 1
ATOM 4671 O O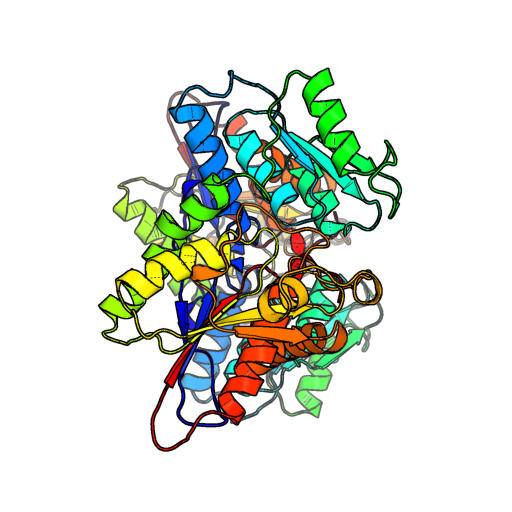 . LYS B 1 285 ? -23.141 -25.438 -1.892 1 93.81 285 LYS B O 1
ATOM 4676 N N . LEU B 1 286 ? -21.906 -23.844 -0.943 1 95.25 286 LEU B N 1
ATOM 4677 C CA . LEU B 1 286 ? -21.547 -24.672 0.2 1 95.25 286 LEU B CA 1
ATOM 4678 C C . LEU B 1 286 ? -22.781 -24.984 1.056 1 95.25 286 LEU B C 1
ATOM 4680 O O . LEU B 1 286 ? -23.656 -24.141 1.199 1 95.25 286 LEU B O 1
ATOM 4684 N N . PRO B 1 287 ? -22.797 -26.219 1.638 1 92.5 287 PRO B N 1
ATOM 4685 C CA . PRO B 1 287 ? -23.906 -26.562 2.527 1 92.5 287 PRO B CA 1
ATOM 4686 C C . PRO B 1 287 ? -23.984 -25.656 3.744 1 92.5 287 PRO B C 1
ATOM 4688 O O . PRO B 1 287 ? -22.969 -25.234 4.281 1 92.5 287 PRO B O 1
ATOM 4691 N N . GLN B 1 288 ? -25.172 -25.5 4.234 1 91 288 GLN B N 1
ATOM 4692 C CA . GLN B 1 288 ? -25.391 -24.516 5.289 1 91 288 GLN B CA 1
ATOM 4693 C C . GLN B 1 288 ? -25.5 -25.203 6.652 1 91 288 GLN B C 1
ATOM 4695 O O . GLN B 1 288 ? -25.547 -24.516 7.684 1 91 288 GLN B O 1
ATOM 4700 N N . HIS B 1 289 ? -25.422 -26.469 6.602 1 89.56 289 HIS B N 1
ATOM 4701 C CA . HIS B 1 289 ? -25.594 -27.172 7.867 1 89.56 289 HIS B CA 1
ATOM 4702 C C . HIS B 1 289 ? -24.297 -27.203 8.664 1 89.56 289 HIS B C 1
ATOM 4704 O O . HIS B 1 289 ? -24.266 -27.641 9.812 1 89.56 289 HIS B O 1
ATOM 4710 N N . GLN B 1 290 ? -23.203 -26.797 8.062 1 91.25 290 GLN B N 1
ATOM 4711 C CA . GLN B 1 290 ? -21.922 -26.625 8.742 1 91.25 290 GLN B CA 1
ATOM 4712 C C . GLN B 1 290 ? -21.219 -25.359 8.281 1 91.25 290 GLN B C 1
ATOM 4714 O O . GLN B 1 290 ? -21.562 -24.797 7.238 1 91.25 290 GLN B O 1
ATOM 4719 N N . SER B 1 291 ? -20.266 -24.906 9.086 1 94.75 291 SER B N 1
ATOM 4720 C CA . SER B 1 291 ? -19.5 -23.703 8.742 1 94.75 291 SER B CA 1
ATOM 4721 C C . SER B 1 291 ? -18.125 -24.078 8.18 1 94.75 291 SER B C 1
ATOM 4723 O O . SER B 1 291 ? -17.422 -24.906 8.75 1 94.75 291 SER B O 1
ATOM 4725 N N . TYR B 1 292 ? -17.875 -23.516 7.078 1 97.12 292 TYR B N 1
ATOM 4726 C CA . TYR B 1 292 ? -16.594 -23.734 6.438 1 97.12 292 TYR B CA 1
ATOM 4727 C C . TYR B 1 292 ? -15.703 -22.5 6.547 1 97.12 292 TYR B C 1
ATOM 4729 O O . TYR B 1 292 ? -16.203 -21.375 6.574 1 97.12 292 TYR B O 1
ATOM 4737 N N . ASN B 1 293 ? -14.375 -22.734 6.695 1 98.19 293 ASN B N 1
ATOM 4738 C CA . ASN B 1 293 ? -13.375 -21.688 6.68 1 98.19 293 ASN B CA 1
ATOM 4739 C C . ASN B 1 293 ? -12.664 -21.594 5.332 1 98.19 293 ASN B C 1
ATOM 4741 O O . ASN B 1 293 ? -11.992 -22.547 4.918 1 98.19 293 ASN B O 1
ATOM 4745 N N . ILE B 1 294 ? -12.852 -20.453 4.684 1 98.56 294 ILE B N 1
ATOM 4746 C CA . ILE B 1 294 ? -12.266 -20.219 3.367 1 98.56 294 ILE B CA 1
ATOM 4747 C C . ILE B 1 294 ? -11.195 -19.141 3.463 1 98.56 294 ILE B C 1
ATOM 4749 O O . ILE B 1 294 ? -11.438 -18.062 4.016 1 98.56 294 ILE B O 1
ATOM 4753 N N . LEU B 1 295 ? -10.016 -19.422 2.992 1 98.94 295 LEU B N 1
ATOM 4754 C CA . LEU B 1 295 ? -8.938 -18.453 2.924 1 98.94 295 LEU B CA 1
ATOM 4755 C C . LEU B 1 295 ? -8.648 -18.062 1.479 1 98.94 295 LEU B C 1
ATOM 4757 O O . LEU B 1 295 ? -8.438 -18.922 0.625 1 98.94 295 LEU B O 1
ATOM 4761 N N . ILE B 1 296 ? -8.656 -16.734 1.209 1 98.94 296 ILE B N 1
ATOM 4762 C CA . ILE B 1 296 ? -8.203 -16.25 -0.092 1 98.94 296 ILE B CA 1
ATOM 4763 C C . ILE B 1 296 ? -6.965 -15.383 0.083 1 98.94 296 ILE B C 1
ATOM 4765 O O . ILE B 1 296 ? -6.688 -14.898 1.183 1 98.94 296 ILE B O 1
ATOM 4769 N N . MET B 1 297 ? -6.258 -15.234 -0.993 1 98.94 297 MET B N 1
ATOM 4770 C CA . MET B 1 297 ? -5.117 -14.328 -1.011 1 98.94 297 MET B CA 1
ATOM 4771 C C . MET B 1 297 ? -5.504 -12.984 -1.613 1 98.94 297 MET B C 1
ATOM 4773 O O . MET B 1 297 ? -6.141 -12.93 -2.666 1 98.94 297 MET B O 1
ATOM 4777 N N . VAL B 1 298 ? -5.18 -11.883 -1.004 1 98.81 298 VAL B N 1
ATOM 4778 C CA . VAL B 1 298 ? -5.188 -10.555 -1.596 1 98.81 298 VAL B CA 1
ATOM 4779 C C . VAL B 1 298 ? -3.764 -10.141 -1.959 1 98.81 298 VAL B C 1
ATOM 4781 O O . VAL B 1 298 ? -2.982 -9.75 -1.089 1 98.81 298 VAL B O 1
ATOM 4784 N N . LEU B 1 299 ? -3.455 -10.18 -3.141 1 98.5 299 LEU B N 1
ATOM 4785 C CA . LEU B 1 299 ? -2.078 -10.391 -3.572 1 98.5 299 LEU B CA 1
ATOM 4786 C C . LEU B 1 299 ? -1.364 -9.062 -3.795 1 98.5 299 LEU B C 1
ATOM 4788 O O . LEU B 1 299 ? -0.138 -8.984 -3.689 1 98.5 299 LEU B O 1
ATOM 4792 N N . ASP B 1 300 ? -2.115 -8.023 -4.262 1 97.56 300 ASP B N 1
ATOM 4793 C CA . ASP B 1 300 ? -1.488 -6.742 -4.566 1 97.56 300 ASP B CA 1
ATOM 4794 C C . ASP B 1 300 ? -2.502 -5.602 -4.488 1 97.56 300 ASP B C 1
ATOM 4796 O O . ASP B 1 300 ? -3.705 -5.84 -4.363 1 97.56 300 ASP B O 1
ATOM 4800 N N . SER B 1 301 ? -1.975 -4.434 -4.512 1 97.5 301 SER B N 1
ATOM 4801 C CA . SER B 1 301 ? -2.801 -3.232 -4.418 1 97.5 301 SER B CA 1
ATOM 4802 C C . SER B 1 301 ? -3.453 -2.908 -5.758 1 97.5 301 SER B C 1
ATOM 4804 O O . SER B 1 301 ? -2.818 -3.027 -6.809 1 97.5 301 SER B O 1
ATOM 4806 N N . GLY B 1 302 ? -4.676 -2.475 -5.691 1 96.75 302 GLY B N 1
ATOM 4807 C CA . GLY B 1 302 ? -5.355 -2 -6.887 1 96.75 302 GLY B CA 1
ATOM 4808 C C . GLY B 1 302 ? -4.758 -0.724 -7.449 1 96.75 302 GLY B C 1
ATOM 4809 O O . GLY B 1 302 ? -5.012 -0.368 -8.602 1 96.75 302 GLY B O 1
ATOM 4810 N N . MET B 1 303 ? -3.967 -0.024 -6.691 1 95.5 303 MET B N 1
ATOM 4811 C CA . MET B 1 303 ? -3.367 1.24 -7.105 1 95.5 303 MET B CA 1
ATOM 4812 C C . MET B 1 303 ? -2.379 1.026 -8.25 1 95.5 303 MET B C 1
ATOM 4814 O O . MET B 1 303 ? -1.982 1.981 -8.914 1 95.5 303 MET B O 1
ATOM 4818 N N . LYS B 1 304 ? -2.035 -0.194 -8.453 1 93.88 304 LYS B N 1
ATOM 4819 C CA . LYS B 1 304 ? -1.06 -0.521 -9.484 1 93.88 304 LYS B CA 1
ATOM 4820 C C . LYS B 1 304 ? -1.744 -0.765 -10.828 1 93.88 304 LYS B C 1
ATOM 4822 O O . LYS B 1 304 ? -1.085 -1.104 -11.812 1 93.88 304 LYS B O 1
ATOM 4827 N N . TYR B 1 305 ? -3.109 -0.562 -10.812 1 89.62 305 TYR B N 1
ATOM 4828 C CA . TYR B 1 305 ? -3.877 -0.899 -12 1 89.62 305 TYR B CA 1
ATOM 4829 C C . TYR B 1 305 ? -4.785 0.256 -12.414 1 89.62 305 TYR B C 1
ATOM 4831 O O . TYR B 1 305 ? -5.098 1.126 -11.594 1 89.62 305 TYR B O 1
ATOM 4839 N N . ALA B 1 306 ? -5.035 0.269 -13.781 1 74 306 ALA B N 1
ATOM 4840 C CA . ALA B 1 306 ? -6.105 1.125 -14.289 1 74 306 ALA B CA 1
ATOM 4841 C C . ALA B 1 306 ? -7.367 0.314 -14.578 1 74 306 ALA B C 1
ATOM 4843 O O . ALA B 1 306 ? -7.371 -0.542 -15.469 1 74 306 ALA B O 1
ATOM 4844 N N . PHE B 1 307 ? -8.305 0.421 -13.734 1 68.25 307 PHE B N 1
ATOM 4845 C CA . PHE B 1 307 ? -9.523 -0.354 -13.914 1 68.25 307 PHE B CA 1
ATOM 4846 C C . PHE B 1 307 ? -10.438 0.309 -14.938 1 68.25 307 PHE B C 1
ATOM 4848 O O . PHE B 1 307 ? -10.438 1.534 -15.078 1 68.25 307 PHE B O 1
#

pLDDT: mean 95.34, std 6.09, range [61.78, 98.94]